Protein AF-0000000084498098 (afdb_homodimer)

Radius of gyration: 24.36 Å; Cα contacts (8 Å, |Δi|>4): 764; chains: 2; bounding box: 50×72×56 Å

InterPro domains:
  IPR002934 Polymerase, nucleotidyl transferase domain [PF01909] (13-66)
  IPR043519 Nucleotidyltransferase superfamily [G3DSA:3.30.460.10] (3-111)
  IPR043519 Nucleotidyltransferase superfamily [SSF81301] (4-109)

Secondary structure (DSSP, 8-state):
--HHHHHHHHHHHHHTTGGGG-TTEEEEEEEHHHHTT---TT--EEEEEEESS---PPPEEEEETTEEEEEEEEEHHHHHHSPPPHHHHHHHHT-EEEEEGGGHHHHHHHHHT---HHHHHHHHHHHHHHHHHTT----SS---TT------TTHHHHTT-HHHHHHHHHHHHHHHHHHHHHHTT-----HHHHHHHHTT-S---TTHHHHHHHHH-BSS-SHHHHHHHHHHHHHHHHHHHHHHHHTT-S-HHHHHHHHHT--HHHH--/--HHHHHHHHHHHHHTTGGGG-TTEEEEEEEHHHHTT---TT--EEEEEEESS---PPPEEEEETTEEEEEEEEEHHHHHHSPPPHHHHHHHHT-EEEEEGGGHHHHHHHHHT---HHHHHHHHHHHHHHHHHTT----SS---GGG-----TTHHHHTT-HHHHHHHHHHHHHHHHHHHHHHTT-----HHHHHHHHTT-S---TTHHHHHHHHH-BSS-SHHHHHHHHHHHHHHHHHHHHHHHHTT-S-HHHHHHHHHT--HHHH--

Foldseek 3Di:
DPPVLVVLVVQVLVVCVVVQPPPQWAFKKWWDQSLQVHDDPPDATEIETEGADDDPDDAAWDAGPNGIYGYDYHHLVVLLPDQDALQRLQRRVSIDTNTHDPCSVVVSNVVRNDQDLLNLQLLLLLLVVLLLVCQQDPPPPCPDPVPNSRDHLCVVVVVVCLVVSLVSLVVNVQSVLCNLQSLLSHRQHDSVCSVVCSVVGPDFDPPRVVLVVLSVDDPDRDPVSSVVNSVSSSNRVNVSVVSCVVVVSHDPVSSVCCVVVPVCVPPPD/DDPVLVVLLVQVLVVCVVVQPPPQWAFKKWWDQSLQVHDDPPDATEIETEGADDDPDDAAWDAGPNGIYGYDYHHLVVLLPDQDALQRLQRRVSIDTNTHDPCSVVVSNVVRNDQDLLNLQLLLLLLVVLLLLCQQQPPPPCPDPVPNSRPHLCVVVVVVCLVVSLVSLVVNVQSVLCNLQSLLSHRQHDSVCSVVCSVVGPDFDPPRVVLVVLSVDDPDRDPVSSVVNSVSSSNRVNVSVVSCVVVVSDDPVSNVCCVVVPVCVPPPD

Nearest PDB structures (foldseek):
  6un8-assembly1_A  TM=6.535E-01  e=7.608E-09  Staphylococcus aureus
  6nmm-assembly1_D  TM=6.375E-01  e=2.280E-08  Geobacillus stearothermophilus
  1kan-assembly1_B  TM=6.412E-01  e=2.667E-08  Staphylococcus aureus
  6p06-assembly1_A  TM=6.312E-01  e=2.531E-08  Bacillus sp. (in: firmicutes)
  1kny-assembly1_B  TM=6.299E-01  e=6.153E-08  Staphylococcus aureus

Structure (mmCIF, N/CA/C/O backbone):
data_AF-0000000084498098-model_v1
#
loop_
_entity.id
_entity.type
_entity.pdbx_description
1 polymer 'Polymerase nucleotidyl transferase domain-containing protein'
#
loop_
_atom_site.group_PDB
_atom_site.id
_atom_site.type_symbol
_atom_site.label_atom_id
_atom_site.label_alt_id
_atom_site.label_comp_id
_atom_site.label_asym_id
_atom_site.label_entity_id
_atom_site.label_seq_id
_atom_site.pdbx_PDB_ins_code
_atom_site.Cartn_x
_atom_site.Cartn_y
_atom_site.Cartn_z
_atom_site.occupancy
_atom_site.B_iso_or_equiv
_atom_site.auth_seq_id
_atom_site.auth_comp_id
_atom_site.auth_asym_id
_atom_site.auth_atom_id
_atom_site.pdbx_PDB_model_num
ATOM 1 N N . MET A 1 1 ? 10.43 -29.938 -15.844 1 54.75 1 MET A N 1
ATOM 2 C CA . MET A 1 1 ? 9.328 -29.5 -14.992 1 54.75 1 MET A CA 1
ATOM 3 C C . MET A 1 1 ? 9.031 -30.531 -13.914 1 54.75 1 MET A C 1
ATOM 5 O O . MET A 1 1 ? 9.008 -31.734 -14.188 1 54.75 1 MET A O 1
ATOM 9 N N . SER A 1 2 ? 8.992 -30 -12.617 1 72.75 2 SER A N 1
ATOM 10 C CA . SER A 1 2 ? 8.828 -30.953 -11.508 1 72.75 2 SER A CA 1
ATOM 11 C C . SER A 1 2 ? 7.574 -31.797 -11.688 1 72.75 2 SER A C 1
ATOM 13 O O . SER A 1 2 ? 6.652 -31.406 -12.406 1 72.75 2 SER A O 1
ATOM 15 N N . GLN A 1 3 ? 7.625 -33.031 -11.375 1 81.94 3 GLN A N 1
ATOM 16 C CA . GLN A 1 3 ? 6.504 -33.969 -11.406 1 81.94 3 GLN A CA 1
ATOM 17 C C . GLN A 1 3 ? 5.246 -33.344 -10.805 1 81.94 3 GLN A C 1
ATOM 19 O O . GLN A 1 3 ? 4.145 -33.531 -11.32 1 81.94 3 GLN A O 1
ATOM 24 N N . LEU A 1 4 ? 5.434 -32.531 -9.883 1 85.06 4 LEU A N 1
ATOM 25 C CA . LEU A 1 4 ? 4.293 -31.922 -9.219 1 85.06 4 LEU A CA 1
ATOM 26 C C . LEU A 1 4 ? 3.662 -30.844 -10.102 1 85.06 4 LEU A C 1
ATOM 28 O O . LEU A 1 4 ? 2.438 -30.719 -10.141 1 85.06 4 LEU A O 1
ATOM 32 N N . ILE A 1 5 ? 4.434 -30.156 -10.812 1 88.06 5 ILE A N 1
ATOM 33 C CA . ILE A 1 5 ? 3.93 -29.125 -11.719 1 88.06 5 ILE A CA 1
ATOM 34 C C . ILE A 1 5 ? 3.07 -29.766 -12.805 1 88.06 5 ILE A C 1
ATOM 36 O O . ILE A 1 5 ? 1.964 -29.297 -13.086 1 88.06 5 ILE A O 1
ATOM 40 N N . ASN A 1 6 ? 3.562 -30.797 -13.297 1 89.56 6 ASN A N 1
ATOM 41 C CA . ASN A 1 6 ? 2.816 -31.516 -14.328 1 89.56 6 ASN A CA 1
ATOM 42 C C . ASN A 1 6 ? 1.484 -32.031 -13.797 1 89.56 6 ASN A C 1
ATOM 44 O O . ASN A 1 6 ? 0.469 -31.984 -14.492 1 89.56 6 ASN A O 1
ATOM 48 N N . LYS A 1 7 ? 1.587 -32.5 -12.617 1 91.06 7 LYS A N 1
ATOM 49 C CA . LYS A 1 7 ? 0.364 -33 -11.992 1 91.06 7 LYS A CA 1
ATOM 50 C C . LYS A 1 7 ? -0.647 -31.875 -11.797 1 91.06 7 LYS A C 1
ATOM 52 O O . LYS A 1 7 ? -1.845 -32.062 -12.016 1 91.06 7 LYS A O 1
ATOM 57 N N . HIS A 1 8 ? -0.219 -30.734 -11.367 1 92.25 8 HIS A N 1
ATOM 58 C CA . HIS A 1 8 ? -1.098 -29.578 -11.195 1 92.25 8 HIS A CA 1
ATOM 59 C C . HIS A 1 8 ? -1.772 -29.203 -12.508 1 92.25 8 HIS A C 1
ATOM 61 O O . HIS A 1 8 ? -2.975 -28.922 -12.539 1 92.25 8 HIS A O 1
ATOM 67 N N . ILE A 1 9 ? -1.012 -29.266 -13.531 1 92.31 9 ILE A N 1
ATOM 68 C CA . ILE A 1 9 ? -1.535 -28.922 -14.852 1 92.31 9 ILE A CA 1
ATOM 69 C C . ILE A 1 9 ? -2.586 -29.938 -15.273 1 92.31 9 ILE A C 1
ATOM 71 O O . ILE A 1 9 ? -3.648 -29.562 -15.789 1 92.31 9 ILE A O 1
ATOM 75 N N . GLU A 1 10 ? -2.26 -31.109 -15.023 1 93.81 10 GLU A N 1
ATOM 76 C CA . GLU A 1 10 ? -3.191 -32.188 -15.359 1 93.81 10 GLU A CA 1
ATOM 77 C C . GLU A 1 10 ? -4.508 -32.031 -14.609 1 93.81 10 GLU A C 1
ATOM 79 O O . GLU A 1 10 ? -5.586 -32.156 -15.195 1 93.81 10 GLU A O 1
ATOM 84 N N . ILE A 1 11 ? -4.402 -31.781 -13.359 1 94.12 11 ILE A N 1
ATOM 85 C CA . ILE A 1 11 ? -5.582 -31.625 -12.508 1 94.12 11 ILE A CA 1
ATOM 86 C C . ILE A 1 11 ? -6.387 -30.406 -12.961 1 94.12 11 ILE A C 1
ATOM 88 O O . ILE A 1 11 ? -7.617 -30.469 -13.031 1 94.12 11 ILE A O 1
ATOM 92 N N . ALA A 1 12 ? -5.711 -29.344 -13.273 1 94.81 12 ALA A N 1
ATOM 93 C CA . ALA A 1 12 ? -6.375 -28.141 -13.773 1 94.81 12 ALA A CA 1
ATOM 94 C C . ALA A 1 12 ? -7.148 -28.438 -15.055 1 94.81 12 ALA A C 1
ATOM 96 O O . ALA A 1 12 ? -8.305 -28.031 -15.203 1 94.81 12 ALA A O 1
ATOM 97 N N . LYS A 1 13 ? -6.555 -29.172 -15.922 1 95.31 13 LYS A N 1
ATOM 98 C CA . LYS A 1 13 ? -7.184 -29.516 -17.188 1 95.31 13 LYS A CA 1
ATOM 99 C C . LYS A 1 13 ? -8.422 -30.375 -16.984 1 95.31 13 LYS A C 1
ATOM 101 O O . LYS A 1 13 ? -9.422 -30.219 -17.672 1 95.31 13 LYS A O 1
ATOM 106 N N . LYS A 1 14 ? -8.305 -31.266 -16.047 1 95.5 14 LYS A N 1
ATOM 107 C CA . LYS A 1 14 ? -9.453 -32.125 -15.719 1 95.5 14 LYS A CA 1
ATOM 108 C C . LYS A 1 14 ? -10.609 -31.266 -15.18 1 95.5 14 LYS A C 1
ATOM 110 O O . LYS A 1 14 ? -11.766 -31.5 -15.523 1 95.5 14 LYS A O 1
ATOM 115 N N . PHE A 1 15 ? -10.266 -30.375 -14.383 1 95 15 PHE A N 1
ATOM 116 C CA . PHE A 1 15 ? -11.297 -29.531 -13.781 1 95 15 PHE A CA 1
ATOM 117 C C . PHE A 1 15 ? -12.039 -28.734 -14.844 1 95 15 PHE A C 1
ATOM 119 O O . PHE A 1 15 ? -13.25 -28.547 -14.758 1 95 15 PHE A O 1
ATOM 126 N N . ILE A 1 16 ? -11.328 -28.266 -15.852 1 95.31 16 ILE A N 1
ATOM 127 C CA . ILE A 1 16 ? -11.961 -27.297 -16.75 1 95.31 16 ILE A CA 1
ATOM 128 C C . ILE A 1 16 ? -12.602 -28.031 -17.922 1 95.31 16 ILE A C 1
ATOM 130 O O . ILE A 1 16 ? -13.102 -27.391 -18.859 1 95.31 16 ILE A O 1
ATOM 134 N N . GLU A 1 17 ? -12.594 -29.312 -17.953 1 94.31 17 GLU A N 1
ATOM 135 C CA . GLU A 1 17 ? -13.164 -30.078 -19.047 1 94.31 17 GLU A CA 1
ATOM 136 C C . GLU A 1 17 ? -14.609 -29.688 -19.297 1 94.31 17 GLU A C 1
ATOM 138 O O . GLU A 1 17 ? -15.008 -29.469 -20.453 1 94.31 17 GLU A O 1
ATOM 143 N N . ASP A 1 18 ? -15.336 -29.516 -18.234 1 89.25 18 ASP A N 1
ATOM 144 C CA . ASP A 1 18 ? -16.75 -29.172 -18.391 1 89.25 18 ASP A CA 1
ATOM 145 C C . ASP A 1 18 ? -16.922 -27.703 -18.766 1 89.25 18 ASP A C 1
ATOM 147 O O . ASP A 1 18 ? -17.938 -27.312 -19.328 1 89.25 18 ASP A O 1
ATOM 151 N N . LEU A 1 19 ? -15.922 -26.953 -18.438 1 93.12 19 LEU A N 1
ATOM 152 C CA . LEU A 1 19 ? -16.016 -25.531 -18.719 1 93.12 19 LEU A CA 1
ATOM 153 C C . LEU A 1 19 ? -15.797 -25.25 -20.203 1 93.12 19 LEU A C 1
ATOM 155 O O . LEU A 1 19 ? -16.203 -24.203 -20.703 1 93.12 19 LEU A O 1
ATOM 159 N N . ARG A 1 20 ? -15.281 -26.172 -20.891 1 92.31 20 ARG A N 1
ATOM 160 C CA . ARG A 1 20 ? -14.961 -26 -22.312 1 92.31 20 ARG A CA 1
ATOM 161 C C . ARG A 1 20 ? -16.219 -25.828 -23.141 1 92.31 20 ARG A C 1
ATOM 163 O O . ARG A 1 20 ? -16.219 -25.125 -24.156 1 92.31 20 ARG A O 1
ATOM 170 N N . LYS A 1 21 ? -17.266 -26.375 -22.656 1 91.5 21 LYS A N 1
ATOM 171 C CA . LYS A 1 21 ? -18.5 -26.328 -23.422 1 91.5 21 LYS A CA 1
ATOM 172 C C . LYS A 1 21 ? -19.406 -25.203 -22.953 1 91.5 21 LYS A C 1
ATOM 174 O O . LYS A 1 21 ? -20.453 -24.953 -23.531 1 91.5 21 LYS A O 1
ATOM 179 N N . ASP A 1 22 ? -19.047 -24.562 -21.938 1 91.44 22 ASP A N 1
ATOM 180 C CA . ASP A 1 22 ? -19.844 -23.484 -21.391 1 91.44 22 ASP A CA 1
ATOM 181 C C . ASP A 1 22 ? -19.609 -22.172 -22.156 1 91.44 22 ASP A C 1
ATOM 183 O O . ASP A 1 22 ? -18.531 -21.594 -22.078 1 91.44 22 ASP A O 1
ATOM 187 N N . LYS A 1 23 ? -20.594 -21.688 -22.734 1 88.88 23 LYS A N 1
ATOM 188 C CA . LYS A 1 23 ? -20.484 -20.516 -23.594 1 88.88 23 LYS A CA 1
ATOM 189 C C . LYS A 1 23 ? -20.297 -19.25 -22.766 1 88.88 23 LYS A C 1
ATOM 191 O O . LYS A 1 23 ? -19.875 -18.203 -23.297 1 88.88 23 LYS A O 1
ATOM 196 N N . ASP A 1 24 ? -20.594 -19.328 -21.578 1 93.88 24 ASP A N 1
ATOM 197 C CA . ASP A 1 24 ? -20.453 -18.141 -20.734 1 93.88 24 ASP A CA 1
ATOM 198 C C . ASP A 1 24 ? -19.016 -18 -20.234 1 93.88 24 ASP A C 1
ATOM 200 O O . ASP A 1 24 ? -18.625 -16.953 -19.703 1 93.88 24 ASP A O 1
ATOM 204 N N . ILE A 1 25 ? -18.281 -19.062 -20.438 1 95.94 25 ILE A N 1
ATOM 205 C CA . ILE A 1 25 ? -16.875 -19.016 -20.078 1 95.94 25 ILE A CA 1
ATOM 206 C C . ILE A 1 25 ? -16.047 -18.5 -21.25 1 95.94 25 ILE A C 1
ATOM 208 O O . ILE A 1 25 ? -16.156 -19.016 -22.359 1 95.94 25 ILE A O 1
ATOM 212 N N . VAL A 1 26 ? -15.297 -17.469 -21 1 96.94 26 VAL A N 1
ATOM 213 C CA . VAL A 1 26 ? -14.469 -16.844 -22.031 1 96.94 26 VAL A CA 1
ATOM 214 C C . VAL A 1 26 ? -13.133 -17.562 -22.125 1 96.94 26 VAL A C 1
ATOM 216 O O . VAL A 1 26 ? -12.617 -17.812 -23.219 1 96.94 26 VAL A O 1
ATOM 219 N N . GLY A 1 27 ? -12.594 -17.859 -20.938 1 97.31 27 GLY A N 1
ATOM 220 C CA . GLY A 1 27 ? -11.328 -18.562 -20.891 1 97.31 27 GLY A CA 1
ATOM 221 C C . GLY A 1 27 ? -10.852 -18.844 -19.469 1 97.31 27 GLY A C 1
ATOM 222 O O . GLY A 1 27 ? -11.477 -18.391 -18.5 1 97.31 27 GLY A O 1
ATOM 223 N N . VAL A 1 28 ? -9.758 -19.688 -19.406 1 97.5 28 VAL A N 1
ATOM 224 C CA . VAL A 1 28 ? -9.18 -20.094 -18.125 1 97.5 28 VAL A CA 1
ATOM 225 C C . VAL A 1 28 ? -7.66 -20 -18.188 1 97.5 28 VAL A C 1
ATOM 227 O O . VAL A 1 28 ? -7.039 -20.453 -19.141 1 97.5 28 VAL A O 1
ATOM 230 N N . VAL A 1 29 ? -7.141 -19.359 -17.172 1 96.75 29 VAL A N 1
ATOM 231 C CA . VAL A 1 29 ? -5.691 -19.219 -17.047 1 96.75 29 VAL A CA 1
ATOM 232 C C . VAL A 1 29 ? -5.219 -19.922 -15.766 1 96.75 29 VAL A C 1
ATOM 234 O O . VAL A 1 29 ? -5.781 -19.703 -14.688 1 96.75 29 VAL A O 1
ATOM 237 N N . LEU A 1 30 ? -4.266 -20.844 -15.93 1 95.81 30 LEU A N 1
ATOM 238 C CA . LEU A 1 30 ? -3.572 -21.375 -14.758 1 95.81 30 LEU A CA 1
ATOM 239 C C . LEU A 1 30 ? -2.596 -20.344 -14.195 1 95.81 30 LEU A C 1
ATOM 241 O O . LEU A 1 30 ? -1.763 -19.812 -14.93 1 95.81 30 LEU A O 1
ATOM 245 N N . LEU A 1 31 ? -2.756 -20.031 -12.93 1 93.12 31 LEU A N 1
ATOM 246 C CA . LEU A 1 31 ? -1.936 -19.031 -12.266 1 93.12 31 LEU A CA 1
ATOM 247 C C . LEU A 1 31 ? -1.12 -19.656 -11.141 1 93.12 31 LEU A C 1
ATOM 249 O O . LEU A 1 31 ? -1.108 -20.891 -10.984 1 93.12 31 LEU A O 1
ATOM 253 N N . GLY A 1 32 ? -0.327 -18.844 -10.477 1 85.25 32 GLY A N 1
ATOM 254 C CA . GLY A 1 32 ? 0.374 -19.297 -9.281 1 85.25 32 GLY A CA 1
ATOM 255 C C . GLY A 1 32 ? 1.699 -19.969 -9.586 1 85.25 32 GLY A C 1
ATOM 256 O O . GLY A 1 32 ? 2.309 -19.703 -10.625 1 85.25 32 GLY A O 1
ATOM 257 N N . GLY A 1 33 ? 2.168 -20.766 -8.609 1 78 33 GLY A N 1
ATOM 258 C CA . GLY A 1 33 ? 3.482 -21.391 -8.664 1 78 33 GLY A CA 1
ATOM 259 C C . GLY A 1 33 ? 3.643 -22.344 -9.828 1 78 33 GLY A C 1
ATOM 260 O O . GLY A 1 33 ? 4.668 -22.328 -10.516 1 78 33 GLY A O 1
ATOM 261 N N . ALA A 1 34 ? 2.656 -23.078 -10.102 1 75.81 34 ALA A N 1
ATOM 262 C CA . ALA A 1 34 ? 2.744 -24.062 -11.188 1 75.81 34 ALA A CA 1
ATOM 263 C C . ALA A 1 34 ? 3.004 -23.375 -12.523 1 75.81 34 ALA A C 1
ATOM 265 O O . ALA A 1 34 ? 3.82 -23.844 -13.32 1 75.81 34 ALA A O 1
ATOM 266 N N . ALA A 1 35 ? 2.34 -22.312 -12.672 1 78.75 35 ALA A N 1
ATOM 267 C CA . ALA A 1 35 ? 2.525 -21.562 -13.914 1 78.75 35 ALA A CA 1
ATOM 268 C C . ALA A 1 35 ? 3.932 -20.984 -13.992 1 78.75 35 ALA A C 1
ATOM 270 O O . ALA A 1 35 ? 4.488 -20.828 -15.086 1 78.75 35 ALA A O 1
ATOM 271 N N . ARG A 1 36 ? 4.473 -20.734 -12.805 1 74.88 36 ARG A N 1
ATOM 272 C CA . ARG A 1 36 ? 5.797 -20.125 -12.727 1 74.88 36 ARG A CA 1
ATOM 273 C C . ARG A 1 36 ? 6.887 -21.188 -12.672 1 74.88 36 ARG A C 1
ATOM 275 O O . ARG A 1 36 ? 8.062 -20.875 -12.477 1 74.88 36 ARG A O 1
ATOM 282 N N . GLY A 1 37 ? 6.43 -22.391 -12.805 1 70.94 37 GLY A N 1
ATOM 283 C CA . GLY A 1 37 ? 7.391 -23.484 -12.781 1 70.94 37 GLY A CA 1
ATOM 284 C C . GLY A 1 37 ? 7.801 -23.891 -11.383 1 70.94 37 GLY A C 1
ATOM 285 O O . GLY A 1 37 ? 8.898 -24.406 -11.172 1 70.94 37 GLY A O 1
ATOM 286 N N . TYR A 1 38 ? 6.973 -23.406 -10.477 1 72.88 38 TYR A N 1
ATOM 287 C CA . TYR A 1 38 ? 7.258 -23.719 -9.086 1 72.88 38 TYR A CA 1
ATOM 288 C C . TYR A 1 38 ? 6.062 -24.406 -8.422 1 72.88 38 TYR A C 1
ATOM 290 O O . TYR A 1 38 ? 4.922 -23.984 -8.602 1 72.88 38 TYR A O 1
ATOM 298 N N . ALA A 1 39 ? 6.348 -25.547 -7.852 1 76.62 39 ALA A N 1
ATOM 299 C CA . ALA A 1 39 ? 5.332 -26.203 -7.035 1 76.62 39 ALA A CA 1
ATOM 300 C C . ALA A 1 39 ? 5.973 -27.031 -5.918 1 76.62 39 ALA A C 1
ATOM 302 O O . ALA A 1 39 ? 7.008 -27.672 -6.121 1 76.62 39 ALA A O 1
ATOM 303 N N . ASP A 1 40 ? 5.445 -26.828 -4.766 1 75.88 40 ASP A N 1
ATOM 304 C CA . ASP A 1 40 ? 5.844 -27.656 -3.631 1 75.88 40 ASP A CA 1
ATOM 305 C C . ASP A 1 40 ? 4.621 -28.219 -2.914 1 75.88 40 ASP A C 1
ATOM 307 O O . ASP A 1 40 ? 3.508 -28.172 -3.439 1 75.88 40 ASP A O 1
ATOM 311 N N . GLU A 1 41 ? 4.797 -28.953 -1.714 1 74.06 41 GLU A N 1
ATOM 312 C CA . GLU A 1 41 ? 3.723 -29.641 -1.013 1 74.06 41 GLU A CA 1
ATOM 313 C C . GLU A 1 41 ? 2.686 -28.656 -0.479 1 74.06 41 GLU A C 1
ATOM 315 O O . GLU A 1 41 ? 1.565 -29.047 -0.142 1 74.06 41 GLU A O 1
ATOM 320 N N . TYR A 1 42 ? 3.002 -27.406 -0.545 1 71.44 42 TYR A N 1
ATOM 321 C CA . TYR A 1 42 ? 2.096 -26.391 -0.008 1 71.44 42 TYR A CA 1
ATOM 322 C C . TYR A 1 42 ? 1.412 -25.625 -1.13 1 71.44 42 TYR A C 1
ATOM 324 O O . TYR A 1 42 ? 0.545 -24.781 -0.875 1 71.44 42 TYR A O 1
ATOM 332 N N . SER A 1 43 ? 1.711 -26.031 -2.318 1 78.44 43 SER A N 1
ATOM 333 C CA . SER A 1 43 ? 1.209 -25.266 -3.457 1 78.44 43 SER A CA 1
ATOM 334 C C . SER A 1 43 ? -0.222 -25.672 -3.801 1 78.44 43 SER A C 1
ATOM 336 O O . SER A 1 43 ? -0.537 -26.859 -3.883 1 78.44 43 SER A O 1
ATOM 338 N N . ASP A 1 44 ? -1.011 -24.656 -3.904 1 84.5 44 ASP A N 1
ATOM 339 C CA . ASP A 1 44 ? -2.346 -24.875 -4.457 1 84.5 44 ASP A CA 1
ATOM 340 C C . ASP A 1 44 ? -2.361 -24.625 -5.961 1 84.5 44 ASP A C 1
ATOM 342 O O . ASP A 1 44 ? -1.335 -24.266 -6.551 1 84.5 44 ASP A O 1
ATOM 346 N N . ILE A 1 45 ? -3.502 -25.141 -6.555 1 90 45 ILE A N 1
ATOM 347 C CA . ILE A 1 45 ? -3.727 -24.875 -7.973 1 90 45 ILE A CA 1
ATOM 348 C C . ILE A 1 45 ? -4.613 -23.641 -8.141 1 90 45 ILE A C 1
ATOM 350 O O . ILE A 1 45 ? -5.785 -23.656 -7.754 1 90 45 ILE A O 1
ATOM 354 N N . ASP A 1 46 ? -4.039 -22.609 -8.727 1 91.31 46 ASP A N 1
ATOM 355 C CA . ASP A 1 46 ? -4.762 -21.344 -8.914 1 91.31 46 ASP A CA 1
ATOM 356 C C . ASP A 1 46 ? -5.34 -21.25 -10.32 1 91.31 46 ASP A C 1
ATOM 358 O O . ASP A 1 46 ? -4.605 -21.344 -11.312 1 91.31 46 ASP A O 1
ATOM 362 N N . LEU A 1 47 ? -6.668 -21.031 -10.367 1 94 47 LEU A N 1
ATOM 363 C CA . LEU A 1 47 ? -7.312 -20.875 -11.672 1 94 47 LEU A CA 1
ATOM 364 C C . LEU A 1 47 ? -7.992 -19.516 -11.773 1 94 47 LEU A C 1
ATOM 366 O O . LEU A 1 47 ? -8.82 -19.172 -10.938 1 94 47 LEU A O 1
ATOM 370 N N . GLY A 1 48 ? -7.559 -18.75 -12.75 1 94.94 48 GLY A N 1
ATOM 371 C CA . GLY A 1 48 ? -8.305 -17.562 -13.133 1 94.94 48 GLY A CA 1
ATOM 372 C C . GLY A 1 48 ? -9.297 -17.812 -14.25 1 94.94 48 GLY A C 1
ATOM 373 O O . GLY A 1 48 ? -8.906 -18.109 -15.383 1 94.94 48 GLY A O 1
ATOM 374 N N . ILE A 1 49 ? -10.578 -17.688 -13.891 1 95.06 49 ILE A N 1
ATOM 375 C CA . ILE A 1 49 ? -11.633 -17.969 -14.852 1 95.06 49 ILE A CA 1
ATOM 376 C C . ILE A 1 49 ? -12.328 -16.672 -15.258 1 95.06 49 ILE A C 1
ATOM 378 O O . ILE A 1 49 ? -12.875 -15.961 -14.398 1 95.06 49 ILE A O 1
ATOM 382 N N . PHE A 1 50 ? -12.273 -16.422 -16.562 1 96.25 50 PHE A N 1
ATOM 383 C CA . PHE A 1 50 ? -12.969 -15.273 -17.125 1 96.25 50 PHE A CA 1
ATOM 384 C C . PHE A 1 50 ? -14.328 -15.68 -17.672 1 96.25 50 PHE A C 1
ATOM 386 O O . PHE A 1 50 ? -14.438 -16.656 -18.422 1 96.25 50 PHE A O 1
ATOM 393 N N . TYR A 1 51 ? -15.32 -14.883 -17.266 1 95.38 51 TYR A N 1
ATOM 394 C CA . TYR A 1 51 ? -16.672 -15.18 -17.703 1 95.38 51 TYR A CA 1
ATOM 395 C C . TYR A 1 51 ? -17.375 -13.93 -18.234 1 95.38 51 TYR A C 1
ATOM 397 O O . TYR A 1 51 ? -16.938 -12.812 -17.953 1 95.38 51 TYR A O 1
ATOM 405 N N . ASN A 1 52 ? -18.312 -14.055 -19 1 91.69 52 ASN A N 1
ATOM 406 C CA . ASN A 1 52 ? -19.047 -12.938 -19.594 1 91.69 52 ASN A CA 1
ATOM 407 C C . ASN A 1 52 ? -20.047 -12.336 -18.609 1 91.69 52 ASN A C 1
ATOM 409 O O . ASN A 1 52 ? -19.734 -11.344 -17.938 1 91.69 52 ASN A O 1
ATOM 413 N N . TYR A 1 53 ? -21.266 -12.789 -18.578 1 84.19 53 TYR A N 1
ATOM 414 C CA . TYR A 1 53 ? -22.312 -12.125 -17.812 1 84.19 53 TYR A CA 1
ATOM 415 C C . TYR A 1 53 ? -22.641 -12.891 -16.547 1 84.19 53 TYR A C 1
ATOM 417 O O . TYR A 1 53 ? -22.688 -12.312 -15.453 1 84.19 53 TYR A O 1
ATOM 425 N N . ASN A 1 54 ? -22.812 -14.102 -16.672 1 84.06 54 ASN A N 1
ATOM 426 C CA . ASN A 1 54 ? -23.188 -14.898 -15.516 1 84.06 54 ASN A CA 1
ATOM 427 C C . ASN A 1 54 ? -22.422 -16.219 -15.477 1 84.06 54 ASN A C 1
ATOM 429 O O . ASN A 1 54 ? -21.922 -16.688 -16.5 1 84.06 54 ASN A O 1
ATOM 433 N N . THR A 1 55 ? -22.094 -16.625 -14.273 1 85.38 55 THR A N 1
ATOM 434 C CA . THR A 1 55 ? -21.531 -17.953 -14.094 1 85.38 55 THR A CA 1
ATOM 435 C C . THR A 1 55 ? -22.094 -18.609 -12.836 1 85.38 55 THR A C 1
ATOM 437 O O . THR A 1 55 ? -22.438 -17.922 -11.875 1 85.38 55 THR A O 1
ATOM 440 N N . ASN A 1 56 ? -22.172 -19.938 -12.844 1 83.75 56 ASN A N 1
ATOM 441 C CA . ASN A 1 56 ? -22.609 -20.703 -11.688 1 83.75 56 ASN A CA 1
ATOM 442 C C . ASN A 1 56 ? -21.422 -21.172 -10.852 1 83.75 56 ASN A C 1
ATOM 444 O O . ASN A 1 56 ? -21.609 -21.844 -9.828 1 83.75 56 ASN A O 1
ATOM 448 N N . LEU A 1 57 ? -20.297 -20.797 -11.32 1 86.31 57 LEU A N 1
ATOM 449 C CA . LEU A 1 57 ? -19.109 -21.188 -10.57 1 86.31 57 LEU A CA 1
ATOM 450 C C . LEU A 1 57 ? -19 -20.406 -9.266 1 86.31 57 LEU A C 1
ATOM 452 O O . LEU A 1 57 ? -19.344 -19.234 -9.211 1 86.31 57 LEU A O 1
ATOM 456 N N . VAL A 1 58 ? -18.531 -21.109 -8.25 1 80.5 58 VAL A N 1
ATOM 457 C CA . VAL A 1 58 ? -18.297 -20.5 -6.953 1 80.5 58 VAL A CA 1
ATOM 458 C C . VAL A 1 58 ? -16.812 -20.234 -6.762 1 80.5 58 VAL A C 1
ATOM 460 O O . VAL A 1 58 ? -15.992 -21.156 -6.918 1 80.5 58 VAL A O 1
ATOM 463 N N . PRO A 1 59 ? -16.453 -19 -6.508 1 83.19 59 PRO A N 1
ATOM 464 C CA . PRO A 1 59 ? -15.039 -18.719 -6.277 1 83.19 59 PRO A CA 1
ATOM 465 C C . PRO A 1 59 ? -14.539 -19.266 -4.945 1 83.19 59 PRO A C 1
ATOM 467 O O . PRO A 1 59 ? -15.336 -19.641 -4.086 1 83.19 59 PRO A O 1
ATOM 470 N N . GLY A 1 60 ? -13.195 -19.312 -4.867 1 79.25 60 GLY A N 1
ATOM 471 C CA . GLY A 1 60 ? -12.586 -19.703 -3.604 1 79.25 60 GLY A CA 1
ATOM 472 C C . GLY A 1 60 ? -11.938 -21.078 -3.656 1 79.25 60 GLY A C 1
ATOM 473 O O . GLY A 1 60 ? -11.812 -21.656 -4.73 1 79.25 60 GLY A O 1
ATOM 474 N N . GLU A 1 61 ? -11.531 -21.484 -2.473 1 79.38 61 GLU A N 1
ATOM 475 C CA . GLU A 1 61 ? -10.766 -22.734 -2.361 1 79.38 61 GLU A CA 1
ATOM 476 C C . GLU A 1 61 ? -11.688 -23.938 -2.295 1 79.38 61 GLU A C 1
ATOM 478 O O . GLU A 1 61 ? -12.773 -23.875 -1.711 1 79.38 61 GLU A O 1
ATOM 483 N N . ARG A 1 62 ? -11.227 -24.969 -2.934 1 82.81 62 ARG A N 1
ATOM 484 C CA . ARG A 1 62 ? -11.922 -26.25 -2.867 1 82.81 62 ARG A CA 1
ATOM 485 C C . ARG A 1 62 ? -10.961 -27.406 -3.129 1 82.81 62 ARG A C 1
ATOM 487 O O . ARG A 1 62 ? -9.891 -27.219 -3.705 1 82.81 62 ARG A O 1
ATOM 494 N N . ILE A 1 63 ? -11.406 -28.562 -2.621 1 88.69 63 ILE A N 1
ATOM 495 C CA . ILE A 1 63 ? -10.633 -29.766 -2.908 1 88.69 63 ILE A CA 1
ATOM 496 C C . ILE A 1 63 ? -11.156 -30.422 -4.176 1 88.69 63 ILE A C 1
ATOM 498 O O . ILE A 1 63 ? -12.367 -30.641 -4.32 1 88.69 63 ILE A O 1
ATOM 502 N N . PHE A 1 64 ? -10.344 -30.656 -5.121 1 91.06 64 PHE A N 1
ATOM 503 C CA . PHE A 1 64 ? -10.648 -31.359 -6.371 1 91.06 64 PHE A CA 1
ATOM 504 C C . PHE A 1 64 ? -9.594 -32.406 -6.676 1 91.06 64 PHE A C 1
ATOM 506 O O . PHE A 1 64 ? -8.414 -32.094 -6.848 1 91.06 64 PHE A O 1
ATOM 513 N N . LYS A 1 65 ? -10 -33.688 -6.648 1 92.25 65 LYS A N 1
ATOM 514 C CA . LYS A 1 65 ? -9.117 -34.812 -6.895 1 92.25 65 LYS A CA 1
ATOM 515 C C . LYS A 1 65 ? -7.91 -34.781 -5.957 1 92.25 65 LYS A C 1
ATOM 517 O O . LYS A 1 65 ? -6.766 -34.906 -6.402 1 92.25 65 LYS A O 1
ATOM 522 N N . ASN A 1 66 ? -8.094 -34.375 -4.75 1 88.12 66 ASN A N 1
ATOM 523 C CA . ASN A 1 66 ? -7.137 -34.406 -3.648 1 88.12 66 ASN A CA 1
ATOM 524 C C . ASN A 1 66 ? -6.145 -33.25 -3.729 1 88.12 66 ASN A C 1
ATOM 526 O O . ASN A 1 66 ? -5.078 -33.312 -3.117 1 88.12 66 ASN A O 1
ATOM 530 N N . PHE A 1 67 ? -6.457 -32.375 -4.598 1 88.56 67 PHE A N 1
ATOM 531 C CA . PHE A 1 67 ? -5.633 -31.156 -4.672 1 88.56 67 PHE A CA 1
ATOM 532 C C . PHE A 1 67 ? -6.426 -29.922 -4.254 1 88.56 67 PHE A C 1
ATOM 534 O O . PHE A 1 67 ? -7.633 -29.859 -4.484 1 88.56 67 PHE A O 1
ATOM 541 N N . ASP A 1 68 ? -5.691 -29.016 -3.631 1 86.25 68 ASP A N 1
ATOM 542 C CA . ASP A 1 68 ? -6.293 -27.734 -3.293 1 86.25 68 ASP A CA 1
ATOM 543 C C . ASP A 1 68 ? -6.383 -26.828 -4.52 1 86.25 68 ASP A C 1
ATOM 545 O O . ASP A 1 68 ? -5.359 -26.484 -5.121 1 86.25 68 ASP A O 1
ATOM 549 N N . LEU A 1 69 ? -7.641 -26.531 -4.867 1 88.5 69 LEU A N 1
ATOM 550 C CA . LEU A 1 69 ? -7.902 -25.656 -6.008 1 88.5 69 LEU A CA 1
ATOM 551 C C . LEU A 1 69 ? -8.453 -24.312 -5.551 1 88.5 69 LEU A C 1
ATOM 553 O O . LEU A 1 69 ? -9.336 -24.266 -4.691 1 88.5 69 LEU A O 1
ATOM 557 N N . ASP A 1 70 ? -7.852 -23.25 -6.004 1 87.38 70 ASP A N 1
ATOM 558 C CA . ASP A 1 70 ? -8.359 -21.906 -5.75 1 87.38 70 ASP A CA 1
ATOM 559 C C . ASP A 1 70 ? -8.875 -21.266 -7.035 1 87.38 70 ASP A C 1
ATOM 561 O O . ASP A 1 70 ? -8.102 -21 -7.953 1 87.38 70 ASP A O 1
ATOM 565 N N . ILE A 1 71 ? -10.219 -20.984 -7.012 1 89.25 71 ILE A N 1
ATOM 566 C CA . ILE A 1 71 ? -10.867 -20.438 -8.203 1 89.25 71 ILE A CA 1
ATOM 567 C C . ILE A 1 71 ? -11.086 -18.938 -8.047 1 89.25 71 ILE A C 1
ATOM 569 O O . ILE A 1 71 ? -11.711 -18.5 -7.086 1 89.25 71 ILE A O 1
ATOM 573 N N . MET A 1 72 ? -10.555 -18.219 -8.992 1 89.06 72 MET A N 1
ATOM 574 C CA . MET A 1 72 ? -10.805 -16.781 -9.086 1 89.06 72 MET A CA 1
ATOM 575 C C . MET A 1 72 ? -11.648 -16.453 -10.305 1 89.06 72 MET A C 1
ATOM 577 O O . MET A 1 72 ? -11.344 -16.906 -11.414 1 89.06 72 MET A O 1
ATOM 581 N N . LEU A 1 73 ? -12.672 -15.648 -10.07 1 90.38 73 LEU A N 1
ATOM 582 C CA . LEU A 1 73 ? -13.602 -15.32 -11.148 1 90.38 73 LEU A CA 1
ATOM 583 C C . LEU A 1 73 ? -13.43 -13.875 -11.586 1 90.38 73 LEU A C 1
ATOM 585 O O . LEU A 1 73 ? -13.398 -12.969 -10.75 1 90.38 73 LEU A O 1
ATOM 589 N N . PHE A 1 74 ? -13.352 -13.742 -12.938 1 92.38 74 PHE A N 1
ATOM 590 C CA . PHE A 1 74 ? -13.188 -12.43 -13.539 1 92.38 74 PHE A CA 1
ATOM 591 C C . PHE A 1 74 ? -14.273 -12.172 -14.578 1 92.38 74 PHE A C 1
ATOM 593 O O . PHE A 1 74 ? -14.367 -12.891 -15.578 1 92.38 74 PHE A O 1
ATOM 600 N N . GLU A 1 75 ? -15.047 -11.18 -14.32 1 92.75 75 GLU A N 1
ATOM 601 C CA . GLU A 1 75 ? -15.977 -10.781 -15.375 1 92.75 75 GLU A CA 1
ATOM 602 C C . GLU A 1 75 ? -15.25 -10.117 -16.531 1 92.75 75 GLU A C 1
ATOM 604 O O . GLU A 1 75 ? -14.633 -9.055 -16.359 1 92.75 75 GLU A O 1
ATOM 609 N N . TYR A 1 76 ? -15.422 -10.617 -17.625 1 94.38 76 TYR A N 1
ATOM 610 C CA . TYR A 1 76 ? -14.547 -10.312 -18.75 1 94.38 76 TYR A CA 1
ATOM 611 C C . TYR A 1 76 ? -14.617 -8.836 -19.109 1 94.38 76 TYR A C 1
ATOM 613 O O . TYR A 1 76 ? -13.594 -8.164 -19.219 1 94.38 76 TYR A O 1
ATOM 621 N N . ASN A 1 77 ? -15.773 -8.281 -19.266 1 93.38 77 ASN A N 1
ATOM 622 C CA . ASN A 1 77 ? -15.922 -6.902 -19.734 1 93.38 77 ASN A CA 1
ATOM 623 C C . ASN A 1 77 ? -15.375 -5.906 -18.703 1 93.38 77 ASN A C 1
ATOM 625 O O . ASN A 1 77 ? -14.758 -4.906 -19.078 1 93.38 77 ASN A O 1
ATOM 629 N N . SER A 1 78 ? -15.586 -6.23 -17.531 1 91.56 78 SER A N 1
ATOM 630 C CA . SER A 1 78 ? -15.062 -5.371 -16.469 1 91.56 78 SER A CA 1
ATOM 631 C C . SER A 1 78 ? -13.539 -5.332 -16.5 1 91.56 78 SER A C 1
ATOM 633 O O . SER A 1 78 ? -12.938 -4.262 -16.391 1 91.56 78 SER A O 1
ATOM 635 N N . TRP A 1 79 ? -12.953 -6.43 -16.719 1 92.69 79 TRP A N 1
ATOM 636 C CA . TRP A 1 79 ? -11.5 -6.504 -16.703 1 92.69 79 TRP A CA 1
ATOM 637 C C . TRP A 1 79 ? -10.914 -5.988 -18.016 1 92.69 79 TRP A C 1
ATOM 639 O O . TRP A 1 79 ? -9.781 -5.504 -18.047 1 92.69 79 TRP A O 1
ATOM 649 N N . LEU A 1 80 ? -11.695 -6.09 -19.016 1 94 80 LEU A N 1
ATOM 650 C CA . LEU A 1 80 ? -11.289 -5.512 -20.281 1 94 80 LEU A CA 1
ATOM 651 C C . LEU A 1 80 ? -11.156 -3.994 -20.172 1 94 80 LEU A C 1
ATOM 653 O O . LEU A 1 80 ? -10.227 -3.408 -20.719 1 94 80 LEU A O 1
ATOM 657 N N . ASN A 1 81 ? -11.953 -3.408 -19.375 1 92.81 81 ASN A N 1
ATOM 658 C CA . ASN A 1 81 ? -12.023 -1.952 -19.344 1 92.81 81 ASN A CA 1
ATOM 659 C C . ASN A 1 81 ? -11.242 -1.385 -18.156 1 92.81 81 ASN A C 1
ATOM 661 O O . ASN A 1 81 ? -10.961 -0.186 -18.109 1 92.81 81 ASN A O 1
ATOM 665 N N . ALA A 1 82 ? -10.82 -2.236 -17.375 1 91.88 82 ALA A N 1
ATOM 666 C CA . ALA A 1 82 ? -10.148 -1.767 -16.172 1 91.88 82 ALA A CA 1
ATOM 667 C C . ALA A 1 82 ? -8.633 -1.697 -16.375 1 91.88 82 ALA A C 1
ATOM 669 O O . ALA A 1 82 ? -8.086 -2.381 -17.25 1 91.88 82 ALA A O 1
ATOM 670 N N . LYS A 1 83 ? -8.078 -0.784 -15.617 1 90.25 83 LYS A N 1
ATOM 671 C CA . LYS A 1 83 ? -6.625 -0.838 -15.484 1 90.25 83 LYS A CA 1
ATOM 672 C C . LYS A 1 83 ? -6.207 -1.916 -14.492 1 90.25 83 LYS A C 1
ATOM 674 O O . LYS A 1 83 ? -6.824 -2.068 -13.438 1 90.25 83 LYS A O 1
ATOM 679 N N . TRP A 1 84 ? -5.191 -2.666 -14.914 1 93.19 84 TRP A N 1
ATOM 680 C CA . TRP A 1 84 ? -4.699 -3.721 -14.039 1 93.19 84 TRP A CA 1
ATOM 681 C C . TRP A 1 84 ? -3.52 -3.232 -13.203 1 93.19 84 TRP A C 1
ATOM 683 O O . TRP A 1 84 ? -2.664 -2.498 -13.703 1 93.19 84 TRP A O 1
ATOM 693 N N . SER A 1 85 ? -3.484 -3.672 -11.977 1 92.12 85 SER A N 1
ATOM 694 C CA . SER A 1 85 ? -2.354 -3.354 -11.117 1 92.12 85 SER A CA 1
ATOM 695 C C . SER A 1 85 ? -1.119 -4.16 -11.5 1 92.12 85 SER A C 1
ATOM 697 O O . SER A 1 85 ? -1.218 -5.137 -12.25 1 92.12 85 SER A O 1
ATOM 699 N N . HIS A 1 86 ? 0.002 -3.801 -10.969 1 94.94 86 HIS A N 1
ATOM 700 C CA . HIS A 1 86 ? 1.237 -4.547 -11.172 1 94.94 86 HIS A CA 1
ATOM 701 C C . HIS A 1 86 ? 1.097 -5.988 -10.688 1 94.94 86 HIS A C 1
ATOM 703 O O . HIS A 1 86 ? 1.546 -6.918 -11.352 1 94.94 86 HIS A O 1
ATOM 709 N N . GLU A 1 87 ? 0.516 -6.145 -9.539 1 91.12 87 GLU A N 1
ATOM 710 C CA . GLU A 1 87 ? 0.354 -7.477 -8.961 1 91.12 87 GLU A CA 1
ATOM 711 C C . GLU A 1 87 ? -0.498 -8.367 -9.859 1 91.12 87 GLU A C 1
ATOM 713 O O . GLU A 1 87 ? -0.186 -9.547 -10.047 1 91.12 87 GLU A O 1
ATOM 718 N N . GLN A 1 88 ? -1.537 -7.773 -10.367 1 91.31 88 GLN A N 1
ATOM 719 C CA . GLN A 1 88 ? -2.404 -8.508 -11.289 1 91.31 88 GLN A CA 1
ATOM 720 C C . GLN A 1 88 ? -1.661 -8.891 -12.562 1 91.31 88 GLN A C 1
ATOM 722 O O . GLN A 1 88 ? -1.718 -10.039 -13 1 91.31 88 GLN A O 1
ATOM 727 N N . ARG A 1 89 ? -1.001 -7.965 -13.078 1 95.06 89 ARG A N 1
ATOM 728 C CA . ARG A 1 89 ? -0.282 -8.188 -14.328 1 95.06 89 ARG A CA 1
ATOM 729 C C . ARG A 1 89 ? 0.84 -9.203 -14.133 1 95.06 89 ARG A C 1
ATOM 731 O O . ARG A 1 89 ? 1.066 -10.055 -15 1 95.06 89 ARG A O 1
ATOM 738 N N . GLN A 1 90 ? 1.497 -9.078 -13.031 1 93.69 90 GLN A N 1
ATOM 739 C CA . GLN A 1 90 ? 2.549 -10.047 -12.742 1 93.69 90 GLN A CA 1
ATOM 740 C C . GLN A 1 90 ? 1.982 -11.461 -12.648 1 93.69 90 GLN A C 1
ATOM 742 O O . GLN A 1 90 ? 2.584 -12.414 -13.148 1 93.69 90 GLN A O 1
ATOM 747 N N . ALA A 1 91 ? 0.883 -11.633 -12 1 90 91 ALA A N 1
ATOM 748 C CA . ALA A 1 91 ? 0.247 -12.938 -11.836 1 90 91 ALA A CA 1
ATOM 749 C C . ALA A 1 91 ? -0.112 -13.547 -13.195 1 90 91 ALA A C 1
ATOM 751 O O . ALA A 1 91 ? 0.079 -14.742 -13.414 1 90 91 ALA A O 1
ATOM 752 N N . PHE A 1 92 ? -0.512 -12.75 -14.086 1 93.88 92 PHE A N 1
ATOM 753 C CA . PHE A 1 92 ? -0.995 -13.258 -15.359 1 93.88 92 PHE A CA 1
ATOM 754 C C . PHE A 1 92 ? 0.15 -13.398 -16.359 1 93.88 92 PHE A C 1
ATOM 756 O O . PHE A 1 92 ? 0.068 -14.195 -17.297 1 93.88 92 PHE A O 1
ATOM 763 N N . LYS A 1 93 ? 1.159 -12.625 -16.188 1 93.06 93 LYS A N 1
ATOM 764 C CA . LYS A 1 93 ? 2.324 -12.727 -17.062 1 93.06 93 LYS A CA 1
ATOM 765 C C . LYS A 1 93 ? 2.916 -14.133 -17.031 1 93.06 93 LYS A C 1
ATOM 767 O O . LYS A 1 93 ? 3.371 -14.648 -18.047 1 93.06 93 LYS A O 1
ATOM 772 N N . GLU A 1 94 ? 2.865 -14.742 -15.969 1 86.06 94 GLU A N 1
ATOM 773 C CA . GLU A 1 94 ? 3.447 -16.062 -15.766 1 86.06 94 GLU A CA 1
ATOM 774 C C . GLU A 1 94 ? 2.396 -17.156 -15.922 1 86.06 94 GLU A C 1
ATOM 776 O O . GLU A 1 94 ? 2.674 -18.344 -15.672 1 86.06 94 GLU A O 1
ATOM 781 N N . GLY A 1 95 ? 1.241 -16.781 -16.281 1 92.88 95 GLY A N 1
ATOM 782 C CA . GLY A 1 95 ? 0.13 -17.719 -16.375 1 92.88 95 GLY A CA 1
ATOM 783 C C . GLY A 1 95 ? 0.176 -18.578 -17.625 1 92.88 95 GLY A C 1
ATOM 784 O O . GLY A 1 95 ? 0.849 -18.25 -18.594 1 92.88 95 GLY A O 1
ATOM 785 N N . ILE A 1 96 ? -0.493 -19.734 -17.469 1 93.69 96 ILE A N 1
ATOM 786 C CA . ILE A 1 96 ? -0.646 -20.641 -18.609 1 93.69 96 ILE A CA 1
ATOM 787 C C . ILE A 1 96 ? -2.096 -20.625 -19.078 1 93.69 96 ILE A C 1
ATOM 789 O O . ILE A 1 96 ? -3.008 -20.953 -18.312 1 93.69 96 ILE A O 1
ATOM 793 N N . LEU A 1 97 ? -2.254 -20.234 -20.328 1 95.88 97 LEU A N 1
ATOM 794 C CA . LEU A 1 97 ? -3.59 -20.203 -20.906 1 95.88 97 LEU A CA 1
ATOM 795 C C . LEU A 1 97 ? -4.094 -21.625 -21.172 1 95.88 97 LEU A C 1
ATOM 797 O O . LEU A 1 97 ? -3.559 -22.328 -22.031 1 95.88 97 LEU A O 1
ATOM 801 N N . LEU A 1 98 ? -5.152 -22.062 -20.438 1 96.38 98 LEU A N 1
ATOM 802 C CA . LEU A 1 98 ? -5.648 -23.422 -20.547 1 96.38 98 LEU A CA 1
ATOM 803 C C . LEU A 1 98 ? -6.848 -23.5 -21.484 1 96.38 98 LEU A C 1
ATOM 805 O O . LEU A 1 98 ? -7.098 -24.547 -22.094 1 96.38 98 LEU A O 1
ATOM 809 N N . LEU A 1 99 ? -7.645 -22.5 -21.484 1 96.69 99 LEU A N 1
ATOM 810 C CA . LEU A 1 99 ? -8.844 -22.375 -22.297 1 96.69 99 LEU A CA 1
ATOM 811 C C . LEU A 1 99 ? -9.016 -20.938 -22.797 1 96.69 99 LEU A C 1
ATOM 813 O O . LEU A 1 99 ? -8.812 -19.984 -22.031 1 96.69 99 LEU A O 1
ATOM 817 N N . ASP A 1 100 ? -9.328 -20.781 -24.047 1 97.38 100 ASP A N 1
ATOM 818 C CA . ASP A 1 100 ? -9.5 -19.469 -24.641 1 97.38 100 ASP A CA 1
ATOM 819 C C . ASP A 1 100 ? -10.492 -19.5 -25.797 1 97.38 100 ASP A C 1
ATOM 821 O O . ASP A 1 100 ? -10.141 -19.938 -26.906 1 97.38 100 ASP A O 1
ATOM 825 N N . HIS A 1 101 ? -11.625 -19 -25.547 1 94.69 101 HIS A N 1
ATOM 826 C CA . HIS A 1 101 ? -12.609 -18.922 -26.625 1 94.69 101 HIS A CA 1
ATOM 827 C C . HIS A 1 101 ? -12.391 -17.688 -27.484 1 94.69 101 HIS A C 1
ATOM 829 O O . HIS A 1 101 ? -12.297 -16.562 -26.969 1 94.69 101 HIS A O 1
ATOM 835 N N . ASP A 1 102 ? -12.18 -17.844 -28.797 1 94.56 102 ASP A N 1
ATOM 836 C CA . ASP A 1 102 ? -12.078 -16.797 -29.812 1 94.56 102 ASP A CA 1
ATOM 837 C C . ASP A 1 102 ? -10.867 -15.906 -29.562 1 94.56 102 ASP A C 1
ATOM 839 O O . ASP A 1 102 ? -10.891 -14.711 -29.859 1 94.56 102 ASP A O 1
ATOM 843 N N . ASN A 1 103 ? -9.891 -16.391 -28.812 1 96.5 103 ASN A N 1
ATOM 844 C CA . ASN A 1 103 ? -8.633 -15.695 -28.531 1 96.5 103 ASN A CA 1
ATOM 845 C C . ASN A 1 103 ? -8.867 -14.43 -27.703 1 96.5 103 ASN A C 1
ATOM 847 O O . ASN A 1 103 ? -8.086 -13.484 -27.797 1 96.5 103 ASN A O 1
ATOM 851 N N . LYS A 1 104 ? -9.898 -14.469 -27 1 97 104 LYS A N 1
ATOM 852 C CA . LYS A 1 104 ? -10.25 -13.273 -26.234 1 97 104 LYS A CA 1
ATOM 853 C C . LYS A 1 104 ? -9.273 -13.055 -25.078 1 97 104 LYS A C 1
ATOM 855 O O . LYS A 1 104 ? -8.844 -11.922 -24.844 1 97 104 LYS A O 1
ATOM 860 N N . ILE A 1 105 ? -8.914 -14.109 -24.422 1 97.56 105 ILE A N 1
ATOM 861 C CA . ILE A 1 105 ? -8.016 -13.969 -23.281 1 97.56 105 ILE A CA 1
ATOM 862 C C . ILE A 1 105 ? -6.609 -13.648 -23.766 1 97.56 105 ILE A C 1
ATOM 864 O O . ILE A 1 105 ? -5.918 -12.805 -23.188 1 97.56 105 ILE A O 1
ATOM 868 N N . TYR A 1 106 ? -6.219 -14.281 -24.781 1 96.75 106 TYR A N 1
ATOM 869 C CA . TYR A 1 106 ? -4.918 -13.992 -25.375 1 96.75 106 TYR A CA 1
ATOM 870 C C . TYR A 1 106 ? -4.789 -12.508 -25.703 1 96.75 106 TYR A C 1
ATOM 872 O O . TYR A 1 106 ? -3.818 -11.867 -25.312 1 96.75 106 TYR A O 1
ATOM 880 N N . ASN A 1 107 ? -5.797 -11.992 -26.375 1 97.19 107 ASN A N 1
ATOM 881 C CA . ASN A 1 107 ? -5.789 -10.586 -26.766 1 97.19 107 ASN A CA 1
ATOM 882 C C . ASN A 1 107 ? -5.816 -9.672 -25.562 1 97.19 107 ASN A C 1
ATOM 884 O O . ASN A 1 107 ? -5.141 -8.641 -25.531 1 97.19 107 ASN A O 1
ATOM 888 N N . LEU A 1 108 ? -6.59 -10.07 -24.641 1 97.06 108 LEU A N 1
ATOM 889 C CA . LEU A 1 108 ? -6.656 -9.305 -23.406 1 97.06 108 LEU A CA 1
ATOM 890 C C . LEU A 1 108 ? -5.285 -9.227 -22.75 1 97.06 108 LEU A C 1
ATOM 892 O O . LEU A 1 108 ? -4.824 -8.141 -22.391 1 97.06 108 LEU A O 1
ATOM 896 N N . LEU A 1 109 ? -4.629 -10.336 -22.594 1 96.44 109 LEU A N 1
ATOM 897 C CA . LEU A 1 109 ? -3.334 -10.406 -21.922 1 96.44 109 LEU A CA 1
ATOM 898 C C . LEU A 1 109 ? -2.273 -9.656 -22.734 1 96.44 109 LEU A C 1
ATOM 900 O O . LEU A 1 109 ? -1.432 -8.961 -22.156 1 96.44 109 LEU A O 1
ATOM 904 N N . GLN A 1 110 ? -2.344 -9.695 -24.016 1 95.69 110 GLN A N 1
ATOM 905 C CA . GLN A 1 110 ? -1.397 -8.977 -24.859 1 95.69 110 GLN A CA 1
ATOM 906 C C . GLN A 1 110 ? -1.492 -7.473 -24.641 1 95.69 110 GLN A C 1
ATOM 908 O O . GLN A 1 110 ? -0.478 -6.77 -24.656 1 95.69 110 GLN A O 1
ATOM 913 N N . SER A 1 111 ? -2.684 -7.098 -24.422 1 95.81 111 SER A N 1
ATOM 914 C CA . SER A 1 111 ? -2.896 -5.668 -24.234 1 95.81 111 SER A CA 1
ATOM 915 C C . SER A 1 111 ? -2.51 -5.238 -22.828 1 95.81 111 SER A C 1
ATOM 917 O O . SER A 1 111 ? -1.877 -4.195 -22.641 1 95.81 111 SER A O 1
ATOM 919 N N . LYS A 1 112 ? -2.852 -6.035 -21.875 1 96.25 112 LYS A N 1
ATOM 920 C CA . LYS A 1 112 ? -2.693 -5.645 -20.469 1 96.25 112 LYS A CA 1
ATOM 921 C C . LYS A 1 112 ? -1.255 -5.848 -20 1 96.25 112 LYS A C 1
ATOM 923 O O . LYS A 1 112 ? -0.815 -5.211 -19.047 1 96.25 112 LYS A O 1
ATOM 928 N N . LEU A 1 113 ? -0.502 -6.668 -20.672 1 96.31 113 LEU A N 1
ATOM 929 C CA . LEU A 1 113 ? 0.803 -7.059 -20.141 1 96.31 113 LEU A CA 1
ATOM 930 C C . LEU A 1 113 ? 1.917 -6.266 -20.812 1 96.31 113 LEU A C 1
ATOM 932 O O . LEU A 1 113 ? 3.09 -6.633 -20.719 1 96.31 113 LEU A O 1
ATOM 936 N N . ILE A 1 114 ? 1.555 -5.176 -21.422 1 95.94 114 ILE A N 1
ATOM 937 C CA . ILE A 1 114 ? 2.553 -4.246 -21.953 1 95.94 114 ILE A CA 1
ATOM 938 C C . ILE A 1 114 ? 2.984 -3.285 -20.844 1 95.94 114 ILE A C 1
ATOM 940 O O . ILE A 1 114 ? 2.15 -2.6 -20.25 1 95.94 114 ILE A O 1
ATOM 944 N N . TYR A 1 115 ? 4.254 -3.34 -20.609 1 95.94 115 TYR A N 1
ATOM 945 C CA . TYR A 1 115 ? 4.836 -2.375 -19.688 1 95.94 115 TYR A CA 1
ATOM 946 C C . TYR A 1 115 ? 5.715 -1.372 -20.422 1 95.94 115 TYR A C 1
ATOM 948 O O . TYR A 1 115 ? 6.934 -1.553 -20.516 1 95.94 115 TYR A O 1
ATOM 956 N N . GLY A 1 116 ? 5.074 -0.311 -20.828 1 94.69 116 GLY A N 1
ATOM 957 C CA . GLY A 1 116 ? 5.754 0.649 -21.672 1 94.69 116 GLY A CA 1
ATOM 958 C C . GLY A 1 116 ? 6.73 1.533 -20.922 1 94.69 116 GLY A C 1
ATOM 959 O O . GLY A 1 116 ? 6.652 1.649 -19.703 1 94.69 116 GLY A O 1
ATOM 960 N N . ASP A 1 117 ? 7.559 2.219 -21.625 1 92.69 117 ASP A N 1
ATOM 961 C CA . ASP A 1 117 ? 8.617 3.051 -21.062 1 92.69 117 ASP A CA 1
ATOM 962 C C . ASP A 1 117 ? 8.031 4.227 -20.281 1 92.69 117 ASP A C 1
ATOM 964 O O . ASP A 1 117 ? 8.547 4.602 -19.234 1 92.69 117 ASP A O 1
ATOM 968 N N . GLU A 1 118 ? 7.008 4.75 -20.812 1 89.12 118 GLU A N 1
ATOM 969 C CA . GLU A 1 118 ? 6.402 5.895 -20.141 1 89.12 118 GLU A CA 1
ATOM 970 C C . GLU A 1 118 ? 5.812 5.496 -18.781 1 89.12 118 GLU A C 1
ATOM 972 O O . GLU A 1 118 ? 6.008 6.191 -17.781 1 89.12 118 GLU A O 1
ATOM 977 N N . GLU A 1 119 ? 5.102 4.402 -18.797 1 91.38 119 GLU A N 1
ATOM 978 C CA . GLU A 1 119 ? 4.547 3.895 -17.547 1 91.38 119 GLU A CA 1
ATOM 979 C C . GLU A 1 119 ? 5.652 3.547 -16.547 1 91.38 119 GLU A C 1
ATOM 981 O O . GLU A 1 119 ? 5.547 3.859 -15.367 1 91.38 119 GLU A O 1
ATOM 986 N N . ARG A 1 120 ? 6.633 2.941 -17.062 1 93.44 120 ARG A N 1
ATOM 987 C CA . ARG A 1 120 ? 7.785 2.566 -16.25 1 93.44 120 ARG A CA 1
ATOM 988 C C . ARG A 1 120 ? 8.422 3.793 -15.602 1 93.44 120 ARG A C 1
ATOM 990 O O . ARG A 1 120 ? 8.688 3.805 -14.398 1 93.44 120 ARG A O 1
ATOM 997 N N . ALA A 1 121 ? 8.633 4.793 -16.375 1 90.12 121 ALA A N 1
ATOM 998 C CA . ALA A 1 121 ? 9.219 6.035 -15.875 1 90.12 121 ALA A CA 1
ATOM 999 C C . ALA A 1 121 ? 8.328 6.664 -14.805 1 90.12 121 ALA A C 1
ATOM 1001 O O . ALA A 1 121 ? 8.82 7.117 -13.766 1 90.12 121 ALA A O 1
ATOM 1002 N N . GLN A 1 122 ? 7.086 6.617 -15.078 1 88.06 122 GLN A N 1
ATOM 1003 C CA . GLN A 1 122 ? 6.145 7.191 -14.125 1 88.06 122 GLN A CA 1
ATOM 1004 C C . GLN A 1 122 ? 6.148 6.41 -12.812 1 88.06 122 GLN A C 1
ATOM 1006 O O . GLN A 1 122 ? 6.105 7 -11.734 1 88.06 122 GLN A O 1
ATOM 1011 N N . ASP A 1 123 ? 6.156 5.109 -12.922 1 92.25 123 ASP A N 1
ATOM 1012 C CA . ASP A 1 123 ? 6.203 4.273 -11.727 1 92.25 123 ASP A CA 1
ATOM 1013 C C . ASP A 1 123 ? 7.457 4.57 -10.898 1 92.25 123 ASP A C 1
ATOM 1015 O O . ASP A 1 123 ? 7.379 4.707 -9.68 1 92.25 123 ASP A O 1
ATOM 1019 N N . ILE A 1 124 ? 8.539 4.707 -11.57 1 91.69 124 ILE A N 1
ATOM 1020 C CA . ILE A 1 124 ? 9.812 4.957 -10.906 1 91.69 124 ILE A CA 1
ATOM 1021 C C . ILE A 1 124 ? 9.781 6.32 -10.219 1 91.69 124 ILE A C 1
ATOM 1023 O O . ILE A 1 124 ? 10.18 6.445 -9.055 1 91.69 124 ILE A O 1
ATOM 1027 N N . ILE A 1 125 ? 9.266 7.277 -10.859 1 85.38 125 ILE A N 1
ATOM 1028 C CA . ILE A 1 125 ? 9.156 8.617 -10.281 1 85.38 125 ILE A CA 1
ATOM 1029 C C . ILE A 1 125 ? 8.266 8.57 -9.039 1 85.38 125 ILE A C 1
ATOM 1031 O O . ILE A 1 125 ? 8.617 9.141 -8 1 85.38 125 ILE A O 1
ATOM 1035 N N . ASN A 1 126 ? 7.191 7.906 -9.172 1 86.62 126 ASN A N 1
ATOM 1036 C CA . ASN A 1 126 ? 6.262 7.805 -8.047 1 86.62 126 ASN A CA 1
ATOM 1037 C C . ASN A 1 126 ? 6.914 7.145 -6.836 1 86.62 126 ASN A C 1
ATOM 1039 O O . ASN A 1 126 ? 6.742 7.605 -5.707 1 86.62 126 ASN A O 1
ATOM 1043 N N . ILE A 1 127 ? 7.641 6.105 -7.066 1 90.19 127 ILE A N 1
ATOM 1044 C CA . ILE A 1 127 ? 8.297 5.379 -5.984 1 90.19 127 ILE A CA 1
ATOM 1045 C C . ILE A 1 127 ? 9.383 6.25 -5.359 1 90.19 127 ILE A C 1
ATOM 1047 O O . ILE A 1 127 ? 9.5 6.328 -4.133 1 90.19 127 ILE A O 1
ATOM 1051 N N . LEU A 1 128 ? 10.133 6.902 -6.184 1 85.12 128 LEU A N 1
ATOM 1052 C CA . LEU A 1 128 ? 11.195 7.766 -5.688 1 85.12 128 LEU A CA 1
ATOM 1053 C C . LEU A 1 128 ? 10.625 8.914 -4.863 1 85.12 128 LEU A C 1
ATOM 1055 O O . LEU A 1 128 ? 11.203 9.305 -3.844 1 85.12 128 LEU A O 1
ATOM 1059 N N . MET A 1 129 ? 9.516 9.383 -5.246 1 79.62 129 MET A N 1
ATOM 1060 C CA . MET A 1 129 ? 8.867 10.453 -4.488 1 79.62 129 MET A CA 1
ATOM 1061 C C . MET A 1 129 ? 8.398 9.945 -3.133 1 79.62 129 MET A C 1
ATOM 1063 O O . MET A 1 129 ? 8.547 10.633 -2.121 1 79.62 129 MET A O 1
ATOM 1067 N N . LYS A 1 130 ? 7.84 8.828 -3.137 1 83.88 130 LYS A N 1
ATOM 1068 C CA . LYS A 1 130 ? 7.418 8.234 -1.874 1 83.88 130 LYS A CA 1
ATOM 1069 C C . LYS A 1 130 ? 8.609 8.008 -0.948 1 83.88 130 LYS A C 1
ATOM 1071 O O . LYS A 1 130 ? 8.516 8.219 0.262 1 83.88 130 LYS A O 1
ATOM 1076 N N . LEU A 1 131 ? 9.719 7.582 -1.524 1 84.94 131 LEU A N 1
ATOM 1077 C CA . LEU A 1 131 ? 10.938 7.383 -0.749 1 84.94 131 LEU A CA 1
ATOM 1078 C C . LEU A 1 131 ? 11.453 8.711 -0.198 1 84.94 131 LEU A C 1
ATOM 1080 O O . LEU A 1 131 ? 11.859 8.789 0.963 1 84.94 131 LEU A O 1
ATOM 1084 N N . LYS A 1 132 ? 11.328 9.656 -0.965 1 77.5 132 LYS A N 1
ATOM 1085 C CA . LYS A 1 132 ? 11.758 10.984 -0.539 1 77.5 132 LYS A CA 1
ATOM 1086 C C . LYS A 1 132 ? 10.906 11.484 0.625 1 77.5 132 LYS A C 1
ATOM 1088 O O . LYS A 1 132 ? 11.438 12.023 1.599 1 77.5 132 LYS A O 1
ATOM 1093 N N . TRP A 1 133 ? 9.695 11.25 0.498 1 73.75 133 TRP A N 1
ATOM 1094 C CA . TRP A 1 133 ? 8.758 11.688 1.529 1 73.75 133 TRP A CA 1
ATOM 1095 C C . TRP A 1 133 ? 9.008 10.945 2.838 1 73.75 133 TRP A C 1
ATOM 1097 O O . TRP A 1 133 ? 8.641 11.43 3.912 1 73.75 133 TRP A O 1
ATOM 1107 N N . LYS A 1 134 ? 9.648 9.859 2.746 1 74.94 134 LYS A N 1
ATOM 1108 C CA . LYS A 1 134 ? 9.938 9.07 3.938 1 74.94 134 LYS A CA 1
ATOM 1109 C C . LYS A 1 134 ? 11.352 9.328 4.441 1 74.94 134 LYS A C 1
ATOM 1111 O O . LYS A 1 134 ? 11.828 8.648 5.352 1 74.94 134 LYS A O 1
ATOM 1116 N N . GLY A 1 135 ? 12.062 10.352 3.822 1 64.44 135 GLY A N 1
ATOM 1117 C CA . GLY A 1 135 ? 13.336 10.82 4.348 1 64.44 135 GLY A CA 1
ATOM 1118 C C . GLY A 1 135 ? 14.531 10.289 3.586 1 64.44 135 GLY A C 1
ATOM 1119 O O . GLY A 1 135 ? 15.672 10.445 4.023 1 64.44 135 GLY A O 1
ATOM 1120 N N . PHE A 1 136 ? 14.328 9.57 2.674 1 62.31 136 PHE A N 1
ATOM 1121 C CA . PHE A 1 136 ? 15.477 9.047 1.939 1 62.31 136 PHE A CA 1
ATOM 1122 C C . PHE A 1 136 ? 15.875 9.992 0.813 1 62.31 136 PHE A C 1
ATOM 1124 O O . PHE A 1 136 ? 15.016 10.492 0.085 1 62.31 136 PHE A O 1
ATOM 1131 N N . SER A 1 137 ? 17.125 10.75 1.16 1 53.53 137 SER A N 1
ATOM 1132 C CA . SER A 1 137 ? 17.656 11.805 0.306 1 53.53 137 SER A CA 1
ATOM 1133 C C . SER A 1 137 ? 18.094 11.25 -1.049 1 53.53 137 SER A C 1
ATOM 1135 O O . SER A 1 137 ? 18.703 10.18 -1.125 1 53.53 137 SER A O 1
ATOM 1137 N N . ILE A 1 138 ? 17.422 11.602 -2.088 1 49.81 138 ILE A N 1
ATOM 1138 C CA . ILE A 1 138 ? 17.891 11.336 -3.441 1 49.81 138 ILE A CA 1
ATOM 1139 C C . ILE A 1 138 ? 18.75 12.492 -3.924 1 49.81 138 ILE A C 1
ATOM 1141 O O . ILE A 1 138 ? 18.234 13.523 -4.363 1 49.81 138 ILE A O 1
ATOM 1145 N N . GLU A 1 139 ? 19.844 12.914 -3.193 1 45.19 139 GLU A N 1
ATOM 1146 C CA . GLU A 1 139 ? 20.688 14.086 -3.438 1 45.19 139 GLU A CA 1
ATOM 1147 C C . GLU A 1 139 ? 20.984 14.25 -4.926 1 45.19 139 GLU A C 1
ATOM 1149 O O . GLU A 1 139 ? 21.062 15.367 -5.43 1 45.19 139 GLU A O 1
ATOM 1154 N N . LYS A 1 140 ? 21.578 13.148 -5.457 1 41.75 140 LYS A N 1
ATOM 1155 C CA . LYS A 1 140 ? 22.219 13.383 -6.75 1 41.75 140 LYS A CA 1
ATOM 1156 C C . LYS A 1 140 ? 21.188 13.797 -7.801 1 41.75 140 LYS A C 1
ATOM 1158 O O . LYS A 1 140 ? 21.547 14.195 -8.914 1 41.75 140 LYS A O 1
ATOM 1163 N N . TYR A 1 141 ? 20.078 13.266 -7.789 1 35.53 141 TYR A N 1
ATOM 1164 C CA . TYR A 1 141 ? 19.234 13.734 -8.883 1 35.53 141 TYR A CA 1
ATOM 1165 C C . TYR A 1 141 ? 18.766 15.164 -8.633 1 35.53 141 TYR A C 1
ATOM 1167 O O . TYR A 1 141 ? 18.25 15.477 -7.555 1 35.53 141 TYR A O 1
ATOM 1175 N N . GLU A 1 142 ? 19.5 16.047 -9.094 1 35.12 142 GLU A N 1
ATOM 1176 C CA . GLU A 1 142 ? 19.016 17.422 -9.289 1 35.12 142 GLU A CA 1
ATOM 1177 C C . GLU A 1 142 ? 17.516 17.422 -9.562 1 35.12 142 GLU A C 1
ATOM 1179 O O . GLU A 1 142 ? 17.094 17.203 -10.703 1 35.12 142 GLU A O 1
ATOM 1184 N N . ILE A 1 143 ? 16.828 16.672 -8.773 1 38.22 143 ILE A N 1
ATOM 1185 C CA . ILE A 1 143 ? 15.469 17.141 -8.969 1 38.22 143 ILE A CA 1
ATOM 1186 C C . ILE A 1 143 ? 15.445 18.672 -9.031 1 38.22 143 ILE A C 1
ATOM 1188 O O . ILE A 1 143 ? 16.219 19.328 -8.336 1 38.22 143 ILE A O 1
ATOM 1192 N N . PRO A 1 144 ? 14.891 19.172 -9.938 1 37.31 144 PRO A N 1
ATOM 1193 C 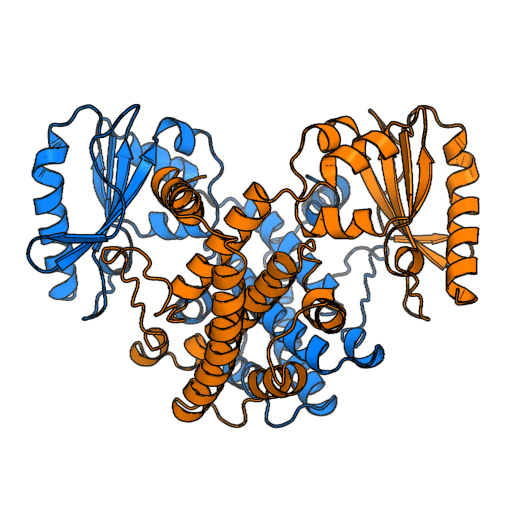CA . PRO A 1 144 ? 14.992 20.641 -10.031 1 37.31 144 PRO A CA 1
ATOM 1194 C C . PRO A 1 144 ? 14.922 21.328 -8.672 1 37.31 144 PRO A C 1
ATOM 1196 O O . PRO A 1 144 ? 14.281 20.812 -7.75 1 37.31 144 PRO A O 1
ATOM 1199 N N . LYS A 1 145 ? 15.93 22.234 -8.414 1 38.28 145 LYS A N 1
ATOM 1200 C CA . LYS A 1 145 ? 16.234 23.062 -7.254 1 38.28 145 LYS A CA 1
ATOM 1201 C C . LYS A 1 145 ? 14.984 23.328 -6.426 1 38.28 145 LYS A C 1
ATOM 1203 O O . LYS A 1 145 ? 15.047 23.422 -5.199 1 38.28 145 LYS A O 1
ATOM 1208 N N . ASN A 1 146 ? 13.984 23.5 -7.078 1 36 146 ASN A N 1
ATOM 1209 C CA . ASN A 1 146 ? 12.797 23.953 -6.359 1 36 146 ASN A CA 1
ATOM 1210 C C . ASN A 1 146 ? 12.18 22.844 -5.531 1 36 146 ASN A C 1
ATOM 1212 O O . ASN A 1 146 ? 11.219 23.062 -4.789 1 36 146 ASN A O 1
ATOM 1216 N N . TYR A 1 147 ? 12.453 21.688 -5.957 1 35.34 147 TYR A N 1
ATOM 1217 C CA . TYR A 1 147 ? 11.781 20.688 -5.129 1 35.34 147 TYR A CA 1
ATOM 1218 C C . TYR A 1 147 ? 12.758 20.047 -4.148 1 35.34 147 TYR A C 1
ATOM 1220 O O . TYR A 1 147 ? 13.328 19 -4.426 1 35.34 147 TYR A O 1
ATOM 1228 N N . GLU A 1 148 ? 13.68 20.812 -3.617 1 38.53 148 GLU A N 1
ATOM 1229 C CA . GLU A 1 148 ? 14.531 20.188 -2.611 1 38.53 148 GLU A CA 1
ATOM 1230 C C . GLU A 1 148 ? 13.711 19.594 -1.471 1 38.53 148 GLU A C 1
ATOM 1232 O O . GLU A 1 148 ? 13.219 20.328 -0.612 1 38.53 148 GLU A O 1
ATOM 1237 N N . PHE A 1 149 ? 12.977 18.609 -1.741 1 38.16 149 PHE A N 1
ATOM 1238 C CA . PHE A 1 149 ? 12.25 18.031 -0.621 1 38.16 149 PHE A CA 1
ATOM 1239 C C . PHE A 1 149 ? 13.211 17.391 0.378 1 38.16 149 PHE A C 1
ATOM 1241 O O . PHE A 1 149 ? 14.008 16.531 0.016 1 38.16 149 PHE A O 1
ATOM 1248 N N . LYS A 1 150 ? 13.93 18.156 1.156 1 42.5 150 LYS A N 1
ATOM 1249 C CA . LYS A 1 150 ? 14.797 17.562 2.166 1 42.5 150 LYS A CA 1
ATOM 1250 C C . LYS A 1 150 ? 13.984 17.094 3.375 1 42.5 150 LYS A C 1
ATOM 1252 O O . LYS A 1 150 ? 13.344 17.906 4.047 1 42.5 150 LYS A O 1
ATOM 1257 N N . LEU A 1 151 ? 13.141 16.047 3.234 1 47.69 151 LEU A N 1
ATOM 1258 C CA . LEU A 1 151 ? 12.633 15.641 4.543 1 47.69 151 LEU A CA 1
ATOM 1259 C C . LEU A 1 151 ? 13.719 14.961 5.363 1 47.69 151 LEU A C 1
ATOM 1261 O O . LEU A 1 151 ? 14.461 14.117 4.848 1 47.69 151 LEU A O 1
ATOM 1265 N N . PRO A 1 152 ? 14.125 15.445 6.438 1 47.25 152 PRO A N 1
ATOM 1266 C CA . PRO A 1 152 ? 15.133 14.75 7.25 1 47.25 152 PRO A CA 1
ATOM 1267 C C . PRO A 1 152 ? 14.695 13.344 7.652 1 47.25 152 PRO A C 1
ATOM 1269 O O . PRO A 1 152 ? 13.539 13.141 8.039 1 47.25 152 PRO A O 1
ATOM 1272 N N . PRO A 1 153 ? 15.312 12.234 7.207 1 46.56 153 PRO A N 1
ATOM 1273 C CA . PRO A 1 153 ? 15.125 10.891 7.762 1 46.56 153 PRO A CA 1
ATOM 1274 C C . PRO A 1 153 ? 14.805 10.914 9.258 1 46.56 153 PRO A C 1
ATOM 1276 O O . PRO A 1 153 ? 14.164 9.984 9.766 1 46.56 153 PRO A O 1
ATOM 1279 N N . ASP A 1 154 ? 15.234 12.078 9.906 1 53.84 154 ASP A N 1
ATOM 1280 C CA . ASP A 1 154 ? 15.297 12.117 11.367 1 53.84 154 ASP A CA 1
ATOM 1281 C C . ASP A 1 154 ? 14.031 12.742 11.953 1 53.84 154 ASP A C 1
ATOM 1283 O O . ASP A 1 154 ? 13.977 13.039 13.148 1 53.84 154 ASP A O 1
ATOM 1287 N N . LEU A 1 155 ? 12.945 12.773 11.078 1 61.34 155 LEU A N 1
ATOM 1288 C CA . LEU A 1 155 ? 11.859 13.594 11.602 1 61.34 155 LEU A CA 1
ATOM 1289 C C . LEU A 1 155 ? 11.156 12.891 12.766 1 61.34 155 LEU A C 1
ATOM 1291 O O . LEU A 1 155 ? 10.953 13.492 13.82 1 61.34 155 LEU A O 1
ATOM 1295 N N . MET A 1 156 ? 11.055 11.586 12.602 1 72.25 156 MET A N 1
ATOM 1296 C CA . MET A 1 156 ? 10.18 11 13.617 1 72.25 156 MET A CA 1
ATOM 1297 C C . MET A 1 156 ? 10.914 10.828 14.938 1 72.25 156 MET A C 1
ATOM 1299 O O . MET A 1 156 ? 10.344 11.062 16 1 72.25 156 MET A O 1
ATOM 1303 N N . TYR A 1 157 ? 12.242 10.523 14.773 1 72.44 157 TYR A N 1
ATOM 1304 C CA . TYR A 1 157 ? 12.977 10.391 16.031 1 72.44 157 TYR A CA 1
ATOM 1305 C C . TYR A 1 157 ? 13.188 11.742 16.688 1 72.44 157 TYR A C 1
ATOM 1307 O O . TYR A 1 157 ? 13.195 11.852 17.922 1 72.44 157 TYR A O 1
ATOM 1315 N N . LYS A 1 158 ? 13.266 12.695 15.891 1 73.12 158 LYS A N 1
ATOM 1316 C CA . LYS A 1 158 ? 13.383 14.039 16.453 1 73.12 158 LYS A CA 1
ATOM 1317 C C . LYS A 1 158 ? 12.078 14.477 17.109 1 73.12 158 LYS A C 1
ATOM 1319 O O . LYS A 1 158 ? 12.086 15.312 18.016 1 73.12 158 LYS A O 1
ATOM 1324 N N . ARG A 1 159 ? 11.062 13.82 16.688 1 74.94 159 ARG A N 1
ATOM 1325 C CA . ARG A 1 159 ? 9.758 14.102 17.266 1 74.94 159 ARG A CA 1
ATOM 1326 C C . ARG A 1 159 ? 9.469 13.172 18.453 1 74.94 159 ARG A C 1
ATOM 1328 O O . ARG A 1 159 ? 8.336 13.125 18.938 1 74.94 159 ARG A O 1
ATOM 1335 N N . GLY A 1 160 ? 10.453 12.406 18.75 1 78.12 160 GLY A N 1
ATOM 1336 C CA . GLY A 1 160 ? 10.375 11.625 19.969 1 78.12 160 GLY A CA 1
ATOM 1337 C C . GLY A 1 160 ? 9.883 10.211 19.75 1 78.12 160 GLY A C 1
ATOM 1338 O O . GLY A 1 160 ? 9.516 9.516 20.688 1 78.12 160 GLY A O 1
ATOM 1339 N N . CYS A 1 161 ? 9.852 9.828 18.547 1 87.25 161 CYS A N 1
ATOM 1340 C CA . CYS A 1 161 ? 9.391 8.469 18.266 1 87.25 161 CYS A CA 1
ATOM 1341 C C . CYS A 1 161 ? 10.398 7.715 17.406 1 87.25 161 CYS A C 1
ATOM 1343 O O . CYS A 1 161 ? 10.234 7.629 16.188 1 87.25 161 CYS A O 1
ATOM 1345 N N . LEU A 1 162 ? 11.352 7.176 18.078 1 88.81 162 LEU A N 1
ATOM 1346 C CA . LEU A 1 162 ? 12.398 6.445 17.391 1 88.81 162 LEU A CA 1
ATOM 1347 C C . LEU A 1 162 ? 11.836 5.203 16.703 1 88.81 162 LEU A C 1
ATOM 1349 O O . LEU A 1 162 ? 12.242 4.867 15.586 1 88.81 162 LEU A O 1
ATOM 1353 N N . GLU A 1 163 ? 10.914 4.543 17.328 1 92.19 163 GLU A N 1
ATOM 1354 C CA . GLU A 1 163 ? 10.273 3.359 16.766 1 92.19 163 GLU A CA 1
ATOM 1355 C C . GLU A 1 163 ? 9.602 3.684 15.43 1 92.19 163 GLU A C 1
ATOM 1357 O O . GLU A 1 163 ? 9.602 2.861 14.516 1 92.19 163 GLU A O 1
ATOM 1362 N N . CYS A 1 164 ? 9.062 4.875 15.289 1 90.56 164 CYS A N 1
ATOM 1363 C CA . CYS A 1 164 ? 8.422 5.305 14.055 1 90.56 164 CYS A CA 1
ATOM 1364 C C . CYS A 1 164 ? 9.422 5.332 12.898 1 90.56 164 CYS A C 1
ATOM 1366 O O . CYS A 1 164 ? 9.078 4.988 11.773 1 90.56 164 CYS A O 1
ATOM 1368 N N . SER A 1 165 ? 10.609 5.719 13.242 1 88.12 165 SER A N 1
ATOM 1369 C CA . SER A 1 165 ? 11.641 5.77 12.211 1 88.12 165 SER A CA 1
ATOM 1370 C C . SER A 1 165 ? 11.977 4.375 11.695 1 88.12 165 SER A C 1
ATOM 1372 O O . SER A 1 165 ? 12.211 4.188 10.5 1 88.12 165 SER A O 1
ATOM 1374 N N . TYR A 1 166 ? 11.977 3.418 12.594 1 90.94 166 TYR A N 1
ATOM 1375 C CA . TYR A 1 166 ? 12.242 2.043 12.188 1 90.94 166 TYR A CA 1
ATOM 1376 C C . TYR A 1 166 ? 11.109 1.497 11.336 1 90.94 166 TYR A C 1
ATOM 1378 O O . TYR A 1 166 ? 11.344 0.778 10.359 1 90.94 166 TYR A O 1
ATOM 1386 N N . ILE A 1 167 ? 9.891 1.865 11.68 1 91.25 167 ILE A N 1
ATOM 1387 C CA . ILE A 1 167 ? 8.734 1.433 10.898 1 91.25 167 ILE A CA 1
ATOM 1388 C C . ILE A 1 167 ? 8.789 2.066 9.508 1 91.25 167 ILE A C 1
ATOM 1390 O O . ILE A 1 167 ? 8.508 1.404 8.508 1 91.25 167 ILE A O 1
ATOM 1394 N N . LEU A 1 168 ? 9.148 3.307 9.453 1 88.69 168 LEU A N 1
ATOM 1395 C CA . LEU A 1 168 ? 9.273 3.996 8.172 1 88.69 168 LEU A CA 1
ATOM 1396 C C . LEU A 1 168 ? 10.367 3.361 7.32 1 88.69 168 LEU A C 1
ATOM 1398 O O . LEU A 1 168 ? 10.227 3.27 6.098 1 88.69 168 LEU A O 1
ATOM 1402 N N . LEU A 1 169 ? 11.43 2.998 7.996 1 89.88 169 LEU A N 1
ATOM 1403 C CA . LEU A 1 169 ? 12.5 2.307 7.285 1 89.88 169 LEU A CA 1
ATOM 1404 C C . LEU A 1 169 ? 11.992 1.009 6.668 1 89.88 169 LEU A C 1
ATOM 1406 O O . LEU A 1 169 ? 12.297 0.703 5.512 1 89.88 169 LEU A O 1
ATOM 1410 N N . ASN A 1 170 ? 11.219 0.261 7.402 1 91.75 170 ASN A N 1
ATOM 1411 C CA . ASN A 1 170 ? 10.648 -0.974 6.883 1 91.75 170 ASN A CA 1
ATOM 1412 C C . ASN A 1 170 ? 9.789 -0.715 5.645 1 91.75 170 ASN A C 1
ATOM 1414 O O . ASN A 1 170 ? 9.867 -1.459 4.664 1 91.75 170 ASN A O 1
ATOM 1418 N N . GLU A 1 171 ? 9.008 0.3 5.684 1 91.06 171 GLU A N 1
ATOM 1419 C CA . GLU A 1 171 ? 8.188 0.67 4.531 1 91.06 171 GLU A CA 1
ATOM 1420 C C . GLU A 1 171 ? 9.055 1.056 3.338 1 91.06 171 GLU A C 1
ATOM 1422 O O . GLU A 1 171 ? 8.719 0.755 2.193 1 91.06 171 GLU A O 1
ATOM 1427 N N . SER A 1 172 ? 10.078 1.718 3.648 1 90.88 172 SER A N 1
ATOM 1428 C CA . SER A 1 172 ? 10.984 2.158 2.592 1 90.88 172 SER A CA 1
ATOM 1429 C C . SER A 1 172 ? 11.68 0.973 1.932 1 90.88 172 SER A C 1
ATOM 1431 O O . SER A 1 172 ? 11.977 1.007 0.735 1 90.88 172 SER A O 1
ATOM 1433 N N . ILE A 1 173 ? 11.945 -0.056 2.703 1 94.38 173 ILE A N 1
ATOM 1434 C CA . ILE A 1 173 ? 12.508 -1.274 2.135 1 94.38 173 ILE A CA 1
ATOM 1435 C C . ILE A 1 173 ? 11.562 -1.842 1.082 1 94.38 173 ILE A C 1
ATOM 1437 O O . ILE A 1 173 ? 11.992 -2.223 -0.009 1 94.38 173 ILE A O 1
ATOM 1441 N N . ASP A 1 174 ? 10.328 -1.818 1.368 1 94.75 174 ASP A N 1
ATOM 1442 C CA . ASP A 1 174 ? 9.344 -2.311 0.406 1 94.75 174 ASP A CA 1
ATOM 1443 C C . ASP A 1 174 ? 9.32 -1.441 -0.85 1 94.75 174 ASP A C 1
ATOM 1445 O O . ASP A 1 174 ? 9.219 -1.955 -1.966 1 94.75 174 ASP A O 1
ATOM 1449 N N . LEU A 1 175 ? 9.336 -0.171 -0.67 1 93.81 175 LEU A N 1
ATOM 1450 C CA . LEU A 1 175 ? 9.383 0.735 -1.812 1 93.81 175 LEU A CA 1
ATOM 1451 C C . LEU A 1 175 ? 10.617 0.469 -2.666 1 93.81 175 LEU A C 1
ATOM 1453 O O . LEU A 1 175 ? 10.539 0.492 -3.896 1 93.81 175 LEU A O 1
ATOM 1457 N N . PHE A 1 176 ? 11.695 0.232 -1.965 1 95.06 176 PHE A N 1
ATOM 1458 C CA . PHE A 1 176 ? 12.922 -0.066 -2.697 1 95.06 176 PHE A CA 1
ATOM 1459 C C . PHE A 1 176 ? 12.781 -1.361 -3.486 1 95.06 176 PHE A C 1
ATOM 1461 O O . PHE A 1 176 ? 13.234 -1.452 -4.629 1 95.06 176 PHE A O 1
ATOM 1468 N N . LEU A 1 177 ? 12.164 -2.348 -2.895 1 98 177 LEU A N 1
ATOM 1469 C CA . LEU A 1 177 ? 11.914 -3.59 -3.615 1 98 177 LEU A CA 1
ATOM 1470 C C . LEU A 1 177 ? 11.078 -3.334 -4.863 1 98 177 LEU A C 1
ATOM 1472 O O . LEU A 1 177 ? 11.359 -3.887 -5.93 1 98 177 LEU A O 1
ATOM 1476 N N . GLN A 1 178 ? 10.078 -2.512 -4.73 1 97.94 178 GLN A N 1
ATOM 1477 C CA . GLN A 1 178 ? 9.25 -2.164 -5.883 1 97.94 178 GLN A CA 1
ATOM 1478 C C . GLN A 1 178 ? 10.086 -1.475 -6.961 1 97.94 178 GLN A C 1
ATOM 1480 O O . GLN A 1 178 ? 9.922 -1.755 -8.148 1 97.94 178 GLN A O 1
ATOM 1485 N N . LEU A 1 179 ? 10.953 -0.626 -6.531 1 96.44 179 LEU A N 1
ATOM 1486 C CA . LEU A 1 179 ? 11.828 0.088 -7.449 1 96.44 179 LEU A CA 1
ATOM 1487 C C . LEU A 1 179 ? 12.672 -0.888 -8.258 1 96.44 179 LEU A C 1
ATOM 1489 O O . LEU A 1 179 ? 12.867 -0.697 -9.461 1 96.44 179 LEU A O 1
ATOM 1493 N N . LEU A 1 180 ? 13.164 -1.92 -7.625 1 98.31 180 LEU A N 1
ATOM 1494 C CA . LEU A 1 180 ? 13.992 -2.916 -8.297 1 98.31 180 LEU A CA 1
ATOM 1495 C C . LEU A 1 180 ? 13.242 -3.549 -9.461 1 98.31 180 LEU A C 1
ATOM 1497 O O . LEU A 1 180 ? 13.828 -3.771 -10.531 1 98.31 180 LEU A O 1
ATOM 1501 N N . TYR A 1 181 ? 11.977 -3.795 -9.281 1 98.31 181 TYR A N 1
ATOM 1502 C CA . TYR A 1 181 ? 11.195 -4.402 -10.359 1 98.31 181 TYR A CA 1
ATOM 1503 C C . TYR A 1 181 ? 11.039 -3.438 -11.523 1 98.31 181 TYR A C 1
ATOM 1505 O O . TYR A 1 181 ? 11.234 -3.816 -12.688 1 98.31 181 TYR A O 1
ATOM 1513 N N . CYS A 1 182 ? 10.719 -2.244 -11.188 1 97.5 182 CYS A N 1
ATOM 1514 C CA . CYS A 1 182 ? 10.57 -1.252 -12.25 1 97.5 182 CYS A CA 1
ATOM 1515 C C . CYS A 1 182 ? 11.883 -1.065 -13.008 1 97.5 182 CYS A C 1
ATOM 1517 O O . CYS A 1 182 ? 11.883 -0.991 -14.242 1 97.5 182 CYS A O 1
ATOM 1519 N N . LEU A 1 183 ? 12.938 -1.056 -12.289 1 96.81 183 LEU A N 1
ATOM 1520 C CA . LEU A 1 183 ? 14.25 -0.876 -12.906 1 96.81 183 LEU A CA 1
ATOM 1521 C C . LEU A 1 183 ? 14.562 -2.027 -13.859 1 96.81 183 LEU A C 1
ATOM 1523 O O . LEU A 1 183 ? 15.203 -1.827 -14.891 1 96.81 183 LEU A O 1
ATOM 1527 N N . ASN A 1 184 ? 14.148 -3.172 -13.547 1 97.5 184 ASN A N 1
ATOM 1528 C CA . ASN A 1 184 ? 14.406 -4.363 -14.352 1 97.5 184 ASN A CA 1
ATOM 1529 C C . ASN A 1 184 ? 13.305 -4.586 -15.383 1 97.5 184 ASN A C 1
ATOM 1531 O O . ASN A 1 184 ? 13.234 -5.648 -16 1 97.5 184 ASN A O 1
ATOM 1535 N N . HIS A 1 185 ? 12.328 -3.629 -15.477 1 96.69 185 HIS A N 1
ATOM 1536 C CA . HIS A 1 185 ? 11.227 -3.67 -16.438 1 96.69 185 HIS A CA 1
ATOM 1537 C C . HIS A 1 185 ? 10.328 -4.871 -16.188 1 96.69 185 HIS A C 1
ATOM 1539 O O . HIS A 1 185 ? 9.953 -5.578 -17.125 1 96.69 185 HIS A O 1
ATOM 1545 N N . GLU A 1 186 ? 10.125 -5.141 -14.938 1 97 186 GLU A N 1
ATOM 1546 C CA . GLU A 1 186 ? 9.242 -6.207 -14.477 1 97 186 GLU A CA 1
ATOM 1547 C C . GLU A 1 186 ? 8.062 -5.648 -13.688 1 97 186 GLU A C 1
ATOM 1549 O O . GLU A 1 186 ? 8.18 -4.602 -13.047 1 97 186 GLU A O 1
ATOM 1554 N N . PHE A 1 187 ? 6.961 -6.32 -13.781 1 96.88 187 PHE A N 1
ATOM 1555 C CA . PHE A 1 187 ? 5.828 -5.965 -12.93 1 96.88 187 PHE A CA 1
ATOM 1556 C C . PHE A 1 187 ? 6.133 -6.262 -11.469 1 96.88 187 PHE A C 1
ATOM 1558 O O . PHE A 1 187 ? 6.82 -7.234 -11.156 1 96.88 187 PHE A O 1
ATOM 1565 N N . ILE A 1 188 ? 5.617 -5.477 -10.602 1 96.75 188 ILE A N 1
ATOM 1566 C CA . ILE A 1 188 ? 5.773 -5.648 -9.164 1 96.75 188 ILE A CA 1
ATOM 1567 C C . ILE A 1 188 ? 4.848 -6.762 -8.68 1 96.75 188 ILE A C 1
ATOM 1569 O O . ILE A 1 188 ? 3.629 -6.676 -8.828 1 96.75 188 ILE A O 1
ATOM 1573 N N . PRO A 1 189 ? 5.402 -7.824 -8.094 1 92.88 189 PRO A N 1
ATOM 1574 C CA . PRO A 1 189 ? 4.539 -8.898 -7.594 1 92.88 189 PRO A CA 1
ATOM 1575 C C . PRO A 1 189 ? 3.893 -8.555 -6.254 1 92.88 189 PRO A C 1
ATOM 1577 O O . PRO A 1 189 ? 4.16 -7.488 -5.691 1 92.88 189 PRO A O 1
ATOM 1580 N N . ASP A 1 190 ? 3.043 -9.445 -5.832 1 86.94 190 ASP A N 1
ATOM 1581 C CA . ASP A 1 190 ? 2.5 -9.328 -4.484 1 86.94 190 ASP A CA 1
ATOM 1582 C C . ASP A 1 190 ? 3.619 -9.25 -3.445 1 86.94 190 ASP A C 1
ATOM 1584 O O . ASP A 1 190 ? 4.672 -9.875 -3.615 1 86.94 190 ASP A O 1
ATOM 1588 N N . THR A 1 191 ? 3.324 -8.633 -2.404 1 87.25 191 THR A N 1
ATOM 1589 C CA . THR A 1 191 ? 4.324 -8.344 -1.383 1 87.25 191 THR A CA 1
ATOM 1590 C C . THR A 1 191 ? 4.98 -9.633 -0.89 1 87.25 191 THR A C 1
ATOM 1592 O O . THR A 1 191 ? 6.18 -9.656 -0.597 1 87.25 191 THR A O 1
ATOM 1595 N N . LYS A 1 192 ? 4.242 -10.648 -0.875 1 83.19 192 LYS A N 1
ATOM 1596 C CA . LYS A 1 192 ? 4.742 -11.922 -0.371 1 83.19 192 LYS A CA 1
ATOM 1597 C C . LYS A 1 192 ? 5.914 -12.422 -1.208 1 83.19 192 LYS A C 1
ATOM 1599 O O . LYS A 1 192 ? 6.816 -13.078 -0.69 1 83.19 192 LYS A O 1
ATOM 1604 N N . TRP A 1 193 ? 5.965 -12.031 -2.412 1 86.62 193 TRP A N 1
ATOM 1605 C CA . TRP A 1 193 ? 6.941 -12.594 -3.34 1 86.62 193 TRP A CA 1
ATOM 1606 C C . TRP A 1 193 ? 8.008 -11.555 -3.693 1 86.62 193 TRP A C 1
ATOM 1608 O O . TRP A 1 193 ? 8.977 -11.867 -4.387 1 86.62 193 TRP A O 1
ATOM 1618 N N . ARG A 1 194 ? 7.867 -10.375 -3.248 1 92.56 194 ARG A N 1
ATOM 1619 C CA . ARG A 1 194 ? 8.695 -9.281 -3.736 1 92.56 194 ARG A CA 1
ATOM 1620 C C . ARG A 1 194 ? 10.172 -9.523 -3.434 1 92.56 194 ARG A C 1
ATOM 1622 O O . ARG A 1 194 ? 11.008 -9.469 -4.332 1 92.56 194 ARG A O 1
ATOM 1629 N N . LEU A 1 195 ? 10.469 -9.875 -2.184 1 94.62 195 LEU A N 1
ATOM 1630 C CA . LEU A 1 195 ? 11.875 -10.109 -1.875 1 94.62 195 LEU A CA 1
ATOM 1631 C C . LEU A 1 195 ? 12.359 -11.406 -2.516 1 94.62 195 LEU A C 1
ATOM 1633 O O . LEU A 1 195 ? 13.422 -11.438 -3.143 1 94.62 195 LEU A O 1
ATOM 1637 N N . TYR A 1 196 ? 11.594 -12.398 -2.441 1 90.62 196 TYR A N 1
ATOM 1638 C CA . TYR A 1 196 ? 11.969 -13.711 -2.959 1 90.62 196 TYR A CA 1
ATOM 1639 C C . TYR A 1 196 ? 12.297 -13.641 -4.445 1 90.62 196 TYR A C 1
ATOM 1641 O O . TYR A 1 196 ? 13.375 -14.07 -4.867 1 90.62 196 TYR A O 1
ATOM 1649 N N . ASN A 1 197 ? 11.398 -13.062 -5.18 1 91.69 197 ASN A N 1
ATOM 1650 C CA . ASN A 1 197 ? 11.586 -12.992 -6.625 1 91.69 197 ASN A CA 1
ATOM 1651 C C . ASN A 1 197 ? 12.648 -11.961 -7.004 1 91.69 197 ASN A C 1
ATOM 1653 O O . ASN A 1 197 ? 13.242 -12.047 -8.086 1 91.69 197 ASN A O 1
ATOM 1657 N N . SER A 1 198 ? 12.883 -11.031 -6.152 1 96.75 198 SER A N 1
ATOM 1658 C CA . SER A 1 198 ? 13.844 -9.977 -6.473 1 96.75 198 SER A CA 1
ATOM 1659 C C . SER A 1 198 ? 15.242 -10.547 -6.656 1 96.75 198 SER A C 1
ATOM 1661 O O . SER A 1 198 ? 16.047 -10.008 -7.418 1 96.75 198 SER A O 1
ATOM 1663 N N . TYR A 1 199 ? 15.531 -11.625 -6.008 1 95.31 199 TYR A N 1
ATOM 1664 C CA . TYR A 1 199 ? 16.859 -12.219 -6.086 1 95.31 199 TYR A CA 1
ATOM 1665 C C . TYR A 1 199 ? 17.156 -12.727 -7.492 1 95.31 199 TYR A C 1
ATOM 1667 O O . TYR A 1 199 ? 18.297 -13 -7.84 1 95.31 199 TYR A O 1
ATOM 1675 N N . LYS A 1 200 ? 16.109 -12.805 -8.352 1 93.31 200 LYS A N 1
ATOM 1676 C CA . LYS A 1 200 ? 16.281 -13.336 -9.703 1 93.31 200 LYS A CA 1
ATOM 1677 C C . LYS A 1 200 ? 16.312 -12.211 -10.734 1 93.31 200 LYS A C 1
ATOM 1679 O O . LYS A 1 200 ? 16.438 -12.461 -11.938 1 93.31 200 LYS A O 1
ATOM 1684 N N . LEU A 1 201 ? 16.203 -11.008 -10.312 1 97.06 201 LEU A N 1
ATOM 1685 C CA . LEU A 1 201 ? 16.219 -9.883 -11.242 1 97.06 201 LEU A CA 1
ATOM 1686 C C . LEU A 1 201 ? 17.609 -9.727 -11.867 1 97.06 201 LEU A C 1
ATOM 1688 O O . LEU A 1 201 ? 18.609 -10.117 -11.266 1 97.06 201 LEU A O 1
ATOM 1692 N N . ILE A 1 202 ? 17.609 -9.172 -13.008 1 97 202 ILE A N 1
ATOM 1693 C CA . ILE A 1 202 ? 18.828 -9.062 -13.789 1 97 202 ILE A CA 1
ATOM 1694 C C . ILE A 1 202 ? 19.766 -8.047 -13.141 1 97 202 ILE A C 1
ATOM 1696 O O . ILE A 1 202 ? 20.953 -8.336 -12.914 1 97 202 ILE A O 1
ATOM 1700 N N . TRP A 1 203 ? 19.312 -6.926 -12.859 1 97.62 203 TRP A N 1
ATOM 1701 C CA . TRP A 1 203 ? 20.141 -5.934 -12.18 1 97.62 203 TRP A CA 1
ATOM 1702 C C . TRP A 1 203 ? 19.797 -5.855 -10.695 1 97.62 203 TRP A C 1
ATOM 1704 O O . TRP A 1 203 ? 18.609 -5.75 -10.336 1 97.62 203 TRP A O 1
ATOM 1714 N N . LEU A 1 204 ? 20.781 -5.887 -9.898 1 98.38 204 LEU A N 1
ATOM 1715 C CA . LEU A 1 204 ? 20.688 -5.711 -8.453 1 98.38 204 LEU A CA 1
ATOM 1716 C C . LEU A 1 204 ? 21.828 -4.844 -7.93 1 98.38 204 LEU A C 1
ATOM 1718 O O . LEU A 1 204 ? 22.922 -4.84 -8.5 1 98.38 204 LEU A O 1
ATOM 1722 N N . PRO A 1 205 ? 21.578 -4.109 -6.84 1 97.69 205 PRO A N 1
ATOM 1723 C CA . PRO A 1 205 ? 22.703 -3.375 -6.246 1 97.69 205 PRO A CA 1
ATOM 1724 C C . PRO A 1 205 ? 23.781 -4.297 -5.684 1 97.69 205 PRO A C 1
ATOM 1726 O O . PRO A 1 205 ? 23.516 -5.48 -5.441 1 97.69 205 PRO A O 1
ATOM 1729 N N . GLU A 1 206 ? 24.938 -3.734 -5.508 1 97.31 206 GLU A N 1
ATOM 1730 C CA . GLU A 1 206 ? 26.047 -4.488 -4.949 1 97.31 206 GLU A CA 1
ATOM 1731 C C . GLU A 1 206 ? 25.719 -5.012 -3.553 1 97.31 206 GLU A C 1
ATOM 1733 O O . GLU A 1 206 ? 25.109 -4.305 -2.748 1 97.31 206 GLU A O 1
ATOM 1738 N N . ASN A 1 207 ? 26.141 -6.273 -3.273 1 97.5 207 ASN A N 1
ATOM 1739 C CA . ASN A 1 207 ? 25.984 -6.906 -1.971 1 97.5 207 ASN A CA 1
ATOM 1740 C C . ASN A 1 207 ? 24.516 -6.918 -1.537 1 97.5 207 ASN A C 1
ATOM 1742 O O . ASN A 1 207 ? 24.203 -6.723 -0.359 1 97.5 207 ASN A O 1
ATOM 1746 N N . TYR A 1 208 ? 23.656 -7.113 -2.521 1 98.06 208 TYR A N 1
ATOM 1747 C CA . TYR A 1 208 ? 22.219 -6.988 -2.32 1 98.06 208 TYR A CA 1
ATOM 1748 C C . TYR A 1 208 ? 21.734 -7.922 -1.214 1 98.06 208 TYR A C 1
ATOM 1750 O O . TYR A 1 208 ? 21.094 -7.484 -0.253 1 98.06 208 TYR A O 1
ATOM 1758 N N . LYS A 1 209 ? 22.062 -9.18 -1.253 1 96.44 209 LYS A N 1
ATOM 1759 C CA . LYS A 1 209 ? 21.594 -10.164 -0.273 1 96.44 209 LYS A CA 1
ATOM 1760 C C . LYS A 1 209 ? 22.094 -9.812 1.127 1 96.44 209 LYS A C 1
ATOM 1762 O O . LYS A 1 209 ? 21.328 -9.852 2.092 1 96.44 209 LYS A O 1
ATOM 1767 N N . GLU A 1 210 ? 23.328 -9.453 1.24 1 97.12 210 GLU A N 1
ATOM 1768 C CA . GLU A 1 210 ? 23.922 -9.078 2.521 1 97.12 210 GLU A CA 1
ATOM 1769 C C . GLU A 1 210 ? 23.266 -7.812 3.078 1 97.12 210 GLU A C 1
ATOM 1771 O O . GLU A 1 210 ? 23.016 -7.715 4.281 1 97.12 210 GLU A O 1
ATOM 1776 N N . ASN A 1 211 ? 23.031 -6.887 2.234 1 97.75 211 ASN A N 1
ATOM 1777 C CA . ASN A 1 211 ? 22.438 -5.629 2.658 1 97.75 211 ASN A CA 1
ATOM 1778 C C . ASN A 1 211 ? 21 -5.824 3.131 1 97.75 211 ASN A C 1
ATOM 1780 O O . ASN A 1 211 ? 20.547 -5.18 4.082 1 97.75 211 ASN A O 1
ATOM 1784 N N . ILE A 1 212 ? 20.25 -6.746 2.449 1 97.5 212 ILE A N 1
ATOM 1785 C CA . ILE A 1 212 ? 18.906 -7.07 2.902 1 97.5 212 ILE A CA 1
ATOM 1786 C C . ILE A 1 212 ? 18.953 -7.621 4.324 1 97.5 212 ILE A C 1
ATOM 1788 O O . ILE A 1 212 ? 18.156 -7.227 5.18 1 97.5 212 ILE A O 1
ATOM 1792 N N . THR A 1 213 ? 19.906 -8.445 4.574 1 96.19 213 THR A N 1
ATOM 1793 C CA . THR A 1 213 ? 20.062 -9.023 5.902 1 96.19 213 THR A CA 1
ATOM 1794 C C . THR A 1 213 ? 20.359 -7.938 6.934 1 96.19 213 THR A C 1
ATOM 1796 O O . THR A 1 213 ? 19.781 -7.934 8.023 1 96.19 213 THR A O 1
ATOM 1799 N N . LYS A 1 214 ? 21.203 -7.016 6.613 1 96.38 214 LYS A N 1
ATOM 1800 C CA . LYS A 1 214 ? 21.531 -5.902 7.496 1 96.38 214 LYS A CA 1
ATOM 1801 C C . LYS A 1 214 ? 20.312 -5.043 7.789 1 96.38 214 LYS A C 1
ATOM 1803 O O . LYS A 1 214 ? 20.141 -4.547 8.906 1 96.38 214 LYS A O 1
ATOM 1808 N N . LEU A 1 215 ? 19.438 -4.906 6.82 1 96.06 215 LEU A N 1
ATOM 1809 C CA . LEU A 1 215 ? 18.25 -4.062 6.969 1 96.06 215 LEU A CA 1
ATOM 1810 C C . LEU A 1 215 ? 17.219 -4.719 7.883 1 96.06 215 LEU A C 1
ATOM 1812 O O . LEU A 1 215 ? 16.453 -4.027 8.555 1 96.06 215 LEU A O 1
ATOM 1816 N N . ILE A 1 216 ? 17.281 -6.031 7.914 1 95.25 216 ILE A N 1
ATOM 1817 C CA . ILE A 1 216 ? 16.312 -6.766 8.719 1 95.25 216 ILE A CA 1
ATOM 1818 C C . ILE A 1 216 ? 16.781 -6.824 10.172 1 95.25 216 ILE A C 1
ATOM 1820 O O . ILE A 1 216 ? 15.969 -6.742 11.094 1 95.25 216 ILE A O 1
ATOM 1824 N N . LYS A 1 217 ? 18.062 -6.863 10.359 1 94.69 217 LYS A N 1
ATOM 1825 C CA . LYS A 1 217 ? 18.641 -7 11.695 1 94.69 217 LYS A CA 1
ATOM 1826 C C . LYS A 1 217 ? 18.562 -5.688 12.461 1 94.69 217 LYS A C 1
ATOM 1828 O O . LYS A 1 217 ? 18.906 -4.629 11.922 1 94.69 217 LYS A O 1
ATOM 1833 N N . THR A 1 218 ? 18.047 -5.738 13.633 1 94.06 218 THR A N 1
ATOM 1834 C CA . THR A 1 218 ? 18.031 -4.625 14.578 1 94.06 218 THR A CA 1
ATOM 1835 C C . THR A 1 218 ? 18.375 -5.105 15.984 1 94.06 218 THR A C 1
ATOM 1837 O O . THR A 1 218 ? 17.5 -5.414 16.781 1 94.06 218 THR A O 1
ATOM 1840 N N . THR A 1 219 ? 19.578 -5.02 16.328 1 91.5 219 THR A N 1
ATOM 1841 C CA . THR A 1 219 ? 20.047 -5.559 17.594 1 91.5 219 THR A CA 1
ATOM 1842 C C . THR A 1 219 ? 19.578 -4.688 18.75 1 91.5 219 THR A C 1
ATOM 1844 O O . THR A 1 219 ? 19.234 -5.199 19.828 1 91.5 219 THR A O 1
ATOM 1847 N N . GLU A 1 220 ? 19.578 -3.434 18.516 1 92.38 220 GLU A N 1
ATOM 1848 C CA . GLU A 1 220 ? 19.109 -2.443 19.484 1 92.38 220 GLU A CA 1
ATOM 1849 C C . GLU A 1 220 ? 18.406 -1.281 18.797 1 92.38 220 GLU A C 1
ATOM 1851 O O . GLU A 1 220 ? 18.797 -0.885 17.688 1 92.38 220 GLU A O 1
ATOM 1856 N N . ILE A 1 221 ? 17.438 -0.857 19.5 1 92.81 221 ILE A N 1
ATOM 1857 C CA . ILE A 1 221 ? 16.75 0.323 18.984 1 92.81 221 ILE A CA 1
ATOM 1858 C C . ILE A 1 221 ? 17.484 1.584 19.438 1 92.81 221 ILE A C 1
ATOM 1860 O O . ILE A 1 221 ? 17.391 1.974 20.609 1 92.81 221 ILE A O 1
ATOM 1864 N N . SER A 1 222 ? 18.203 2.094 18.562 1 90.88 222 SER A N 1
ATOM 1865 C CA . SER A 1 222 ? 18.984 3.301 18.812 1 90.88 222 SER A CA 1
ATOM 1866 C C . SER A 1 222 ? 19.141 4.129 17.547 1 90.88 222 SER A C 1
ATOM 1868 O O . SER A 1 222 ? 18.938 3.623 16.438 1 90.88 222 SER A O 1
ATOM 1870 N N . ILE A 1 223 ? 19.453 5.32 17.734 1 87.62 223 ILE A N 1
ATOM 1871 C CA . ILE A 1 223 ? 19.672 6.215 16.594 1 87.62 223 ILE A CA 1
ATOM 1872 C C . ILE A 1 223 ? 20.859 5.707 15.766 1 87.62 223 ILE A C 1
ATOM 1874 O O . ILE A 1 223 ? 20.812 5.742 14.531 1 87.62 223 ILE A O 1
ATOM 1878 N N . ASP A 1 224 ? 21.859 5.227 16.406 1 87.94 224 ASP A N 1
ATOM 1879 C CA . ASP A 1 224 ? 23.047 4.727 15.719 1 87.94 224 ASP A CA 1
ATOM 1880 C C . ASP A 1 224 ? 22.688 3.559 14.797 1 87.94 224 ASP A C 1
ATOM 1882 O O . ASP A 1 224 ? 23.078 3.547 13.625 1 87.94 224 ASP A O 1
ATOM 1886 N N . ASN A 1 225 ? 21.984 2.637 15.336 1 90.5 225 ASN A N 1
ATOM 1887 C CA . ASN A 1 225 ? 21.594 1.487 14.531 1 90.5 225 ASN A CA 1
ATOM 1888 C C . ASN A 1 225 ? 20.672 1.897 13.383 1 90.5 225 ASN A C 1
ATOM 1890 O O . ASN A 1 225 ? 20.75 1.349 12.289 1 90.5 225 ASN A O 1
ATOM 1894 N N . LEU A 1 226 ? 19.797 2.83 13.648 1 89.81 226 LEU A N 1
ATOM 1895 C CA . LEU A 1 226 ? 18.922 3.348 12.602 1 89.81 226 LEU A CA 1
ATOM 1896 C C . LEU A 1 226 ? 19.734 3.934 11.453 1 89.81 226 LEU A C 1
ATOM 1898 O O . LEU A 1 226 ? 19.484 3.623 10.289 1 89.81 226 LEU A O 1
ATOM 1902 N N . MET A 1 227 ? 20.688 4.734 11.828 1 85.88 227 MET A N 1
ATOM 1903 C CA . MET A 1 227 ? 21.469 5.422 10.812 1 85.88 227 MET A CA 1
ATOM 1904 C C . MET A 1 227 ? 22.297 4.43 9.992 1 85.88 227 MET A C 1
ATOM 1906 O O . MET A 1 227 ? 22.5 4.625 8.789 1 85.88 227 MET A O 1
ATOM 1910 N N . ILE A 1 228 ? 22.781 3.428 10.625 1 89.19 228 ILE A N 1
ATOM 1911 C CA . ILE A 1 228 ? 23.5 2.379 9.906 1 89.19 228 ILE A CA 1
ATOM 1912 C C . ILE A 1 228 ? 22.578 1.763 8.852 1 89.19 228 ILE A C 1
ATOM 1914 O O . ILE A 1 228 ? 22.969 1.621 7.691 1 89.19 228 ILE A O 1
ATOM 1918 N N . LYS A 1 229 ? 21.391 1.443 9.211 1 91 229 LYS A N 1
ATOM 1919 C CA . LYS A 1 229 ? 20.438 0.824 8.297 1 91 229 LYS A CA 1
ATOM 1920 C C . LYS A 1 229 ? 20.016 1.795 7.195 1 91 229 LYS A C 1
ATOM 1922 O O . LYS A 1 229 ? 19.891 1.407 6.031 1 91 229 LYS A O 1
ATOM 1927 N N . VAL A 1 230 ? 19.797 3.029 7.578 1 88.06 230 VAL A N 1
ATOM 1928 C CA . VAL A 1 230 ? 19.438 4.062 6.609 1 88.06 230 VAL A CA 1
ATOM 1929 C C . VAL A 1 230 ? 20.547 4.199 5.57 1 88.06 230 VAL A C 1
ATOM 1931 O O . VAL A 1 230 ? 20.281 4.305 4.371 1 88.06 230 VAL A O 1
ATOM 1934 N N . ASN A 1 231 ? 21.734 4.156 6.062 1 88 231 ASN A N 1
ATOM 1935 C CA . ASN A 1 231 ? 22.875 4.273 5.152 1 88 231 ASN A CA 1
ATOM 1936 C C . ASN A 1 231 ? 22.953 3.082 4.203 1 88 231 ASN A C 1
ATOM 1938 O O . ASN A 1 231 ? 23.312 3.238 3.033 1 88 231 ASN A O 1
ATOM 1942 N N . VAL A 1 232 ? 22.688 1.914 4.691 1 92.5 232 VAL A N 1
ATOM 1943 C CA . VAL A 1 232 ? 22.688 0.718 3.855 1 92.5 232 VAL A CA 1
ATOM 1944 C C . VAL A 1 232 ? 21.641 0.87 2.748 1 92.5 232 VAL A C 1
ATOM 1946 O O . VAL A 1 232 ? 21.953 0.668 1.57 1 92.5 232 VAL A O 1
ATOM 1949 N N . LEU A 1 233 ? 20.438 1.282 3.09 1 92.81 233 LEU A N 1
ATOM 1950 C CA . LEU A 1 233 ? 19.375 1.44 2.1 1 92.81 233 LEU A CA 1
ATOM 1951 C C . LEU A 1 233 ? 19.703 2.557 1.116 1 92.81 233 LEU A C 1
ATOM 1953 O O . LEU A 1 233 ? 19.531 2.402 -0.092 1 92.81 233 LEU A O 1
ATOM 1957 N N . ASN A 1 234 ? 20.25 3.613 1.653 1 88.06 234 ASN A N 1
ATOM 1958 C CA . ASN A 1 234 ? 20.609 4.742 0.807 1 88.06 234 ASN A CA 1
ATOM 1959 C C . ASN A 1 234 ? 21.672 4.355 -0.217 1 88.06 234 ASN A C 1
ATOM 1961 O O . ASN A 1 234 ? 21.656 4.848 -1.348 1 88.06 234 ASN A O 1
ATOM 1965 N N . SER A 1 235 ? 22.578 3.574 0.225 1 90.62 235 SER A N 1
ATOM 1966 C CA . SER A 1 235 ? 23.594 3.137 -0.711 1 90.62 235 SER A CA 1
ATOM 1967 C C . SER A 1 235 ? 23 2.361 -1.877 1 90.62 235 SER A C 1
ATOM 1969 O O . SER A 1 235 ? 23.391 2.553 -3.029 1 90.62 235 SER A O 1
ATOM 1971 N N . MET A 1 236 ? 22.078 1.511 -1.648 1 94.31 236 MET A N 1
ATOM 1972 C CA . MET A 1 236 ? 21.438 0.743 -2.707 1 94.31 236 MET A CA 1
ATOM 1973 C C . MET A 1 236 ? 20.562 1.646 -3.58 1 94.31 236 MET A C 1
ATOM 1975 O O . MET A 1 236 ? 20.547 1.494 -4.805 1 94.31 236 MET A O 1
ATOM 1979 N N . ILE A 1 237 ? 19.891 2.631 -2.961 1 90.62 237 ILE A N 1
ATOM 1980 C CA . ILE A 1 237 ? 19.078 3.584 -3.705 1 90.62 237 ILE A CA 1
ATOM 1981 C C . ILE A 1 237 ? 19.969 4.418 -4.625 1 90.62 237 ILE A C 1
ATOM 1983 O O . ILE A 1 237 ? 19.609 4.688 -5.77 1 90.62 237 ILE A O 1
ATOM 1987 N N . SER A 1 238 ? 21.094 4.766 -4.07 1 87.56 238 SER A N 1
ATOM 1988 C CA . SER A 1 238 ? 22.031 5.547 -4.875 1 87.56 238 SER A CA 1
ATOM 1989 C C . SER A 1 238 ? 22.469 4.777 -6.113 1 87.56 238 SER A C 1
ATOM 1991 O O . SER A 1 238 ? 22.562 5.348 -7.203 1 87.56 238 SER A O 1
ATOM 1993 N N . GLU A 1 239 ? 22.766 3.531 -6 1 92.5 239 GLU A N 1
ATOM 1994 C CA . GLU A 1 239 ? 23.109 2.699 -7.148 1 92.5 239 GLU A CA 1
ATOM 1995 C C . GLU A 1 239 ? 21.953 2.631 -8.148 1 92.5 239 GLU A C 1
ATOM 1997 O O . GLU A 1 239 ? 22.172 2.666 -9.359 1 92.5 239 GLU A O 1
ATOM 2002 N N . ALA A 1 240 ? 20.75 2.518 -7.641 1 92 240 ALA A N 1
ATOM 2003 C CA . ALA A 1 240 ? 19.562 2.502 -8.5 1 92 240 ALA A CA 1
ATOM 2004 C C . ALA A 1 240 ? 19.453 3.797 -9.305 1 92 240 ALA A C 1
ATOM 2006 O O . ALA A 1 240 ? 19.172 3.77 -10.5 1 92 240 ALA A O 1
ATOM 2007 N N . ILE A 1 241 ? 19.703 4.859 -8.617 1 87.38 241 ILE A N 1
ATOM 2008 C CA . ILE A 1 241 ? 19.609 6.168 -9.25 1 87.38 241 ILE A CA 1
ATOM 2009 C C . ILE A 1 241 ? 20.672 6.277 -10.352 1 87.38 241 ILE A C 1
ATOM 2011 O O . ILE A 1 241 ? 20.406 6.863 -11.406 1 87.38 241 ILE A O 1
ATOM 2015 N N . GLU A 1 242 ? 21.781 5.746 -10.102 1 87.5 242 GLU A N 1
ATOM 2016 C CA . GLU A 1 242 ? 22.828 5.734 -11.125 1 87.5 242 GLU A CA 1
ATOM 2017 C C . GLU A 1 242 ? 22.375 4.984 -12.367 1 87.5 242 GLU A C 1
ATOM 2019 O O . GLU A 1 242 ? 22.609 5.43 -13.492 1 87.5 242 GLU A O 1
ATOM 2024 N N . VAL A 1 243 ? 21.719 3.879 -12.172 1 91.12 243 VAL A N 1
ATOM 2025 C CA . VAL A 1 243 ? 21.203 3.102 -13.289 1 91.12 243 VAL A CA 1
ATOM 2026 C C . VAL A 1 243 ? 20.141 3.912 -14.039 1 91.12 243 VAL A C 1
ATOM 2028 O O . VAL A 1 243 ? 20.141 3.953 -15.266 1 91.12 243 VAL A O 1
ATOM 2031 N N . ILE A 1 244 ? 19.281 4.551 -13.32 1 89.12 244 ILE A N 1
ATOM 2032 C CA . ILE A 1 244 ? 18.203 5.355 -13.898 1 89.12 244 ILE A CA 1
ATOM 2033 C C . ILE A 1 244 ? 18.812 6.457 -14.773 1 89.12 244 ILE A C 1
ATOM 2035 O O . ILE A 1 244 ? 18.328 6.699 -15.883 1 89.12 244 ILE A O 1
ATOM 2039 N N . SER A 1 245 ? 19.812 7.039 -14.25 1 84.75 245 SER A N 1
ATOM 2040 C CA . SER A 1 245 ? 20.469 8.117 -14.969 1 84.75 245 SER A CA 1
ATOM 2041 C C . SER A 1 245 ? 21.203 7.602 -16.203 1 84.75 245 SER A C 1
ATOM 2043 O O . SER A 1 245 ? 21.078 8.164 -17.281 1 84.75 245 SER A O 1
ATOM 2045 N N . HIS A 1 246 ? 21.922 6.566 -16.047 1 88.38 246 HIS A N 1
ATOM 2046 C CA . HIS A 1 246 ? 22.734 6 -17.125 1 88.38 246 HIS A CA 1
ATOM 2047 C C . HIS A 1 246 ? 21.859 5.523 -18.281 1 88.38 246 HIS A C 1
ATOM 2049 O O . HIS A 1 246 ? 22.219 5.691 -19.453 1 88.38 246 HIS A O 1
ATOM 2055 N N . GLU A 1 247 ? 20.672 5.023 -17.922 1 89.56 247 GLU A N 1
ATOM 2056 C CA . GLU A 1 247 ? 19.781 4.484 -18.953 1 89.56 247 GLU A CA 1
ATOM 2057 C C . GLU A 1 247 ? 18.797 5.543 -19.453 1 89.56 247 GLU A C 1
ATOM 2059 O O . GLU A 1 247 ? 17.969 5.27 -20.312 1 89.56 247 GLU A O 1
ATOM 2064 N N . ASN A 1 248 ? 18.828 6.715 -18.875 1 86 248 ASN A N 1
ATOM 2065 C CA . ASN A 1 248 ? 17.953 7.82 -19.25 1 86 248 ASN A CA 1
ATOM 2066 C C . ASN A 1 248 ? 16.484 7.414 -19.188 1 86 248 ASN A C 1
ATOM 2068 O O . ASN A 1 248 ? 15.727 7.645 -20.125 1 86 248 ASN A O 1
ATOM 2072 N N . ILE A 1 249 ? 16.188 6.785 -18.125 1 86 249 ILE A N 1
ATOM 2073 C CA . ILE A 1 249 ? 14.828 6.285 -17.969 1 86 249 ILE A CA 1
ATOM 2074 C C . ILE A 1 249 ? 13.875 7.453 -17.734 1 86 249 ILE A C 1
ATOM 2076 O O . ILE A 1 249 ? 12.758 7.473 -18.25 1 86 249 ILE A O 1
ATOM 2080 N N . ILE A 1 250 ? 14.352 8.367 -16.844 1 80.19 250 ILE A N 1
ATOM 2081 C CA . ILE A 1 250 ? 13.555 9.547 -16.531 1 80.19 250 ILE A CA 1
ATOM 2082 C C . ILE A 1 250 ? 14.094 10.75 -17.312 1 80.19 250 ILE A C 1
ATOM 2084 O O . ILE A 1 250 ? 15.25 11.141 -17.125 1 80.19 250 ILE A O 1
ATOM 2088 N N . THR A 1 251 ? 13.281 11.211 -18.109 1 73.12 251 THR A N 1
ATOM 2089 C CA . THR A 1 251 ? 13.648 12.414 -18.844 1 73.12 251 THR A CA 1
ATOM 2090 C C . THR A 1 251 ? 13.055 13.656 -18.188 1 73.12 251 THR A C 1
ATOM 2092 O O . THR A 1 251 ? 12.172 13.547 -17.328 1 73.12 251 THR A O 1
ATOM 2095 N N . SER A 1 252 ? 13.719 14.852 -18.469 1 61.75 252 SER A N 1
ATOM 2096 C CA . SER A 1 252 ? 13.172 16.109 -17.969 1 61.75 252 SER A CA 1
ATOM 2097 C C . SER A 1 252 ? 11.68 16.234 -18.266 1 61.75 252 SER A C 1
ATOM 2099 O O . SER A 1 252 ? 10.906 16.688 -17.422 1 61.75 252 SER A O 1
ATOM 2101 N N . LYS A 1 253 ? 11.383 15.852 -19.344 1 61.22 253 LYS A N 1
ATOM 2102 C CA . LYS A 1 253 ? 9.984 15.914 -19.75 1 61.22 253 LYS A CA 1
ATOM 2103 C C . LYS A 1 253 ? 9.117 15.016 -18.875 1 61.22 253 LYS A C 1
ATOM 2105 O O . LYS A 1 253 ? 8.047 15.43 -18.406 1 61.22 253 LYS A O 1
ATOM 2110 N N . THR A 1 254 ? 9.609 13.945 -18.578 1 63.78 254 THR A N 1
ATOM 2111 C CA . THR A 1 254 ? 8.844 12.984 -17.797 1 63.78 254 THR A CA 1
ATOM 2112 C C . THR A 1 254 ? 8.648 13.469 -16.359 1 63.78 254 THR A C 1
ATOM 2114 O O . THR A 1 254 ? 7.574 13.305 -15.781 1 63.78 254 THR A O 1
ATOM 2117 N N . TYR A 1 255 ? 9.656 14.023 -15.93 1 64.56 255 TYR A N 1
ATOM 2118 C CA . TYR A 1 255 ? 9.602 14.547 -14.57 1 64.56 255 TYR A CA 1
ATOM 2119 C C . TYR A 1 255 ? 8.633 15.719 -14.484 1 64.56 255 TYR A C 1
ATOM 2121 O O . TYR A 1 255 ? 7.828 15.805 -13.555 1 64.56 255 TYR A O 1
ATOM 2129 N N . LEU A 1 256 ? 8.773 16.594 -15.438 1 55.66 256 LEU A N 1
ATOM 2130 C CA . LEU A 1 256 ? 7.887 17.75 -15.477 1 55.66 256 LEU A CA 1
ATOM 2131 C C . LEU A 1 256 ? 6.43 17.312 -15.633 1 55.66 256 LEU A C 1
ATOM 2133 O O . LEU A 1 256 ? 5.539 17.875 -14.984 1 55.66 256 LEU A O 1
ATOM 2137 N N . ASP A 1 257 ? 6.254 16.438 -16.391 1 59.25 257 ASP A N 1
ATOM 2138 C CA . ASP A 1 257 ? 4.91 15.906 -16.578 1 59.25 257 ASP A CA 1
ATOM 2139 C C . ASP A 1 257 ? 4.348 15.336 -15.281 1 59.25 257 ASP A C 1
ATOM 2141 O O . ASP A 1 257 ? 3.164 15.508 -14.992 1 59.25 257 ASP A O 1
ATOM 2145 N N . PHE A 1 258 ? 5.227 14.844 -14.602 1 59.25 258 PHE A N 1
ATOM 2146 C CA . PHE A 1 258 ? 4.824 14.258 -13.328 1 59.25 258 PHE A CA 1
ATOM 2147 C C . PHE A 1 258 ? 4.43 15.344 -12.336 1 59.25 258 PHE A C 1
ATOM 2149 O O . PHE A 1 258 ? 3.4 15.234 -11.664 1 59.25 258 PHE A O 1
ATOM 2156 N N . ILE A 1 259 ? 5.242 16.359 -12.273 1 56.84 259 ILE A N 1
ATOM 2157 C CA . ILE A 1 259 ? 5 17.438 -11.328 1 56.84 259 ILE A CA 1
ATOM 2158 C C . ILE A 1 259 ? 3.709 18.156 -11.695 1 56.84 259 ILE A C 1
ATOM 2160 O O . ILE A 1 259 ? 2.904 18.5 -10.82 1 56.84 259 ILE A O 1
ATOM 2164 N N . TYR A 1 260 ? 3.662 18.469 -13.031 1 50.75 260 TYR A N 1
ATOM 2165 C CA . TYR A 1 260 ? 2.523 19.25 -13.5 1 50.75 260 TYR A CA 1
ATOM 2166 C C . TYR A 1 260 ? 1.243 18.422 -13.461 1 50.75 260 TYR A C 1
ATOM 2168 O O . TYR A 1 260 ? 0.161 18.953 -13.203 1 50.75 260 TYR A O 1
ATOM 2176 N N . GLU A 1 261 ? 1.352 17.297 -14.047 1 51.16 261 GLU A N 1
ATOM 2177 C CA . GLU A 1 261 ? 0.14 16.484 -14.07 1 51.16 261 GLU A CA 1
ATOM 217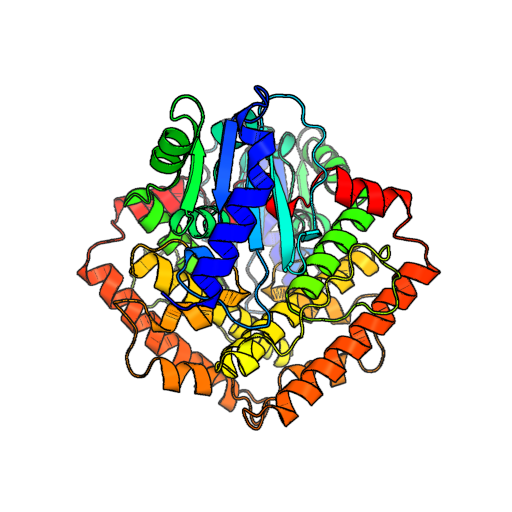8 C C . GLU A 1 261 ? -0.334 16.172 -12.656 1 51.16 261 GLU A C 1
ATOM 2180 O O . GLU A 1 261 ? -1.465 15.711 -12.461 1 51.16 261 GLU A O 1
ATOM 2185 N N . GLY A 1 262 ? 0.301 16.938 -11.586 1 46.28 262 GLY A N 1
ATOM 2186 C CA . GLY A 1 262 ? -0.129 16.844 -10.203 1 46.28 262 GLY A CA 1
ATOM 2187 C C . GLY A 1 262 ? 0.531 15.711 -9.438 1 46.28 262 GLY A C 1
ATOM 2188 O O . GLY A 1 262 ? 0.895 14.695 -10.031 1 46.28 262 GLY A O 1
ATOM 2189 N N . ASP A 1 263 ? 1.317 15.984 -8.547 1 48.81 263 ASP A N 1
ATOM 2190 C CA . ASP A 1 263 ? 1.721 14.969 -7.586 1 48.81 263 ASP A CA 1
ATOM 2191 C C . ASP A 1 263 ? 0.606 13.945 -7.367 1 48.81 263 ASP A C 1
ATOM 2193 O O . ASP A 1 263 ? -0.331 14.195 -6.605 1 48.81 263 ASP A O 1
ATOM 2197 N N . GLU A 1 264 ? 0.322 13.227 -8.32 1 46.34 264 GLU A N 1
ATOM 2198 C CA . GLU A 1 264 ? -0.709 12.195 -8.352 1 46.34 264 GLU A CA 1
ATOM 2199 C C . GLU A 1 264 ? -1.016 11.68 -6.949 1 46.34 264 GLU A C 1
ATOM 2201 O O . GLU A 1 264 ? -2.172 11.398 -6.625 1 46.34 264 GLU A O 1
ATOM 2206 N N . TYR A 1 265 ? -0.12 11.555 -6.195 1 45.12 265 TYR A N 1
ATOM 2207 C CA . TYR A 1 265 ? -0.321 10.852 -4.934 1 45.12 265 TYR A CA 1
ATOM 2208 C C . TYR A 1 265 ? -1.117 11.711 -3.955 1 45.12 265 TYR A C 1
ATOM 2210 O O . TYR A 1 265 ? -1.819 11.18 -3.088 1 45.12 265 TYR A O 1
ATOM 2218 N N . ARG A 1 266 ? -0.932 13.117 -4.273 1 51.78 266 ARG A N 1
ATOM 2219 C CA . ARG A 1 266 ? -1.561 13.953 -3.256 1 51.78 266 ARG A CA 1
ATOM 2220 C C . ARG A 1 266 ? -2.768 14.695 -3.824 1 51.78 266 ARG A C 1
ATOM 2222 O O . ARG A 1 266 ? -3.635 15.148 -3.076 1 51.78 266 ARG A O 1
ATOM 2229 N N . THR A 1 267 ? -2.768 14.812 -5.168 1 47.66 267 THR A N 1
ATOM 2230 C CA . THR A 1 267 ? -3.771 15.758 -5.633 1 47.66 267 THR A CA 1
ATOM 2231 C C . THR A 1 267 ? -4.707 15.102 -6.645 1 47.66 267 THR A C 1
ATOM 2233 O O . THR A 1 267 ? -5.465 15.789 -7.336 1 47.66 267 THR A O 1
ATOM 2236 N N . LYS A 1 268 ? -4.453 13.844 -6.895 1 55.25 268 LYS A N 1
ATOM 2237 C CA . LYS A 1 268 ? -5.441 13.141 -7.715 1 55.25 268 LYS A CA 1
ATOM 2238 C C . LYS A 1 268 ? -6.262 12.172 -6.875 1 55.25 268 LYS A C 1
ATOM 2240 O O . LYS A 1 268 ? -5.711 11.438 -6.047 1 55.25 268 LYS A O 1
ATOM 2245 N N . PRO A 1 269 ? -7.621 12.281 -6.969 1 48.41 269 PRO A N 1
ATOM 2246 C CA . PRO A 1 269 ? -8.445 11.344 -6.199 1 48.41 269 PRO A CA 1
ATOM 2247 C C . PRO A 1 269 ? -8.234 9.898 -6.625 1 48.41 269 PRO A C 1
ATOM 2249 O O . PRO A 1 269 ? -7.816 9.633 -7.754 1 48.41 269 PRO A O 1
ATOM 2252 N N . MET B 1 1 ? -2.594 26.859 22.344 1 54.94 1 MET B N 1
ATOM 2253 C CA . MET B 1 1 ? -1.982 26.609 21.031 1 54.94 1 MET B CA 1
ATOM 2254 C C . MET B 1 1 ? -0.588 27.219 20.969 1 54.94 1 MET B C 1
ATOM 2256 O O . MET B 1 1 ? -0.375 28.344 21.422 1 54.94 1 MET B O 1
ATOM 2260 N N . SER B 1 2 ? 0.404 26.328 20.531 1 73 2 SER B N 1
ATOM 2261 C CA . SER B 1 2 ? 1.786 26.797 20.531 1 73 2 SER B CA 1
ATOM 2262 C C . SER B 1 2 ? 1.945 28.047 19.703 1 73 2 SER B C 1
ATOM 2264 O O . SER B 1 2 ? 1.12 28.328 18.828 1 73 2 SER B O 1
ATOM 2266 N N . GLN B 1 3 ? 2.729 28.984 20.125 1 82.31 3 GLN B N 1
ATOM 2267 C CA . GLN B 1 3 ? 3.057 30.219 19.406 1 82.31 3 GLN B CA 1
ATOM 2268 C C . GLN B 1 3 ? 3.348 29.953 17.938 1 82.31 3 GLN B C 1
ATOM 2270 O O . GLN B 1 3 ? 2.941 30.719 17.062 1 82.31 3 GLN B O 1
ATOM 2275 N N . LEU B 1 4 ? 3.887 28.859 17.688 1 85.25 4 LEU B N 1
ATOM 2276 C CA . LEU B 1 4 ? 4.242 28.531 16.312 1 85.25 4 LEU B CA 1
ATOM 2277 C C . LEU B 1 4 ? 3 28.188 15.492 1 85.25 4 LEU B C 1
ATOM 2279 O O . LEU B 1 4 ? 2.898 28.562 14.32 1 85.25 4 LEU B O 1
ATOM 2283 N N . ILE B 1 5 ? 2.084 27.547 16.078 1 88.19 5 ILE B N 1
ATOM 2284 C CA . ILE B 1 5 ? 0.842 27.188 15.398 1 88.19 5 ILE B CA 1
ATOM 2285 C C . ILE B 1 5 ? 0.085 28.453 15.008 1 88.19 5 ILE B C 1
ATOM 2287 O O . ILE B 1 5 ? -0.371 28.578 13.867 1 88.19 5 ILE B O 1
ATOM 2291 N N . ASN B 1 6 ? 0.033 29.328 15.898 1 89.69 6 ASN B N 1
ATOM 2292 C CA . ASN B 1 6 ? -0.646 30.594 15.625 1 89.69 6 ASN B CA 1
ATOM 2293 C C . ASN B 1 6 ? 0.029 31.359 14.492 1 89.69 6 ASN B C 1
ATOM 2295 O O . ASN B 1 6 ? -0.646 31.953 13.656 1 89.69 6 ASN B O 1
ATOM 2299 N N . LYS B 1 7 ? 1.309 31.312 14.555 1 91.19 7 LYS B N 1
ATOM 2300 C CA . LYS B 1 7 ? 2.061 31.969 13.5 1 91.19 7 LYS B CA 1
ATOM 2301 C C . LYS B 1 7 ? 1.786 31.344 12.141 1 91.19 7 LYS B C 1
ATOM 2303 O O . LYS B 1 7 ? 1.637 32.031 11.141 1 91.19 7 LYS B O 1
ATOM 2308 N N . HIS B 1 8 ? 1.729 30.031 12.07 1 92.56 8 HIS B N 1
ATOM 2309 C CA . HIS B 1 8 ? 1.427 29.328 10.828 1 92.56 8 HIS B CA 1
ATOM 2310 C C . HIS B 1 8 ? 0.06 29.734 10.281 1 92.56 8 HIS B C 1
ATOM 2312 O O . HIS B 1 8 ? -0.09 29.969 9.086 1 92.56 8 HIS B O 1
ATOM 2318 N N . ILE B 1 9 ? -0.855 29.875 11.172 1 92.5 9 ILE B N 1
ATOM 2319 C CA . ILE B 1 9 ? -2.211 30.234 10.781 1 92.5 9 ILE B CA 1
ATOM 2320 C C . ILE B 1 9 ? -2.219 31.672 10.234 1 92.5 9 ILE B C 1
ATOM 2322 O O . ILE B 1 9 ? -2.844 31.938 9.211 1 92.5 9 ILE B O 1
ATOM 2326 N N . GLU B 1 10 ? -1.528 32.469 10.906 1 93.94 10 GLU B N 1
ATOM 2327 C CA . GLU B 1 10 ? -1.437 33.844 10.477 1 93.94 10 GLU B CA 1
ATOM 2328 C C . GLU B 1 10 ? -0.82 33.969 9.086 1 93.94 10 GLU B C 1
ATOM 2330 O O . GLU B 1 10 ? -1.321 34.688 8.234 1 93.94 10 GLU B O 1
ATOM 2335 N N . ILE B 1 11 ? 0.247 33.25 8.891 1 94.31 11 ILE B N 1
ATOM 2336 C CA . ILE B 1 11 ? 0.951 33.281 7.613 1 94.31 11 ILE B CA 1
ATOM 2337 C C . ILE B 1 11 ? 0.052 32.719 6.516 1 94.31 11 ILE B C 1
ATOM 2339 O O . ILE B 1 11 ? -0.007 33.25 5.41 1 94.31 11 ILE B O 1
ATOM 2343 N N . ALA B 1 12 ? -0.649 31.656 6.824 1 94.94 12 ALA B N 1
ATOM 2344 C CA . ALA B 1 12 ? -1.587 31.062 5.871 1 94.94 12 ALA B CA 1
ATOM 2345 C C . ALA B 1 12 ? -2.664 32.062 5.469 1 94.94 12 ALA B C 1
ATOM 2347 O O . ALA B 1 12 ? -2.971 32.219 4.281 1 94.94 12 ALA B O 1
ATOM 2348 N N . LYS B 1 13 ? -3.166 32.781 6.406 1 95.38 13 LYS B N 1
ATOM 2349 C CA . LYS B 1 13 ? -4.215 33.75 6.145 1 95.38 13 LYS B CA 1
ATOM 2350 C C . LYS B 1 13 ? -3.691 34.906 5.277 1 95.38 13 LYS B C 1
ATOM 2352 O O . LYS B 1 13 ? -4.406 35.406 4.406 1 95.38 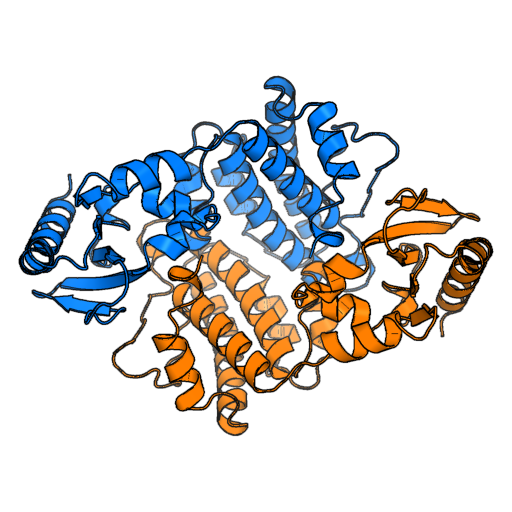13 LYS B O 1
ATOM 2357 N N . LYS B 1 14 ? -2.479 35.281 5.551 1 95.56 14 LYS B N 1
ATOM 2358 C CA . LYS B 1 14 ? -1.863 36.344 4.73 1 95.56 14 LYS B CA 1
ATOM 2359 C C . LYS B 1 14 ? -1.709 35.875 3.283 1 95.56 14 LYS B C 1
ATOM 2361 O O . LYS B 1 14 ? -1.948 36.625 2.35 1 95.56 14 LYS B O 1
ATOM 2366 N N . PHE B 1 15 ? -1.325 34.688 3.154 1 95.12 15 PHE B N 1
ATOM 2367 C CA . PHE B 1 15 ? -1.109 34.156 1.815 1 95.12 15 PHE B CA 1
ATOM 2368 C C . PHE B 1 15 ? -2.41 34.125 1.022 1 95.12 15 PHE B C 1
ATOM 2370 O O . PHE B 1 15 ? -2.414 34.406 -0.181 1 95.12 15 PHE B O 1
ATOM 2377 N N . ILE B 1 16 ? -3.512 33.812 1.672 1 95.38 16 ILE B N 1
ATOM 2378 C CA . ILE B 1 16 ? -4.719 33.562 0.895 1 95.38 16 ILE B CA 1
ATOM 2379 C C . ILE B 1 16 ? -5.523 34.844 0.744 1 95.38 16 ILE B C 1
ATOM 2381 O O . ILE B 1 16 ? -6.633 34.844 0.205 1 95.38 16 ILE B O 1
ATOM 2385 N N . GLU B 1 17 ? -5.047 35.938 1.2 1 94.44 17 GLU B N 1
ATOM 2386 C CA . GLU B 1 17 ? -5.762 37.188 1.123 1 94.44 17 GLU B CA 1
ATOM 2387 C C . GLU B 1 17 ? -6.176 37.5 -0.312 1 94.44 17 GLU B C 1
ATOM 2389 O O . GLU B 1 17 ? -7.324 37.875 -0.568 1 94.44 17 GLU B O 1
ATOM 2394 N N . ASP B 1 18 ? -5.273 37.281 -1.223 1 89.44 18 ASP B N 1
ATOM 2395 C CA . ASP B 1 18 ? -5.562 37.562 -2.621 1 89.44 18 ASP B CA 1
ATOM 2396 C C . ASP B 1 18 ? -6.492 36.531 -3.229 1 89.44 18 ASP B C 1
ATOM 2398 O O . ASP B 1 18 ? -7.18 36.781 -4.215 1 89.44 18 ASP B O 1
ATOM 2402 N N . LEU B 1 19 ? -6.469 35.375 -2.615 1 93.25 19 LEU B N 1
ATOM 2403 C CA . LEU B 1 19 ? -7.285 34.312 -3.154 1 93.25 19 LEU B CA 1
ATOM 2404 C C . LEU B 1 19 ? -8.758 34.531 -2.812 1 93.25 19 LEU B C 1
ATOM 2406 O O . LEU B 1 19 ? -9.641 33.969 -3.465 1 93.25 19 LEU B O 1
ATOM 2410 N N . ARG B 1 20 ? -9.023 35.344 -1.908 1 92.44 20 ARG B N 1
ATOM 2411 C CA . ARG B 1 20 ? -10.383 35.594 -1.438 1 92.44 20 ARG B CA 1
ATOM 2412 C C . ARG B 1 20 ? -11.234 36.219 -2.533 1 92.44 20 ARG B C 1
ATOM 2414 O O . ARG B 1 20 ? -12.438 36 -2.602 1 92.44 20 ARG B O 1
ATOM 2421 N N . LYS B 1 21 ? -10.586 36.906 -3.377 1 91.62 21 LYS B N 1
ATOM 2422 C CA . LYS B 1 21 ? -11.32 37.625 -4.418 1 91.62 21 LYS B CA 1
ATOM 2423 C C . LYS B 1 21 ? -11.336 36.844 -5.723 1 91.62 21 LYS B C 1
ATOM 2425 O O . LYS B 1 21 ? -11.984 37.25 -6.691 1 91.62 21 LYS B O 1
ATOM 2430 N N . ASP B 1 22 ? -10.656 35.812 -5.758 1 91.62 22 ASP B N 1
ATOM 2431 C CA . ASP B 1 22 ? -10.578 35 -6.965 1 91.62 22 ASP B CA 1
ATOM 2432 C C . ASP B 1 22 ? -11.789 34.062 -7.074 1 91.62 22 ASP B C 1
ATOM 2434 O O . ASP B 1 22 ? -11.93 33.125 -6.297 1 91.62 22 ASP B O 1
ATOM 2438 N N . LYS B 1 23 ? -12.531 34.25 -8.07 1 89 23 LYS B N 1
ATOM 2439 C CA . LYS B 1 23 ? -13.781 33.5 -8.234 1 89 23 LYS B CA 1
ATOM 2440 C C . LYS B 1 23 ? -13.508 32.062 -8.633 1 89 23 LYS B C 1
ATOM 2442 O O . LYS B 1 23 ? -14.398 31.203 -8.531 1 89 23 LYS B O 1
ATOM 2447 N N . ASP B 1 24 ? -12.391 31.812 -9.078 1 94 24 ASP B N 1
ATOM 2448 C CA . ASP B 1 24 ? -12.07 30.453 -9.492 1 94 24 ASP B CA 1
ATOM 2449 C C . ASP B 1 24 ? -11.641 29.609 -8.297 1 94 24 ASP B C 1
ATOM 2451 O O . ASP B 1 24 ? -11.562 28.375 -8.398 1 94 24 ASP B O 1
ATOM 2455 N N . ILE B 1 25 ? -11.422 30.297 -7.219 1 96.06 25 ILE B N 1
ATOM 2456 C CA . ILE B 1 25 ? -11.086 29.578 -5.996 1 96.06 25 ILE B CA 1
ATOM 2457 C C . ILE B 1 25 ? -12.359 29.234 -5.227 1 96.06 25 ILE B C 1
ATOM 2459 O O . ILE B 1 25 ? -13.188 30.109 -4.965 1 96.06 25 ILE B O 1
ATOM 2463 N N . VAL B 1 26 ? -12.516 27.984 -4.934 1 96.94 26 VAL B N 1
ATOM 2464 C CA . VAL B 1 26 ? -13.695 27.516 -4.227 1 96.94 26 VAL B CA 1
ATOM 2465 C C . VAL B 1 26 ? -13.484 27.641 -2.721 1 96.94 26 VAL B C 1
ATOM 2467 O O . VAL B 1 26 ? -14.398 28.031 -1.99 1 96.94 26 VAL B O 1
ATOM 2470 N N . GLY B 1 27 ? -12.273 27.25 -2.318 1 97.31 27 GLY B N 1
ATOM 2471 C CA . GLY B 1 27 ? -11.938 27.359 -0.908 1 97.31 27 GLY B CA 1
ATOM 2472 C C . GLY B 1 27 ? -10.523 26.906 -0.602 1 97.31 27 GLY B C 1
ATOM 2473 O O . GLY B 1 27 ? -9.812 26.422 -1.487 1 97.31 27 GLY B O 1
ATOM 2474 N N . VAL B 1 28 ? -10.109 27.188 0.704 1 97.56 28 VAL B N 1
ATOM 2475 C CA . VAL B 1 28 ? -8.766 26.859 1.168 1 97.56 28 VAL B CA 1
ATOM 2476 C C . VAL B 1 28 ? -8.844 26.203 2.547 1 97.56 28 VAL B C 1
ATOM 2478 O O . VAL B 1 28 ? -9.547 26.703 3.434 1 97.56 28 VAL B O 1
ATOM 2481 N N . VAL B 1 29 ? -8.141 25.109 2.641 1 96.81 29 VAL B N 1
ATOM 2482 C CA . VAL B 1 29 ? -8.062 24.391 3.912 1 96.81 29 VAL B CA 1
ATOM 2483 C C . VAL B 1 29 ? -6.613 24.344 4.387 1 96.81 29 VAL B C 1
ATOM 2485 O O . VAL B 1 29 ? -5.715 23.984 3.617 1 96.81 29 VAL B O 1
ATOM 2488 N N . LEU B 1 30 ? -6.398 24.828 5.617 1 95.81 30 LEU B N 1
ATOM 2489 C CA . LEU B 1 30 ? -5.109 24.594 6.258 1 95.81 30 LEU B CA 1
ATOM 2490 C C . LEU B 1 30 ? -4.98 23.156 6.715 1 95.81 30 LEU B C 1
ATOM 2492 O O . LEU B 1 30 ? -5.855 22.625 7.414 1 95.81 30 LEU B O 1
ATOM 2496 N N . LEU B 1 31 ? -3.938 22.484 6.242 1 93.06 31 LEU B N 1
ATOM 2497 C CA . LEU B 1 31 ? -3.705 21.078 6.547 1 93.06 31 LEU B CA 1
ATOM 2498 C C . LEU B 1 31 ? -2.412 20.906 7.34 1 93.06 31 LEU B C 1
ATOM 2500 O O . LEU B 1 31 ? -1.793 21.875 7.754 1 93.06 31 LEU B O 1
ATOM 2504 N N . GLY B 1 32 ? -2.123 19.656 7.676 1 85.31 32 GLY B N 1
ATOM 2505 C CA . GLY B 1 32 ? -0.84 19.359 8.289 1 85.31 32 GLY B CA 1
ATOM 2506 C C . GLY B 1 32 ? -0.843 19.516 9.797 1 85.31 32 GLY B C 1
ATOM 2507 O O . GLY B 1 32 ? -1.896 19.438 10.43 1 85.31 32 GLY B O 1
ATOM 2508 N N . GLY B 1 33 ? 0.382 19.672 10.359 1 78.19 33 GLY B N 1
ATOM 2509 C CA . GLY B 1 33 ? 0.588 19.703 11.797 1 78.19 33 GLY B CA 1
ATOM 2510 C C . GLY B 1 33 ? -0.112 20.875 12.469 1 78.19 33 GLY B C 1
ATOM 2511 O O . GLY B 1 33 ? -0.74 20.703 13.516 1 78.19 33 GLY B O 1
ATOM 2512 N N . ALA B 1 34 ? -0.081 21.984 11.859 1 75.94 34 ALA B N 1
ATOM 2513 C CA . ALA B 1 34 ? -0.697 23.172 12.461 1 75.94 34 ALA B CA 1
ATOM 2514 C C . ALA B 1 34 ? -2.193 22.953 12.672 1 75.94 34 ALA B C 1
ATOM 2516 O O . ALA B 1 34 ? -2.734 23.328 13.719 1 75.94 34 ALA B O 1
ATOM 2517 N N . ALA B 1 35 ? -2.746 22.375 11.711 1 79.12 35 ALA B N 1
ATOM 2518 C CA . ALA B 1 35 ? -4.176 22.109 11.812 1 79.12 35 ALA B CA 1
ATOM 2519 C C . ALA B 1 35 ? -4.465 21.094 12.914 1 79.12 35 ALA B C 1
ATOM 2521 O O . ALA B 1 35 ? -5.523 21.141 13.555 1 79.12 35 ALA B O 1
ATOM 2522 N N . ARG B 1 36 ? -3.457 20.25 13.148 1 75.5 36 ARG B N 1
ATOM 2523 C CA . ARG B 1 36 ? -3.609 19.203 14.148 1 75.5 36 ARG B CA 1
ATOM 2524 C C . ARG B 1 36 ? -3.125 19.672 15.516 1 75.5 36 ARG B C 1
ATOM 2526 O O . ARG B 1 36 ? -3.047 18.875 16.453 1 75.5 36 ARG B O 1
ATOM 2533 N N . GLY B 1 37 ? -2.787 20.906 15.523 1 71.75 37 GLY B N 1
ATOM 2534 C CA . GLY B 1 37 ? -2.33 21.469 16.797 1 71.75 37 GLY B CA 1
ATOM 2535 C C . GLY B 1 37 ? -0.875 21.156 17.094 1 71.75 37 GLY B C 1
ATOM 2536 O O . GLY B 1 37 ? -0.47 21.094 18.25 1 71.75 37 GLY B O 1
ATOM 2537 N N . TYR B 1 38 ? -0.236 20.75 16.016 1 73.81 38 TYR B N 1
ATOM 2538 C CA . TYR B 1 38 ? 1.176 20.422 16.172 1 73.81 38 TYR B CA 1
ATOM 2539 C C . TYR B 1 38 ? 2.033 21.219 15.195 1 73.81 38 TYR B C 1
ATOM 2541 O O . TYR B 1 38 ? 1.681 21.359 14.023 1 73.81 38 TYR B O 1
ATOM 2549 N N . ALA B 1 39 ? 3.021 21.875 15.75 1 77.06 39 ALA B N 1
ATOM 2550 C CA . ALA B 1 39 ? 4.02 22.531 14.906 1 77.06 39 ALA B CA 1
ATOM 2551 C C . ALA B 1 39 ? 5.379 22.578 15.602 1 77.06 39 ALA B C 1
ATOM 2553 O O . ALA B 1 39 ? 5.457 22.812 16.812 1 77.06 39 ALA B O 1
ATOM 2554 N N . ASP B 1 40 ? 6.344 22.188 14.867 1 76.06 40 ASP B N 1
ATOM 2555 C CA . ASP B 1 40 ? 7.719 22.328 15.336 1 76.06 40 ASP B CA 1
ATOM 2556 C C . ASP B 1 40 ? 8.586 23.031 14.297 1 76.06 40 ASP B C 1
ATOM 2558 O O . ASP B 1 40 ? 8.07 23.594 13.328 1 76.06 40 ASP B O 1
ATOM 2562 N N . GLU B 1 41 ? 9.969 23.141 14.508 1 74.25 41 GLU B N 1
ATOM 2563 C CA . GLU B 1 41 ? 10.875 23.891 13.648 1 74.25 41 GLU B CA 1
ATOM 2564 C C . GLU B 1 41 ? 10.969 23.266 12.258 1 74.25 41 GLU B C 1
ATOM 2566 O O . GLU B 1 41 ? 11.422 23.906 11.312 1 74.25 41 GLU B O 1
ATOM 2571 N N . TYR B 1 42 ? 10.422 22.078 12.141 1 71.81 42 TYR B N 1
ATOM 2572 C CA . TYR B 1 42 ? 10.508 21.375 10.867 1 71.81 42 TYR B CA 1
ATOM 2573 C C . TYR B 1 42 ? 9.164 21.391 10.148 1 71.81 42 TYR B C 1
ATOM 2575 O O . TYR B 1 42 ? 9.055 20.906 9.016 1 71.81 42 TYR B O 1
ATOM 2583 N N . SER B 1 43 ? 8.234 22.062 10.75 1 79 43 SER B N 1
ATOM 2584 C CA . SER B 1 43 ? 6.883 22.016 10.203 1 79 43 SER B CA 1
ATOM 2585 C C . SER B 1 43 ? 6.707 23.031 9.086 1 79 43 SER B C 1
ATOM 2587 O O . SER B 1 43 ? 7.098 24.203 9.219 1 79 43 SER B O 1
ATOM 2589 N N . ASP B 1 44 ? 6.211 22.516 8.008 1 84.69 44 ASP B N 1
ATOM 2590 C CA . ASP B 1 44 ? 5.766 23.422 6.941 1 84.69 44 ASP B CA 1
ATOM 2591 C C . ASP B 1 44 ? 4.281 23.734 7.082 1 84.69 44 ASP B C 1
ATOM 2593 O O . ASP B 1 44 ? 3.617 23.266 8 1 84.69 44 ASP B O 1
ATOM 2597 N N . ILE B 1 45 ? 3.926 24.812 6.312 1 90.19 45 ILE B N 1
ATOM 2598 C CA . ILE B 1 45 ? 2.516 25.188 6.246 1 90.19 45 ILE B CA 1
ATOM 2599 C C . ILE B 1 45 ? 1.868 24.547 5.027 1 90.19 45 ILE B C 1
ATOM 2601 O O . ILE B 1 45 ? 2.213 24.859 3.887 1 90.19 45 ILE B O 1
ATOM 2605 N N . ASP B 1 46 ? 0.924 23.656 5.285 1 91.5 46 ASP B N 1
ATOM 2606 C CA . ASP B 1 46 ? 0.251 22.922 4.207 1 91.5 46 ASP B CA 1
ATOM 2607 C C . ASP B 1 46 ? -1.091 23.578 3.869 1 91.5 46 ASP B C 1
ATOM 2609 O O . ASP B 1 46 ? -1.957 23.703 4.734 1 91.5 46 ASP B O 1
ATOM 2613 N N . LEU B 1 47 ? -1.234 23.922 2.57 1 94.06 47 LEU B N 1
ATOM 2614 C CA . LEU B 1 47 ? -2.502 24.5 2.129 1 94.06 47 LEU B CA 1
ATOM 2615 C C . LEU B 1 47 ? -3.139 23.641 1.043 1 94.06 47 LEU B C 1
ATOM 2617 O O . LEU B 1 47 ? -2.514 23.359 0.016 1 94.06 47 LEU B O 1
ATOM 2621 N N . GLY B 1 48 ? -4.332 23.172 1.343 1 94.94 48 GLY B N 1
ATOM 2622 C CA . GLY B 1 48 ? -5.16 22.578 0.302 1 94.94 48 GLY B CA 1
ATOM 2623 C C . GLY B 1 48 ? -6.102 23.578 -0.347 1 94.94 48 GLY B C 1
ATOM 2624 O O . GLY B 1 48 ? -7.027 24.062 0.296 1 94.94 48 GLY B O 1
ATOM 2625 N N . ILE B 1 49 ? -5.832 23.828 -1.642 1 95.12 49 ILE B N 1
ATOM 2626 C CA . ILE B 1 49 ? -6.617 24.828 -2.365 1 95.12 49 ILE B CA 1
ATOM 2627 C C . ILE B 1 49 ? -7.5 24.125 -3.398 1 95.12 49 ILE B C 1
ATOM 2629 O O . ILE B 1 49 ? -7 23.438 -4.285 1 95.12 49 ILE B O 1
ATOM 2633 N N . PHE B 1 50 ? -8.805 24.359 -3.213 1 96.31 50 PHE B N 1
ATOM 2634 C CA . PHE B 1 50 ? -9.773 23.844 -4.172 1 96.31 50 PHE B CA 1
ATOM 2635 C C . PHE B 1 50 ? -10.133 24.906 -5.199 1 96.31 50 PHE B C 1
ATOM 2637 O O . PHE B 1 50 ? -10.453 26.047 -4.84 1 96.31 50 PHE B O 1
ATOM 2644 N N . TYR B 1 51 ? -10.086 24.469 -6.453 1 95.38 51 TYR B N 1
ATOM 2645 C CA . TYR B 1 51 ? -10.398 25.406 -7.535 1 95.38 51 TYR B CA 1
ATOM 2646 C C . TYR B 1 51 ? -11.383 24.781 -8.523 1 95.38 51 TYR B C 1
ATOM 2648 O O . TYR B 1 51 ? -11.547 23.562 -8.562 1 95.38 51 TYR B O 1
ATOM 2656 N N . ASN B 1 52 ? -12.039 25.562 -9.227 1 91.69 52 ASN B N 1
ATOM 2657 C CA . ASN B 1 52 ? -13.031 25.094 -10.195 1 91.69 52 ASN B CA 1
ATOM 2658 C C . ASN B 1 52 ? -12.375 24.609 -11.484 1 91.69 52 ASN B C 1
ATOM 2660 O O . ASN B 1 52 ? -12.148 23.406 -11.656 1 91.69 52 ASN B O 1
ATOM 2664 N N . TYR B 1 53 ? -12.188 25.438 -12.445 1 84.19 53 TYR B N 1
ATOM 2665 C CA . TYR B 1 53 ? -11.766 25 -13.766 1 84.19 53 TYR B CA 1
ATOM 2666 C C . TYR B 1 53 ? -10.297 25.328 -14.008 1 84.19 53 TYR B C 1
ATOM 2668 O O . TYR B 1 53 ? -9.523 24.469 -14.43 1 84.19 53 TYR B O 1
ATOM 2676 N N . ASN B 1 54 ? -9.945 26.469 -13.727 1 84.19 54 ASN B N 1
ATOM 2677 C CA . ASN B 1 54 ? -8.57 26.891 -13.984 1 84.19 54 ASN B CA 1
ATOM 2678 C C . ASN B 1 54 ? -8.008 27.703 -12.82 1 84.19 54 ASN B C 1
ATOM 2680 O O . ASN B 1 54 ? -8.758 28.281 -12.039 1 84.19 54 ASN B O 1
ATOM 2684 N N . THR B 1 55 ? -6.73 27.5 -12.562 1 85.25 55 THR B N 1
ATOM 2685 C CA . THR B 1 55 ? -6.043 28.359 -11.609 1 85.25 55 THR B CA 1
ATOM 2686 C C . THR B 1 55 ? -4.633 28.688 -12.094 1 85.25 55 THR B C 1
ATOM 2688 O O . THR B 1 55 ? -4.02 27.891 -12.812 1 85.25 55 THR B O 1
ATOM 2691 N N . ASN B 1 56 ? -4.137 29.844 -11.719 1 83.69 56 ASN B N 1
ATOM 2692 C CA . ASN B 1 56 ? -2.771 30.25 -12.047 1 83.69 56 ASN B CA 1
ATOM 2693 C C . ASN B 1 56 ? -1.802 29.891 -10.922 1 83.69 56 ASN B C 1
ATOM 2695 O O . ASN B 1 56 ? -0.604 30.172 -11.016 1 83.69 56 ASN B O 1
ATOM 2699 N N . LEU B 1 57 ? -2.373 29.281 -9.938 1 86.19 57 LEU B N 1
ATOM 2700 C CA . LEU B 1 57 ? -1.518 28.906 -8.82 1 86.19 57 LEU B CA 1
ATOM 2701 C C . LEU B 1 57 ? -0.619 27.734 -9.203 1 86.19 57 LEU B C 1
ATOM 2703 O O . LEU B 1 57 ? -1.039 26.828 -9.945 1 86.19 57 LEU B O 1
ATOM 2707 N N . VAL B 1 58 ? 0.592 27.797 -8.703 1 80.38 58 VAL B N 1
ATOM 2708 C CA . VAL B 1 58 ? 1.546 26.703 -8.906 1 80.38 58 VAL B CA 1
ATOM 2709 C C . VAL B 1 58 ? 1.635 25.844 -7.652 1 80.38 58 VAL B C 1
ATOM 2711 O O . VAL B 1 58 ? 1.854 26.375 -6.551 1 80.38 58 VAL B O 1
ATOM 2714 N N . PRO B 1 59 ? 1.396 24.547 -7.797 1 83.06 59 PRO B N 1
ATOM 2715 C CA . PRO B 1 59 ? 1.511 23.688 -6.621 1 83.06 59 PRO B CA 1
ATOM 2716 C C . PRO B 1 59 ? 2.959 23.484 -6.18 1 83.06 59 PRO B C 1
ATOM 2718 O O . PRO B 1 59 ? 3.887 23.797 -6.926 1 83.06 59 PRO B O 1
ATOM 2721 N N . GLY B 1 60 ? 3.07 22.969 -4.934 1 78.94 60 GLY B N 1
ATOM 2722 C CA . GLY B 1 60 ? 4.391 22.625 -4.438 1 78.94 60 GLY B CA 1
ATOM 2723 C C . GLY B 1 60 ? 4.887 23.562 -3.35 1 78.94 60 GLY B C 1
ATOM 2724 O O . GLY B 1 60 ? 4.133 24.391 -2.852 1 78.94 60 GLY B O 1
ATOM 2725 N N . GLU B 1 61 ? 6.141 23.328 -3.023 1 79.25 61 GLU B N 1
ATOM 2726 C CA . GLU B 1 61 ? 6.742 24.062 -1.905 1 79.25 61 GLU B CA 1
ATOM 2727 C C . GLU B 1 61 ? 7.27 25.422 -2.346 1 79.25 61 GLU B C 1
ATOM 2729 O O . GLU B 1 61 ? 7.766 25.562 -3.465 1 79.25 61 GLU B O 1
ATOM 2734 N N . ARG B 1 62 ? 7.09 26.344 -1.463 1 82.75 62 ARG B N 1
ATOM 2735 C CA . ARG B 1 62 ? 7.645 27.688 -1.669 1 82.75 62 ARG B CA 1
ATOM 2736 C C . ARG B 1 62 ? 7.867 28.391 -0.338 1 82.75 62 ARG B C 1
ATOM 2738 O O . ARG B 1 62 ? 7.27 28.031 0.676 1 82.75 62 ARG B O 1
ATOM 2745 N N . ILE B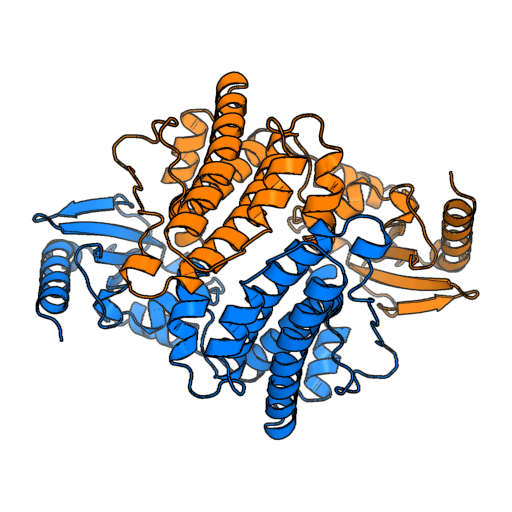 1 63 ? 8.781 29.375 -0.423 1 88.56 63 ILE B N 1
ATOM 2746 C CA . ILE B 1 63 ? 9 30.203 0.759 1 88.56 63 ILE B CA 1
ATOM 2747 C C . ILE B 1 63 ? 8.086 31.422 0.707 1 88.56 63 ILE B C 1
ATOM 2749 O O . ILE B 1 63 ? 8.016 32.125 -0.313 1 88.56 63 ILE B O 1
ATOM 2753 N N . PHE B 1 64 ? 7.312 31.656 1.694 1 91.12 64 PHE B N 1
ATOM 2754 C CA . PHE B 1 64 ? 6.434 32.812 1.852 1 91.12 64 PHE B CA 1
ATOM 2755 C C . PHE B 1 64 ? 6.574 33.406 3.244 1 91.12 64 PHE B C 1
ATOM 2757 O O . PHE B 1 64 ? 6.305 32.75 4.246 1 91.12 64 PHE B O 1
ATOM 2764 N N . LYS B 1 65 ? 7.098 34.625 3.311 1 92.38 65 LYS B N 1
ATOM 2765 C CA . LYS B 1 65 ? 7.324 35.344 4.566 1 92.38 65 LYS B CA 1
ATOM 2766 C C . LYS B 1 65 ? 8.188 34.531 5.516 1 92.38 65 LYS B C 1
ATOM 2768 O O . LYS B 1 65 ? 7.836 34.344 6.684 1 92.38 65 LYS B O 1
ATOM 2773 N N . ASN B 1 66 ? 9.141 33.812 5.004 1 88.12 66 ASN B N 1
ATOM 2774 C CA . ASN B 1 66 ? 10.172 33.062 5.727 1 88.12 66 ASN B CA 1
ATOM 2775 C C . ASN B 1 66 ? 9.664 31.734 6.25 1 88.12 66 ASN B C 1
ATOM 2777 O O . ASN B 1 66 ? 10.258 31.141 7.148 1 88.12 66 ASN B O 1
ATOM 2781 N N . PHE B 1 67 ? 8.516 31.406 5.785 1 88.75 67 PHE B N 1
ATOM 2782 C CA . PHE B 1 67 ? 7.984 30.094 6.141 1 88.75 67 PHE B CA 1
ATOM 2783 C C . PHE B 1 67 ? 7.879 29.203 4.91 1 88.75 67 PHE B C 1
ATOM 2785 O O . PHE B 1 67 ? 7.621 29.688 3.805 1 88.75 67 PHE B O 1
ATOM 2792 N N . ASP B 1 68 ? 8.094 27.922 5.168 1 86.5 68 ASP B N 1
ATOM 2793 C CA . ASP B 1 68 ? 7.895 26.938 4.105 1 86.5 68 ASP B CA 1
ATOM 2794 C C . ASP B 1 68 ? 6.41 26.641 3.906 1 86.5 68 ASP B C 1
ATOM 2796 O O . ASP B 1 68 ? 5.738 26.156 4.824 1 86.5 68 ASP B O 1
ATOM 2800 N N . LEU B 1 69 ? 5.953 26.984 2.703 1 88.56 69 LEU B N 1
ATOM 2801 C CA . LEU B 1 69 ? 4.559 26.766 2.34 1 88.56 69 LEU B CA 1
ATOM 2802 C C . LEU B 1 69 ? 4.445 25.656 1.29 1 88.56 69 LEU B C 1
ATOM 2804 O O . LEU B 1 69 ? 5.207 25.641 0.319 1 88.56 69 LEU B O 1
ATOM 2808 N N . ASP B 1 70 ? 3.623 24.688 1.555 1 87.38 70 ASP B N 1
ATOM 2809 C CA . ASP B 1 70 ? 3.328 23.656 0.575 1 87.38 70 ASP B CA 1
ATOM 2810 C C . ASP B 1 70 ? 1.886 23.75 0.081 1 87.38 70 ASP B C 1
ATOM 2812 O O . ASP B 1 70 ? 0.945 23.547 0.851 1 87.38 70 ASP B O 1
ATOM 2816 N N . ILE B 1 71 ? 1.781 24.016 -1.263 1 89.25 71 ILE B N 1
ATOM 2817 C CA . ILE B 1 71 ? 0.467 24.234 -1.855 1 89.25 71 ILE B CA 1
ATOM 2818 C C . ILE B 1 71 ? 0.022 22.984 -2.605 1 89.25 71 ILE B C 1
ATOM 2820 O O . ILE B 1 71 ? 0.727 22.5 -3.496 1 89.25 71 ILE B O 1
ATOM 2824 N N . MET B 1 72 ? -1.125 22.516 -2.209 1 89.06 72 MET B N 1
ATOM 2825 C CA . MET B 1 72 ? -1.774 21.422 -2.926 1 89.06 72 MET B CA 1
ATOM 2826 C C . MET B 1 72 ? -3.039 21.906 -3.627 1 89.06 72 MET B C 1
ATOM 2828 O O . MET B 1 72 ? -3.887 22.547 -3.01 1 89.06 72 MET B O 1
ATOM 2832 N N . LEU B 1 73 ? -3.143 21.547 -4.902 1 90.31 73 LEU B N 1
ATOM 2833 C CA . LEU B 1 73 ? -4.273 22 -5.699 1 90.31 73 LEU B CA 1
ATOM 2834 C C . LEU B 1 73 ? -5.246 20.859 -5.98 1 90.31 73 LEU B C 1
ATOM 2836 O O . LEU B 1 73 ? -4.832 19.781 -6.398 1 90.31 73 LEU B O 1
ATOM 2840 N N . PHE B 1 74 ? -6.531 21.188 -5.719 1 92.31 74 PHE B N 1
ATOM 2841 C CA . PHE B 1 74 ? -7.602 20.219 -5.934 1 92.31 74 PHE B CA 1
ATOM 2842 C C . PHE B 1 74 ? -8.672 20.797 -6.859 1 92.31 74 PHE B C 1
ATOM 2844 O O . PHE B 1 74 ? -9.305 21.797 -6.539 1 92.31 74 PHE B O 1
ATOM 2851 N N . GLU B 1 75 ? -8.836 20.156 -7.961 1 92.69 75 GLU B N 1
ATOM 2852 C CA . GLU B 1 75 ? -9.969 20.562 -8.789 1 92.69 75 GLU B CA 1
ATOM 2853 C C . GLU B 1 75 ? -11.289 20.125 -8.164 1 92.69 75 GLU B C 1
ATOM 2855 O O . GLU B 1 75 ? -11.539 18.922 -7.992 1 92.69 75 GLU B O 1
ATOM 2860 N N . TYR B 1 76 ? -12.094 21.016 -7.977 1 94.44 76 TYR B N 1
ATOM 2861 C CA . TYR B 1 76 ? -13.234 20.828 -7.09 1 94.44 76 TYR B CA 1
ATOM 2862 C C . TYR B 1 76 ? -14.148 19.719 -7.617 1 94.44 76 TYR B C 1
ATOM 2864 O O . TYR B 1 76 ? -14.492 18.797 -6.887 1 94.44 76 TYR B O 1
ATOM 2872 N N . ASN B 1 77 ? -14.523 19.75 -8.844 1 93.38 77 ASN B N 1
ATOM 2873 C CA . ASN B 1 77 ? -15.484 18.797 -9.391 1 93.38 77 ASN B CA 1
ATOM 2874 C C . ASN B 1 77 ? -14.93 17.375 -9.398 1 93.38 77 ASN B C 1
ATOM 2876 O O . ASN B 1 77 ? -15.656 16.422 -9.117 1 93.38 77 ASN B O 1
ATOM 2880 N N . SER B 1 78 ? -13.719 17.312 -9.672 1 91.62 78 SER B N 1
ATOM 2881 C CA . SER B 1 78 ? -13.086 16 -9.656 1 91.62 78 SER B CA 1
ATOM 2882 C C . SER B 1 78 ? -13.109 15.391 -8.258 1 91.62 78 SER B C 1
ATOM 2884 O O . SER B 1 78 ? -13.422 14.211 -8.094 1 91.62 78 SER B O 1
ATOM 2886 N N . TRP B 1 79 ? -12.867 16.172 -7.297 1 92.81 79 TRP B N 1
ATOM 2887 C CA . TRP B 1 79 ? -12.805 15.656 -5.93 1 92.81 79 TRP B CA 1
ATOM 2888 C C . TRP B 1 79 ? -14.203 15.469 -5.359 1 92.81 79 TRP B C 1
ATOM 2890 O O . TRP B 1 79 ? -14.414 14.633 -4.473 1 92.81 79 TRP B O 1
ATOM 2900 N N . LEU B 1 80 ? -15.094 16.219 -5.891 1 94 80 LEU B N 1
ATOM 2901 C CA . LEU B 1 80 ? -16.484 16.016 -5.512 1 94 80 LEU B CA 1
ATOM 2902 C C . LEU B 1 80 ? -16.984 14.641 -5.938 1 94 80 LEU B C 1
ATOM 2904 O O . LEU B 1 80 ? -17.719 13.977 -5.191 1 94 80 LEU B O 1
ATOM 2908 N N . ASN B 1 81 ? -16.484 14.172 -7.004 1 92.81 81 ASN B N 1
ATOM 2909 C CA . ASN B 1 81 ? -17.031 12.945 -7.582 1 92.81 81 ASN B CA 1
ATOM 2910 C C . ASN B 1 81 ? -16.156 11.734 -7.25 1 92.81 81 ASN B C 1
ATOM 2912 O O . ASN B 1 81 ? -16.578 10.594 -7.422 1 92.81 81 ASN B O 1
ATOM 2916 N N . ALA B 1 82 ? -15.102 12.016 -6.695 1 91.88 82 ALA B N 1
ATOM 2917 C CA . ALA B 1 82 ? -14.164 10.922 -6.43 1 91.88 82 ALA B CA 1
ATOM 2918 C C . ALA B 1 82 ? -14.367 10.359 -5.027 1 91.88 82 ALA B C 1
ATOM 2920 O O . ALA B 1 82 ? -14.891 11.039 -4.145 1 91.88 82 ALA B O 1
ATOM 2921 N N . LYS B 1 83 ? -14.008 9.094 -4.945 1 90.38 83 LYS B N 1
ATOM 2922 C CA . LYS B 1 83 ? -13.844 8.531 -3.605 1 90.38 83 LYS B CA 1
ATOM 2923 C C . LYS B 1 83 ? -12.508 8.938 -3.002 1 90.38 83 LYS B C 1
ATOM 2925 O O . LYS B 1 83 ? -11.484 8.93 -3.689 1 90.38 83 LYS B O 1
ATOM 2930 N N . TRP B 1 84 ? -12.578 9.336 -1.737 1 93.12 84 TRP B N 1
ATOM 2931 C CA . TRP B 1 84 ? -11.352 9.734 -1.055 1 93.12 84 TRP B CA 1
ATOM 2932 C C . TRP B 1 84 ? -10.766 8.57 -0.267 1 93.12 84 TRP B C 1
ATOM 2934 O O . TRP B 1 84 ? -11.5 7.797 0.35 1 93.12 84 TRP B O 1
ATOM 2944 N N . SER B 1 85 ? -9.469 8.484 -0.28 1 92.19 85 SER B N 1
ATOM 2945 C CA . SER B 1 85 ? -8.789 7.469 0.516 1 92.19 85 SER B CA 1
ATOM 2946 C C . SER B 1 85 ? -8.812 7.816 2 1 92.19 85 SER B C 1
ATOM 2948 O O . SER B 1 85 ? -9.125 8.953 2.369 1 92.19 85 SER B O 1
ATOM 2950 N N . HIS B 1 86 ? -8.445 6.895 2.811 1 94.88 86 HIS B N 1
ATOM 2951 C CA . HIS B 1 86 ? -8.328 7.129 4.246 1 94.88 86 HIS B CA 1
ATOM 2952 C C . HIS B 1 86 ? -7.32 8.234 4.547 1 94.88 86 HIS B C 1
ATOM 2954 O O . HIS B 1 86 ? -7.57 9.094 5.395 1 94.88 86 HIS B O 1
ATOM 2960 N N . GLU B 1 87 ? -6.203 8.172 3.871 1 91.06 87 GLU B N 1
ATOM 2961 C CA . GLU B 1 87 ? -5.152 9.164 4.098 1 91.06 87 GLU B CA 1
ATOM 2962 C C . GLU B 1 87 ? -5.637 10.57 3.766 1 91.06 87 GLU B C 1
ATOM 2964 O O . GLU B 1 87 ? -5.348 11.523 4.496 1 91.06 87 GLU B O 1
ATOM 2969 N N . GLN B 1 88 ? -6.348 10.656 2.688 1 91.19 88 GLN B N 1
ATOM 2970 C CA . GLN B 1 88 ? -6.91 11.938 2.285 1 91.19 88 GLN B CA 1
ATOM 2971 C C . GLN B 1 88 ? -7.934 12.43 3.305 1 91.19 88 GLN B C 1
ATOM 2973 O O . GLN B 1 88 ? -7.891 13.594 3.721 1 91.19 88 GLN B O 1
ATOM 2978 N N . ARG B 1 89 ? -8.758 11.578 3.674 1 95.06 89 ARG B N 1
ATOM 2979 C CA . ARG B 1 89 ? -9.812 11.945 4.613 1 95.06 89 ARG B CA 1
ATOM 2980 C C . ARG B 1 89 ? -9.234 12.305 5.977 1 95.06 89 ARG B C 1
ATOM 2982 O O . ARG B 1 89 ? -9.695 13.25 6.621 1 95.06 89 ARG B O 1
ATOM 2989 N N . GLN B 1 90 ? -8.266 11.555 6.359 1 93.62 90 GLN B N 1
ATOM 2990 C CA . GLN B 1 90 ? -7.605 11.867 7.625 1 93.62 90 GLN B CA 1
ATOM 2991 C C . GLN B 1 90 ? -6.977 13.258 7.586 1 93.62 90 GLN B C 1
ATOM 2993 O O . GLN B 1 90 ? -7.066 14.008 8.555 1 93.62 90 GLN B O 1
ATOM 2998 N N . ALA B 1 91 ? -6.332 13.586 6.527 1 89.88 91 ALA B N 1
ATOM 2999 C CA . ALA B 1 91 ? -5.68 14.883 6.371 1 89.88 91 ALA B CA 1
ATOM 3000 C C . ALA B 1 91 ? -6.691 16.016 6.473 1 89.88 91 ALA B C 1
ATOM 3002 O O . ALA B 1 91 ? -6.422 17.047 7.102 1 89.88 91 ALA B O 1
ATOM 3003 N N . PHE B 1 92 ? -7.828 15.82 5.965 1 93.81 92 PHE B N 1
ATOM 3004 C CA . PHE B 1 92 ? -8.805 16.906 5.902 1 93.81 92 PHE B CA 1
ATOM 3005 C C . PHE B 1 92 ? -9.664 16.938 7.164 1 93.81 92 PHE B C 1
ATOM 3007 O O . PHE B 1 92 ? -10.227 17.969 7.516 1 93.81 92 PHE B O 1
ATOM 3014 N N . LYS B 1 93 ? -9.789 15.828 7.797 1 93 93 LYS B N 1
ATOM 3015 C CA . LYS B 1 93 ? -10.539 15.781 9.047 1 93 93 LYS B CA 1
ATOM 3016 C C . LYS B 1 93 ? -9.953 16.75 10.078 1 93 93 LYS B C 1
ATOM 3018 O O . LYS B 1 93 ? -10.688 17.375 10.844 1 93 93 LYS B O 1
ATOM 3023 N N . GLU B 1 94 ? -8.75 16.891 10.07 1 85.81 94 GLU B N 1
ATOM 3024 C CA . GLU B 1 94 ? -8.039 17.734 11.039 1 85.81 94 GLU B CA 1
ATOM 3025 C C . GLU B 1 94 ? -7.766 19.125 10.477 1 85.81 94 GLU B C 1
ATOM 3027 O O . GLU B 1 94 ? -7.078 19.922 11.102 1 85.81 94 GLU B O 1
ATOM 3032 N N . GLY B 1 95 ? -8.258 19.375 9.336 1 92.81 95 GLY B N 1
ATOM 3033 C CA . GLY B 1 95 ? -7.984 20.625 8.648 1 92.81 95 GLY B CA 1
ATOM 3034 C C . GLY B 1 95 ? -8.789 21.797 9.195 1 92.81 95 GLY B C 1
ATOM 3035 O O . GLY B 1 95 ? -9.812 21.594 9.859 1 92.81 95 GLY B O 1
ATOM 3036 N N . ILE B 1 96 ? -8.219 22.969 8.961 1 93.75 96 ILE B N 1
ATOM 3037 C CA . ILE B 1 96 ? -8.906 24.203 9.32 1 93.75 96 ILE B CA 1
ATOM 3038 C C . ILE B 1 96 ? -9.359 24.938 8.055 1 93.75 96 ILE B C 1
ATOM 3040 O O . ILE B 1 96 ? -8.547 25.281 7.203 1 93.75 96 ILE B O 1
ATOM 3044 N N . LEU B 1 97 ? -10.664 25.094 7.965 1 95.88 97 LEU B N 1
ATOM 3045 C CA . LEU B 1 97 ? -11.227 25.797 6.812 1 95.88 97 LEU B CA 1
ATOM 3046 C C . LEU B 1 97 ? -10.93 27.297 6.887 1 95.88 97 LEU B C 1
ATOM 3048 O O . LEU B 1 97 ? -11.438 27.984 7.762 1 95.88 97 LEU B O 1
ATOM 3052 N N . LEU B 1 98 ? -10.094 27.812 5.938 1 96.44 98 LEU B N 1
ATOM 3053 C CA . LEU B 1 98 ? -9.656 29.203 5.973 1 96.44 98 LEU B CA 1
ATOM 3054 C C . LEU B 1 98 ? -10.508 30.062 5.039 1 96.44 98 LEU B C 1
ATOM 3056 O O . LEU B 1 98 ? -10.664 31.266 5.27 1 96.44 98 LEU B O 1
ATOM 3060 N N . LEU B 1 99 ? -10.906 29.5 3.955 1 96.75 99 LEU B N 1
ATOM 3061 C CA . LEU B 1 99 ? -11.719 30.141 2.932 1 96.75 99 LEU B CA 1
ATOM 3062 C C . LEU B 1 99 ? -12.734 29.172 2.348 1 96.75 99 LEU B C 1
ATOM 3064 O O . LEU B 1 99 ? -12.406 28.016 2.086 1 96.75 99 LEU B O 1
ATOM 3068 N N . ASP B 1 100 ? -13.953 29.609 2.215 1 97.38 100 ASP B N 1
ATOM 3069 C CA . ASP B 1 100 ? -15.016 28.766 1.684 1 97.38 100 ASP B CA 1
ATOM 3070 C C . ASP B 1 100 ? -16.078 29.594 0.972 1 97.38 100 ASP B C 1
ATOM 3072 O O . ASP B 1 100 ? -16.906 30.234 1.62 1 97.38 100 ASP B O 1
ATOM 3076 N N . HIS B 1 101 ? -16.062 29.516 -0.301 1 94.69 101 HIS B N 1
ATOM 3077 C CA . HIS B 1 101 ? -17.078 30.219 -1.065 1 94.69 101 HIS B CA 1
ATOM 3078 C C . HIS B 1 101 ? -18.359 29.375 -1.157 1 94.69 101 HIS B C 1
ATOM 3080 O O . HIS B 1 101 ? -18.312 28.219 -1.544 1 94.69 101 HIS B O 1
ATOM 3086 N N . ASP B 1 102 ? -19.5 29.891 -0.688 1 94.5 102 ASP B N 1
ATOM 3087 C CA . ASP B 1 102 ? -20.844 29.328 -0.803 1 94.5 102 ASP B CA 1
ATOM 3088 C C . ASP B 1 102 ? -20.953 28.016 -0.031 1 94.5 102 ASP B C 1
ATOM 3090 O O . ASP B 1 102 ? -21.688 27.109 -0.43 1 94.5 102 ASP B O 1
ATOM 3094 N N . ASN B 1 103 ? -20.062 27.781 0.919 1 96.5 103 ASN B N 1
ATOM 3095 C CA . ASN B 1 103 ? -20.047 26.609 1.792 1 96.5 103 ASN B CA 1
ATOM 3096 C C . ASN B 1 103 ? -19.797 25.328 1.006 1 96.5 103 ASN B C 1
ATOM 3098 O O . ASN B 1 103 ? -20.234 24.25 1.411 1 96.5 103 ASN B O 1
ATOM 3102 N N . LYS B 1 104 ? -19.141 25.516 -0.045 1 97 104 LYS B N 1
ATOM 3103 C CA . LYS B 1 104 ? -18.906 24.359 -0.91 1 97 104 LYS B CA 1
ATOM 3104 C C . LYS B 1 104 ? -17.922 23.375 -0.268 1 97 104 LYS B C 1
ATOM 3106 O O . LYS B 1 104 ? -18.141 22.172 -0.301 1 97 104 LYS B O 1
ATOM 3111 N N . ILE B 1 105 ? -16.891 23.906 0.329 1 97.5 105 ILE B N 1
ATOM 3112 C CA . ILE B 1 105 ? -15.891 23.031 0.929 1 97.5 105 ILE B CA 1
ATOM 3113 C C . ILE B 1 105 ? -16.453 22.391 2.197 1 97.5 105 ILE B C 1
ATOM 3115 O O . ILE B 1 105 ? -16.25 21.203 2.447 1 97.5 105 ILE B O 1
ATOM 3119 N N . TYR B 1 106 ? -17.141 23.156 2.936 1 96.75 106 TYR B N 1
ATOM 3120 C CA . TYR B 1 106 ? -17.781 22.625 4.129 1 96.75 106 TYR B CA 1
ATOM 3121 C C . TYR B 1 106 ? -18.672 21.422 3.783 1 96.75 106 TYR B C 1
ATOM 3123 O O . TYR B 1 106 ? -18.547 20.359 4.391 1 96.75 106 TYR B O 1
ATOM 3131 N N . ASN B 1 107 ? -19.5 21.609 2.783 1 97.19 107 ASN B N 1
ATOM 3132 C CA . ASN B 1 107 ? -20.406 20.562 2.361 1 97.19 107 ASN B CA 1
ATOM 3133 C C . ASN B 1 107 ? -19.641 19.344 1.825 1 97.19 107 ASN B C 1
ATOM 3135 O O . ASN B 1 107 ? -20.031 18.203 2.086 1 97.19 107 ASN B O 1
ATOM 3139 N N . LEU B 1 108 ? -18.672 19.656 1.11 1 97.06 108 LEU B N 1
ATOM 3140 C CA . LEU B 1 108 ? -17.828 18.594 0.586 1 97.06 108 LEU B CA 1
ATOM 3141 C C . LEU B 1 108 ? -17.234 17.766 1.72 1 97.06 108 LEU B C 1
ATOM 3143 O O . LEU B 1 108 ? -17.312 16.531 1.711 1 97.06 108 LEU B O 1
ATOM 3147 N N . LEU B 1 109 ? -16.656 18.406 2.693 1 96.38 109 LEU B N 1
ATOM 3148 C CA . LEU B 1 109 ? -16 17.719 3.807 1 96.38 109 LEU B CA 1
ATOM 3149 C C . LEU B 1 109 ? -17.016 16.953 4.648 1 96.38 109 LEU B C 1
ATOM 3151 O O . LEU B 1 109 ? -16.75 15.836 5.094 1 96.38 109 LEU B O 1
ATOM 3155 N N . GLN B 1 110 ? -18.172 17.484 4.785 1 95.56 110 GLN B N 1
ATOM 3156 C CA . GLN B 1 110 ? -19.219 16.812 5.547 1 95.56 110 GLN B CA 1
ATOM 3157 C C . GLN B 1 110 ? -19.609 15.484 4.898 1 95.56 110 GLN B C 1
ATOM 3159 O O . GLN B 1 110 ? -19.906 14.508 5.594 1 95.56 110 GLN B O 1
ATOM 3164 N N . SER B 1 111 ? -19.594 15.547 3.643 1 95.81 111 SER B N 1
ATOM 3165 C CA . SER B 1 111 ? -19.969 14.344 2.918 1 95.81 111 SER B CA 1
ATOM 3166 C C . SER B 1 111 ? -18.844 13.328 2.896 1 95.81 111 SER B C 1
ATOM 3168 O O . SER B 1 111 ? -19.062 12.125 3.074 1 95.81 111 SER B O 1
ATOM 3170 N N . LYS B 1 112 ? -17.656 13.781 2.707 1 96.25 112 LYS B N 1
ATOM 3171 C CA . LYS B 1 112 ? -16.516 12.891 2.49 1 96.25 112 LYS B CA 1
ATOM 3172 C C . LYS B 1 112 ? -15.992 12.344 3.812 1 96.25 112 LYS B C 1
ATOM 3174 O O . LYS B 1 112 ? -15.352 11.289 3.842 1 96.25 112 LYS B O 1
ATOM 3179 N N . LEU B 1 113 ? -16.25 13 4.906 1 96.25 113 LEU B N 1
ATOM 3180 C CA . LEU B 1 113 ? -15.602 12.648 6.164 1 96.25 113 LEU B CA 1
ATOM 3181 C C . LEU B 1 113 ? -16.516 11.781 7.023 1 96.25 113 LEU B C 1
ATOM 3183 O O . LEU B 1 113 ? -16.281 11.625 8.227 1 96.25 113 LEU B O 1
ATOM 3187 N N . ILE B 1 114 ? -17.5 11.188 6.406 1 95.81 114 ILE B N 1
ATOM 3188 C CA . ILE B 1 114 ? -18.328 10.203 7.086 1 95.81 114 ILE B CA 1
ATOM 3189 C C . ILE B 1 114 ? -17.688 8.82 6.969 1 95.81 114 ILE B C 1
ATOM 3191 O O . ILE B 1 114 ? -17.422 8.344 5.859 1 95.81 114 ILE B O 1
ATOM 3195 N N . TYR B 1 115 ? -17.422 8.305 8.125 1 95.94 115 TYR B N 1
ATOM 3196 C CA . TYR B 1 115 ? -16.953 6.93 8.172 1 95.94 115 TYR B CA 1
ATOM 3197 C C . TYR B 1 115 ? -18 6.004 8.758 1 95.94 115 TYR B C 1
ATOM 3199 O O . TYR B 1 115 ? -18 5.719 9.953 1 95.94 115 TYR B O 1
ATOM 3207 N N . GLY B 1 116 ? -18.797 5.492 7.863 1 94.62 116 GLY B N 1
ATOM 3208 C CA . GLY B 1 116 ? -19.953 4.719 8.297 1 94.62 116 GLY B CA 1
ATOM 3209 C C . GLY B 1 116 ? -19.594 3.318 8.758 1 94.62 116 GLY B C 1
ATOM 3210 O O . GLY B 1 116 ? -18.516 2.814 8.445 1 94.62 116 GLY B O 1
ATOM 3211 N N . ASP B 1 117 ? -20.516 2.656 9.391 1 92.75 117 ASP B N 1
ATOM 3212 C CA . ASP B 1 117 ? -20.312 1.335 9.977 1 92.75 117 ASP B CA 1
ATOM 3213 C C . ASP B 1 117 ? -20.062 0.286 8.891 1 92.75 117 ASP B C 1
ATOM 3215 O O . ASP B 1 117 ? -19.234 -0.61 9.07 1 92.75 117 ASP B O 1
ATOM 3219 N N . GLU B 1 118 ? -20.75 0.431 7.855 1 89.19 118 GLU B N 1
ATOM 3220 C CA . GLU B 1 118 ? -20.594 -0.546 6.781 1 89.19 118 GLU B CA 1
ATOM 3221 C C . GLU B 1 118 ? -19.203 -0.46 6.16 1 89.19 118 GLU B C 1
ATOM 3223 O O . GLU B 1 118 ? -18.547 -1.482 5.934 1 89.19 118 GLU B O 1
ATOM 3228 N N . GLU B 1 119 ? -18.797 0.751 5.891 1 91.38 119 GLU B N 1
ATOM 3229 C CA . GLU B 1 119 ? -17.453 0.955 5.359 1 91.38 119 GLU B CA 1
ATOM 3230 C C . GLU B 1 119 ? -16.391 0.467 6.34 1 91.38 119 GLU B C 1
ATOM 3232 O O . GLU B 1 119 ? -15.422 -0.182 5.941 1 91.38 119 GLU B O 1
ATOM 3237 N N . ARG B 1 120 ? -16.594 0.779 7.543 1 93.38 120 ARG B N 1
ATOM 3238 C CA . ARG B 1 120 ? -15.688 0.36 8.602 1 93.38 120 ARG B CA 1
ATOM 3239 C C . ARG B 1 120 ? -15.57 -1.16 8.656 1 93.38 120 ARG B C 1
ATOM 3241 O O . ARG B 1 120 ? -14.461 -1.7 8.695 1 93.38 120 ARG B O 1
ATOM 3248 N N . ALA B 1 121 ? -16.672 -1.818 8.617 1 90.12 121 ALA B N 1
ATOM 3249 C CA . ALA B 1 121 ? -16.688 -3.279 8.633 1 90.12 121 ALA B CA 1
ATOM 3250 C C . ALA B 1 121 ? -15.961 -3.852 7.418 1 90.12 121 ALA B C 1
ATOM 3252 O O . ALA B 1 121 ? -15.172 -4.793 7.547 1 90.12 121 ALA B O 1
ATOM 3253 N N . GLN B 1 122 ? -16.203 -3.242 6.34 1 88.31 122 GLN B N 1
ATOM 3254 C CA . GLN B 1 122 ? -15.562 -3.701 5.113 1 88.31 122 GLN B CA 1
ATOM 3255 C C . GLN B 1 122 ? -14.047 -3.508 5.184 1 88.31 122 GLN B C 1
ATOM 3257 O O . GLN B 1 122 ? -13.289 -4.379 4.758 1 88.31 122 GLN B O 1
ATOM 3262 N N . ASP B 1 123 ? -13.641 -2.352 5.66 1 92.25 123 ASP B N 1
ATOM 3263 C CA . ASP B 1 123 ? -12.211 -2.09 5.809 1 92.25 123 ASP B CA 1
ATOM 3264 C C . ASP B 1 123 ? -11.555 -3.119 6.727 1 92.25 123 ASP B C 1
ATOM 3266 O O . ASP B 1 123 ? -10.484 -3.643 6.414 1 92.25 123 ASP B O 1
ATOM 3270 N N . ILE B 1 124 ? -12.211 -3.424 7.785 1 91.75 124 ILE B N 1
ATOM 3271 C CA . ILE B 1 124 ? -11.688 -4.363 8.766 1 91.75 124 ILE B CA 1
ATOM 3272 C C . ILE B 1 124 ? -11.586 -5.758 8.148 1 91.75 124 ILE B C 1
ATOM 3274 O O . ILE B 1 124 ? -10.562 -6.43 8.281 1 91.75 124 ILE B O 1
ATOM 3278 N N . ILE B 1 125 ? -12.555 -6.145 7.434 1 85.69 125 ILE B N 1
ATOM 3279 C CA . ILE B 1 125 ? -12.547 -7.445 6.773 1 85.69 125 ILE B CA 1
ATOM 3280 C C . ILE B 1 125 ? -11.398 -7.508 5.77 1 85.69 125 ILE B C 1
ATOM 3282 O O . ILE B 1 125 ? -10.656 -8.492 5.723 1 85.69 125 ILE B O 1
ATOM 3286 N N . ASN B 1 126 ? -11.273 -6.477 5.043 1 86.75 126 ASN B N 1
ATOM 3287 C CA . ASN B 1 126 ? -10.219 -6.434 4.039 1 86.75 126 ASN B CA 1
ATOM 3288 C C . ASN B 1 126 ? -8.836 -6.555 4.68 1 86.75 126 ASN B C 1
ATOM 3290 O O . ASN B 1 126 ? -7.98 -7.285 4.176 1 86.75 126 ASN B O 1
ATOM 3294 N N . ILE B 1 127 ? -8.625 -5.863 5.742 1 90 127 ILE B N 1
ATOM 3295 C CA . ILE B 1 127 ? -7.34 -5.883 6.43 1 90 127 ILE B CA 1
ATOM 3296 C C . ILE B 1 127 ? -7.094 -7.27 7.023 1 90 127 ILE B C 1
ATOM 3298 O O . ILE B 1 127 ? -5.992 -7.816 6.902 1 90 127 ILE B O 1
ATOM 3302 N N . LEU B 1 128 ? -8.094 -7.82 7.617 1 85.06 128 LEU B N 1
ATOM 3303 C CA . LEU B 1 128 ? -7.965 -9.148 8.211 1 85.06 128 LEU B CA 1
ATOM 3304 C C . LEU B 1 128 ? -7.664 -10.195 7.145 1 85.06 128 LEU B C 1
ATOM 3306 O O . LEU B 1 128 ? -6.871 -11.109 7.379 1 85.06 128 LEU B O 1
ATOM 3310 N N . MET B 1 129 ? -8.219 -10.039 6.027 1 80.12 129 MET B N 1
ATOM 3311 C CA . MET B 1 129 ? -7.945 -10.969 4.934 1 80.12 129 MET B CA 1
ATOM 3312 C C . MET B 1 129 ? -6.508 -10.836 4.453 1 80.12 129 MET B C 1
ATOM 3314 O O . MET B 1 129 ? -5.844 -11.836 4.18 1 80.12 129 MET B O 1
ATOM 3318 N N . LYS B 1 130 ? -6.074 -9.672 4.336 1 83.62 130 LYS B N 1
ATOM 3319 C CA . LYS B 1 130 ? -4.684 -9.445 3.953 1 83.62 130 LYS B CA 1
ATOM 3320 C C . LYS B 1 130 ? -3.729 -10.047 4.98 1 83.62 130 LYS B C 1
ATOM 3322 O O . LYS B 1 130 ? -2.699 -10.625 4.621 1 83.62 130 LYS B O 1
ATOM 3327 N N . LEU B 1 131 ? -4.078 -9.906 6.25 1 84.75 131 LEU B N 1
ATOM 3328 C CA . LEU B 1 131 ? -3.271 -10.484 7.316 1 84.75 131 LEU B CA 1
ATOM 3329 C C . LEU B 1 131 ? -3.279 -12.008 7.238 1 84.75 131 LEU B C 1
ATOM 3331 O O . LEU B 1 131 ? -2.236 -12.648 7.398 1 84.75 131 LEU B O 1
ATOM 3335 N N . LYS B 1 132 ? -4.352 -12.484 6.918 1 77.44 132 LYS B N 1
ATOM 3336 C CA . LYS B 1 132 ? -4.477 -13.93 6.781 1 77.44 132 LYS B CA 1
ATOM 3337 C C . LYS B 1 132 ? -3.615 -14.445 5.633 1 77.44 132 LYS B C 1
ATOM 3339 O O . LYS B 1 132 ? -2.928 -15.461 5.773 1 77.44 132 LYS B O 1
ATOM 3344 N N . TRP B 1 133 ? -3.65 -13.734 4.617 1 73.56 133 TRP B N 1
ATOM 3345 C CA . TRP B 1 133 ? -2.885 -14.117 3.436 1 73.56 133 TRP B CA 1
ATOM 3346 C C . TRP B 1 133 ? -1.387 -14.055 3.711 1 73.56 133 TRP B C 1
ATOM 3348 O O . TRP B 1 133 ? -0.594 -14.703 3.027 1 73.56 133 TRP B O 1
ATOM 3358 N N . LYS B 1 134 ? -1.025 -13.344 4.699 1 74.69 134 LYS B N 1
ATOM 3359 C CA . LYS B 1 134 ? 0.386 -13.203 5.047 1 74.69 134 LYS B CA 1
ATOM 3360 C C . LYS B 1 134 ? 0.771 -14.164 6.168 1 74.69 134 LYS B C 1
ATOM 3362 O O . LYS B 1 134 ? 1.885 -14.102 6.691 1 74.69 134 LYS B O 1
ATOM 3367 N N . GLY B 1 135 ? -0.205 -15.086 6.566 1 64.62 135 GLY B N 1
ATOM 3368 C CA . GLY B 1 135 ? 0.113 -16.172 7.484 1 64.62 135 GLY B CA 1
ATOM 3369 C C . GLY B 1 135 ? -0.355 -15.906 8.906 1 64.62 135 GLY B C 1
ATOM 3370 O O . GLY B 1 135 ? 0.018 -16.625 9.828 1 64.62 135 GLY B O 1
ATOM 3371 N N . PHE B 1 136 ? -0.945 -14.891 9.117 1 63.16 136 PHE B N 1
ATOM 3372 C CA . PHE B 1 136 ? -1.386 -14.617 10.484 1 63.16 136 PHE B CA 1
ATOM 3373 C C . PHE B 1 136 ? -2.787 -15.172 10.719 1 63.16 136 PHE B C 1
ATOM 3375 O O . PHE B 1 136 ? -3.672 -15.008 9.875 1 63.16 136 PHE B O 1
ATOM 3382 N N . SER B 1 137 ? -2.764 -16.422 11.547 1 54.28 137 SER B N 1
ATOM 3383 C CA . SER B 1 137 ? -3.955 -17.219 11.812 1 54.28 137 SER B CA 1
ATOM 3384 C C . SER B 1 137 ? -4.98 -16.438 12.617 1 54.28 137 SER B C 1
ATOM 3386 O O . SER B 1 137 ? -4.625 -15.742 13.57 1 54.28 137 SER B O 1
ATOM 3388 N N . ILE B 1 138 ? -6.07 -16.078 12.023 1 51.06 138 ILE B N 1
ATOM 3389 C CA . ILE B 1 138 ? -7.203 -15.539 12.773 1 51.06 138 ILE B CA 1
ATOM 3390 C C . ILE B 1 138 ? -8.117 -16.688 13.211 1 51.06 138 ILE B C 1
ATOM 3392 O O . ILE B 1 138 ? -8.852 -17.25 12.391 1 51.06 138 ILE B O 1
ATOM 3396 N N . GLU B 1 139 ? -7.645 -17.688 14.047 1 46.09 139 GLU B N 1
ATOM 3397 C CA . GLU B 1 139 ? -8.336 -18.906 14.453 1 46.09 139 GLU B CA 1
ATOM 3398 C C . GLU B 1 139 ? -9.805 -18.625 14.758 1 46.09 139 GLU B C 1
ATOM 3400 O O . GLU B 1 139 ? -10.68 -19.453 14.469 1 46.09 139 GLU B O 1
ATOM 3405 N N . LYS B 1 140 ? -9.969 -17.656 15.695 1 42.5 140 LYS B N 1
ATOM 3406 C CA . LYS B 1 140 ? -11.289 -17.609 16.328 1 42.5 140 LYS B CA 1
ATOM 3407 C C . LYS B 1 140 ? -12.359 -17.203 15.32 1 42.5 140 LYS B C 1
ATOM 3409 O O . LYS B 1 140 ? -13.555 -17.234 15.625 1 42.5 140 LYS B O 1
ATOM 3414 N N . TYR B 1 141 ? -12.055 -16.312 14.539 1 36.84 141 TYR B N 1
ATOM 3415 C CA . TYR B 1 141 ? -13.188 -16.016 13.68 1 36.84 141 TYR B CA 1
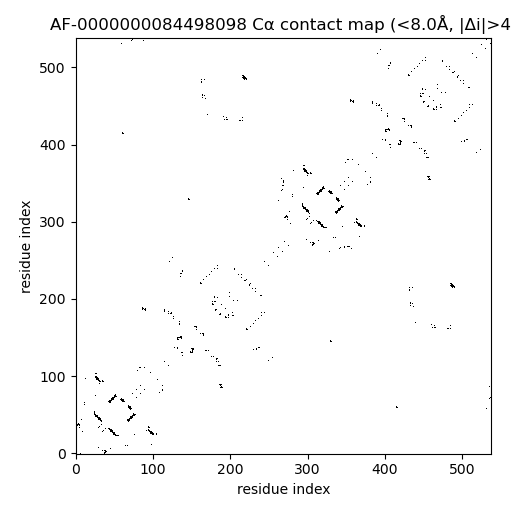ATOM 3416 C C . TYR B 1 141 ? -13.469 -17.172 12.719 1 36.84 141 TYR B C 1
ATOM 3418 O O . TYR B 1 141 ? -12.578 -17.609 12 1 36.84 141 TYR B O 1
ATOM 3426 N N . GLU B 1 142 ? -14.188 -18.062 13.266 1 36.19 142 GLU B N 1
ATOM 3427 C CA . GLU B 1 142 ? -14.789 -19.062 12.383 1 36.19 142 GLU B CA 1
ATOM 3428 C C . GLU B 1 142 ? -15.07 -18.469 11 1 36.19 142 GLU B C 1
ATOM 3430 O O . GLU B 1 142 ? -16.062 -17.766 10.805 1 36.19 142 GLU B O 1
ATOM 3435 N N . ILE B 1 143 ? -14.047 -17.859 10.508 1 38.75 143 ILE B N 1
ATOM 3436 C CA . ILE B 1 143 ? -14.367 -17.719 9.094 1 38.75 143 ILE B CA 1
ATOM 3437 C C . ILE B 1 143 ? -14.969 -19.031 8.578 1 38.75 143 ILE B C 1
ATOM 34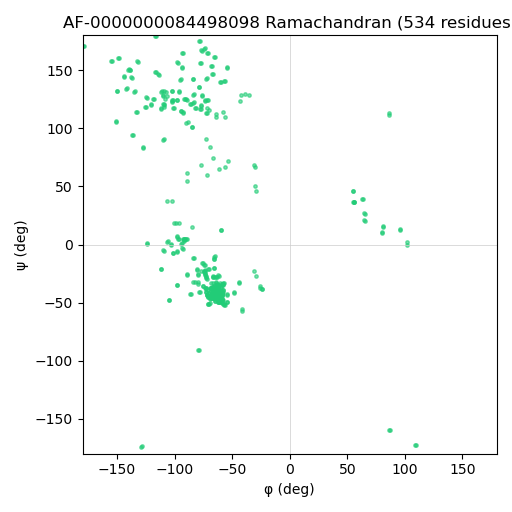39 O O . ILE B 1 143 ? -14.555 -20.125 8.984 1 38.75 143 ILE B O 1
ATOM 3443 N N . PRO B 1 144 ? -16.031 -19 8.07 1 36.5 144 PRO B N 1
ATOM 3444 C CA . PRO B 1 144 ? -16.641 -20.266 7.676 1 36.5 144 PRO B CA 1
ATOM 3445 C C . PRO B 1 144 ? -15.625 -21.281 7.172 1 36.5 144 PRO B C 1
ATOM 3447 O O . PRO B 1 144 ? -14.586 -20.906 6.617 1 36.5 144 PRO B O 1
ATOM 3450 N N . LYS B 1 145 ? -15.703 -22.484 7.754 1 38.34 145 LYS B N 1
ATOM 3451 C CA . LYS B 1 145 ? -14.906 -23.703 7.598 1 38.34 145 LYS B CA 1
ATOM 3452 C C . LYS B 1 145 ? -14.266 -23.766 6.215 1 38.34 145 LYS B C 1
ATOM 3454 O O . LYS B 1 145 ? -13.156 -24.281 6.062 1 38.34 145 LYS B O 1
ATOM 3459 N N . ASN B 1 146 ? -14.961 -23.312 5.312 1 36.41 146 ASN B N 1
ATOM 3460 C CA . ASN B 1 146 ? -14.477 -23.547 3.957 1 36.41 146 ASN B CA 1
ATOM 3461 C C . ASN B 1 146 ? -13.281 -22.656 3.633 1 36.41 146 ASN B C 1
ATOM 3463 O O . ASN B 1 146 ? -12.672 -22.781 2.57 1 36.41 146 ASN B O 1
ATOM 3467 N N . TYR B 1 147 ? -13.211 -21.625 4.375 1 35.47 147 TYR B N 1
ATOM 3468 C CA . TYR B 1 147 ? -12.062 -20.812 4 1 35.47 147 TYR B CA 1
ATOM 3469 C C . TYR B 1 147 ? -10.953 -20.938 5.035 1 35.47 147 TYR B C 1
ATOM 3471 O O . TYR B 1 147 ? -10.836 -20.094 5.93 1 35.47 147 TYR B O 1
ATOM 3479 N N . GLU B 1 148 ? -10.766 -22.094 5.566 1 38.28 148 GLU B N 1
ATOM 3480 C CA . GLU B 1 148 ? -9.602 -22.156 6.441 1 38.28 148 GLU B CA 1
ATOM 3481 C C . GLU B 1 148 ? -8.344 -21.672 5.727 1 38.28 148 GLU B C 1
ATOM 3483 O O . GLU B 1 148 ? -7.785 -22.375 4.891 1 38.28 148 GLU B O 1
ATOM 3488 N N . PHE B 1 149 ? -8.289 -20.438 5.52 1 38.75 149 PHE B N 1
ATOM 3489 C CA . PHE B 1 149 ? -7.047 -19.953 4.926 1 38.75 149 PHE B CA 1
ATOM 3490 C C . PHE B 1 149 ? -5.859 -20.234 5.84 1 38.75 149 PHE B C 1
ATOM 3492 O O . PHE B 1 149 ? -5.797 -19.719 6.957 1 38.75 149 PHE B O 1
ATOM 3499 N N . LYS B 1 150 ? -5.508 -21.438 6.094 1 42.84 150 LYS B N 1
ATOM 3500 C CA . LYS B 1 150 ? -4.309 -21.703 6.879 1 42.84 150 LYS B CA 1
ATOM 3501 C C . LYS B 1 150 ? -3.045 -21.391 6.078 1 42.84 150 LYS B C 1
ATOM 3503 O O . LYS B 1 150 ? -2.678 -22.156 5.176 1 42.84 150 LYS B O 1
ATOM 3508 N N . LEU B 1 151 ? -2.855 -20.141 5.633 1 47.38 151 LEU B N 1
ATOM 3509 C CA . LEU B 1 151 ? -1.505 -20.078 5.086 1 47.38 151 LEU B CA 1
ATOM 3510 C C . LEU B 1 151 ? -0.462 -20.156 6.195 1 47.38 151 LEU B C 1
ATOM 3512 O O . LEU B 1 151 ? -0.583 -19.484 7.219 1 47.38 151 LEU B O 1
ATOM 3516 N N . PRO B 1 152 ? 0.294 -21.109 6.242 1 47.06 152 PRO B N 1
ATOM 3517 C CA . PRO B 1 152 ? 1.354 -21.156 7.254 1 47.06 152 PRO B CA 1
ATOM 3518 C C . PRO B 1 152 ? 2.277 -19.938 7.199 1 47.06 152 PRO B C 1
ATOM 3520 O O . PRO B 1 152 ? 2.695 -19.531 6.113 1 47.06 152 PRO B O 1
ATOM 3523 N N . PRO B 1 153 ? 2.295 -19.016 8.125 1 46.88 153 PRO B N 1
ATOM 3524 C CA . PRO B 1 153 ? 3.352 -18 8.227 1 46.88 153 PRO B CA 1
ATOM 3525 C C . PRO B 1 153 ? 4.691 -18.5 7.695 1 46.88 153 PRO B C 1
ATOM 3527 O O . PRO B 1 153 ? 5.539 -17.688 7.301 1 46.88 153 PRO B O 1
ATOM 3530 N N . ASP B 1 154 ? 4.832 -19.875 7.793 1 53.06 154 ASP B N 1
ATOM 3531 C CA . ASP B 1 154 ? 6.137 -20.516 7.648 1 53.06 154 ASP B CA 1
ATOM 3532 C C . ASP B 1 154 ? 6.469 -20.766 6.18 1 53.06 154 ASP B C 1
ATOM 3534 O O . ASP B 1 154 ? 7.457 -21.438 5.867 1 53.06 154 ASP B O 1
ATOM 3538 N N . LEU B 1 155 ? 5.664 -20.062 5.281 1 61.03 155 LEU B N 1
ATOM 3539 C CA . LEU B 1 155 ? 5.828 -20.547 3.912 1 61.03 155 LEU B CA 1
ATOM 3540 C C . LEU B 1 155 ? 7.152 -20.062 3.326 1 61.03 155 LEU B C 1
ATOM 3542 O O . LEU B 1 155 ? 7.895 -20.859 2.742 1 61.03 155 LEU B O 1
ATOM 3546 N N . MET B 1 156 ? 7.48 -18.828 3.74 1 71.38 156 MET B N 1
ATOM 3547 C CA . MET B 1 156 ? 8.625 -18.359 2.973 1 71.38 156 MET B CA 1
ATOM 3548 C C . MET B 1 156 ? 9.922 -18.953 3.5 1 71.38 156 MET B C 1
ATOM 3550 O O . MET B 1 156 ? 10.812 -19.297 2.721 1 71.38 156 MET B O 1
ATOM 3554 N N . TYR B 1 157 ? 9.898 -19.172 4.848 1 72.06 157 TYR B N 1
ATOM 3555 C CA . TYR B 1 157 ? 11.117 -19.781 5.375 1 72.06 157 TYR B CA 1
ATOM 3556 C C . TYR B 1 157 ? 11.203 -21.25 4.977 1 72.06 157 TYR B C 1
ATOM 3558 O O . TYR B 1 157 ? 12.305 -21.766 4.754 1 72.06 157 TYR B O 1
ATOM 3566 N N . LYS B 1 158 ? 10.094 -21.812 4.82 1 72.94 158 LYS B N 1
ATOM 3567 C CA . LYS B 1 158 ? 10.109 -23.203 4.355 1 72.94 158 LYS B CA 1
ATOM 3568 C C . LYS B 1 158 ? 10.547 -23.281 2.898 1 72.94 158 LYS B C 1
ATOM 3570 O O . LYS B 1 158 ? 11.07 -24.312 2.461 1 72.94 158 LYS B O 1
ATOM 3575 N N . ARG B 1 159 ? 10.398 -22.188 2.268 1 74.81 159 ARG B N 1
ATOM 3576 C CA . ARG B 1 159 ? 10.812 -22.109 0.872 1 74.81 159 ARG B CA 1
ATOM 3577 C C . ARG B 1 159 ? 12.258 -21.625 0.759 1 74.81 159 ARG B C 1
ATOM 3579 O O . ARG B 1 159 ? 12.727 -21.312 -0.338 1 74.81 159 ARG B O 1
ATOM 3586 N N . GLY B 1 160 ? 12.828 -21.453 1.907 1 78.19 160 GLY B N 1
ATOM 3587 C CA . GLY B 1 160 ? 14.258 -21.172 1.929 1 78.19 160 GLY B CA 1
ATOM 3588 C C . GLY B 1 160 ? 14.578 -19.688 2.012 1 78.19 160 GLY B C 1
ATOM 3589 O O . GLY B 1 160 ? 15.719 -19.281 1.78 1 78.19 160 GLY B O 1
ATOM 3590 N N . CYS B 1 161 ? 13.617 -18.953 2.303 1 87.38 161 CYS B N 1
ATOM 3591 C CA . CYS B 1 161 ? 13.867 -17.516 2.408 1 87.38 161 CYS B CA 1
ATOM 3592 C C . CYS B 1 161 ? 13.375 -16.969 3.742 1 87.38 161 CYS B C 1
ATOM 3594 O O . CYS B 1 161 ? 12.281 -16.391 3.816 1 87.38 161 CYS B O 1
ATOM 3596 N N . LEU B 1 162 ? 14.211 -17.125 4.707 1 88.75 162 LEU B N 1
ATOM 3597 C CA . LEU B 1 162 ? 13.852 -16.672 6.047 1 88.75 162 LEU B CA 1
ATOM 3598 C C . LEU B 1 162 ? 13.703 -15.148 6.082 1 88.75 162 LEU B C 1
ATOM 3600 O O . LEU B 1 162 ? 12.812 -14.633 6.75 1 88.75 162 LEU B O 1
ATOM 3604 N N . GLU B 1 163 ? 14.531 -14.445 5.367 1 92.31 163 GLU B N 1
ATOM 3605 C CA . GLU B 1 163 ? 14.453 -12.992 5.289 1 92.31 163 GLU B CA 1
ATOM 3606 C C . GLU B 1 163 ? 13.102 -12.531 4.762 1 92.31 163 GLU B C 1
ATOM 3608 O O . GLU B 1 163 ? 12.57 -11.508 5.203 1 92.31 163 GLU B O 1
ATOM 3613 N N . CYS B 1 164 ? 12.5 -13.289 3.871 1 90.56 164 CYS B N 1
ATOM 3614 C CA . CYS B 1 164 ? 11.188 -12.969 3.32 1 90.56 164 CYS B CA 1
ATOM 3615 C C . CYS B 1 164 ? 10.125 -12.977 4.41 1 90.56 164 CYS B C 1
ATOM 3617 O O . CYS B 1 164 ? 9.211 -12.148 4.398 1 90.56 164 CYS B O 1
ATOM 3619 N N . SER B 1 165 ? 10.297 -13.883 5.309 1 87.94 165 SER B N 1
ATOM 3620 C CA . SER B 1 165 ? 9.336 -13.969 6.402 1 87.94 165 SER B CA 1
ATOM 3621 C C . SER B 1 165 ? 9.406 -12.734 7.293 1 87.94 165 SER B C 1
ATOM 3623 O O . SER B 1 165 ? 8.375 -12.242 7.77 1 87.94 165 SER B O 1
ATOM 3625 N N . TYR B 1 166 ? 10.602 -12.242 7.488 1 90.88 166 TYR B N 1
ATOM 3626 C CA . TYR B 1 166 ? 10.766 -11.031 8.289 1 90.88 166 TYR B CA 1
ATOM 3627 C C . TYR B 1 166 ? 10.18 -9.82 7.57 1 90.88 166 TYR B C 1
ATOM 3629 O O . TYR B 1 166 ? 9.562 -8.953 8.203 1 90.88 166 TYR B O 1
ATOM 3637 N N . ILE B 1 167 ? 10.336 -9.773 6.273 1 91.25 167 ILE B N 1
ATOM 3638 C CA . ILE B 1 167 ? 9.773 -8.68 5.488 1 91.25 167 ILE B CA 1
ATOM 3639 C C . ILE B 1 167 ? 8.25 -8.75 5.535 1 91.25 167 ILE B C 1
ATOM 3641 O O . ILE B 1 167 ? 7.578 -7.723 5.668 1 91.25 167 ILE B O 1
ATOM 3645 N N . LEU B 1 168 ? 7.727 -9.93 5.441 1 88.62 168 LEU B N 1
ATOM 3646 C CA . LEU B 1 168 ? 6.281 -10.117 5.52 1 88.62 168 LEU B CA 1
ATOM 3647 C C . LEU B 1 168 ? 5.75 -9.703 6.887 1 88.62 168 LEU B C 1
ATOM 3649 O O . LEU B 1 168 ? 4.656 -9.141 6.992 1 88.62 168 LEU B O 1
ATOM 3653 N N . LEU B 1 169 ? 6.52 -10.047 7.887 1 89.62 169 LEU B N 1
ATOM 3654 C CA . LEU B 1 169 ? 6.145 -9.625 9.227 1 89.62 169 LEU B CA 1
ATOM 3655 C C . LEU B 1 169 ? 6.074 -8.109 9.32 1 89.62 169 LEU B C 1
ATOM 3657 O O . LEU B 1 169 ? 5.133 -7.559 9.898 1 89.62 169 LEU B O 1
ATOM 3661 N N . ASN B 1 170 ? 7.027 -7.434 8.75 1 91.62 170 ASN B N 1
ATOM 3662 C CA . ASN B 1 170 ? 7.02 -5.973 8.75 1 91.62 170 ASN B CA 1
ATOM 3663 C C . ASN B 1 170 ? 5.773 -5.422 8.07 1 91.62 170 ASN B C 1
ATOM 3665 O O . ASN B 1 170 ? 5.16 -4.473 8.555 1 91.62 170 ASN B O 1
ATOM 3669 N N . GLU B 1 171 ? 5.402 -5.988 6.98 1 90.88 171 GLU B N 1
ATOM 3670 C CA . GLU B 1 171 ? 4.188 -5.578 6.281 1 90.88 171 GLU B CA 1
ATOM 3671 C C . GLU B 1 171 ? 2.949 -5.82 7.137 1 90.88 171 GLU B C 1
ATOM 3673 O O . GLU B 1 171 ? 2.008 -5.023 7.113 1 90.88 171 GLU B O 1
ATOM 3678 N N . SER B 1 172 ? 2.998 -6.875 7.801 1 90.75 172 SER B N 1
ATOM 3679 C CA . SER B 1 172 ? 1.862 -7.23 8.648 1 90.75 172 SER B CA 1
ATOM 3680 C C . SER B 1 172 ? 1.724 -6.262 9.82 1 90.75 172 SER B C 1
ATOM 3682 O O . SER B 1 172 ? 0.611 -5.984 10.273 1 90.75 172 SER B O 1
ATOM 3684 N N . ILE B 1 173 ? 2.838 -5.77 10.289 1 94.06 173 ILE B N 1
ATOM 3685 C CA . ILE B 1 173 ? 2.793 -4.754 11.336 1 94.06 173 ILE B CA 1
ATOM 3686 C C . ILE B 1 173 ? 2.031 -3.529 10.836 1 94.06 173 ILE B C 1
ATOM 3688 O O . ILE B 1 173 ? 1.178 -2.988 11.547 1 94.06 173 ILE B O 1
ATOM 3692 N N . ASP B 1 174 ? 2.273 -3.172 9.633 1 94.62 174 ASP B N 1
ATOM 3693 C CA . ASP B 1 174 ? 1.564 -2.031 9.062 1 94.62 174 ASP B CA 1
ATOM 3694 C C . ASP B 1 174 ? 0.07 -2.318 8.938 1 94.62 174 ASP B C 1
ATOM 3696 O O . ASP B 1 174 ? -0.759 -1.445 9.195 1 94.62 174 ASP B O 1
ATOM 3700 N N . LEU B 1 175 ? -0.26 -3.459 8.469 1 93.75 175 LEU B N 1
ATOM 3701 C CA . LEU B 1 175 ? -1.664 -3.846 8.383 1 93.75 175 LEU B CA 1
ATOM 3702 C C . LEU B 1 175 ? -2.332 -3.797 9.75 1 93.75 175 LEU B C 1
ATOM 3704 O O . LEU B 1 175 ? -3.477 -3.354 9.867 1 93.75 175 LEU B O 1
ATOM 3708 N N . PHE B 1 176 ? -1.576 -4.258 10.719 1 94.75 176 PHE B N 1
ATOM 3709 C CA . PHE B 1 176 ? -2.123 -4.219 12.07 1 94.75 176 PHE B CA 1
ATOM 3710 C C . PHE B 1 176 ? -2.346 -2.783 12.523 1 94.75 176 PHE B C 1
ATOM 3712 O O . PHE B 1 176 ? -3.359 -2.477 13.156 1 94.75 176 PHE B O 1
ATOM 3719 N N . LEU B 1 177 ? -1.431 -1.914 12.211 1 97.94 177 LEU B N 1
ATOM 3720 C CA . LEU B 1 177 ? -1.614 -0.503 12.531 1 97.94 177 LEU B CA 1
ATOM 3721 C C . LEU B 1 177 ? -2.875 0.045 11.875 1 97.94 177 LEU B C 1
ATOM 3723 O O . LEU B 1 177 ? -3.639 0.784 12.5 1 97.94 177 LEU B O 1
ATOM 3727 N N . GLN B 1 178 ? -3.084 -0.313 10.625 1 97.94 178 GLN B N 1
ATOM 3728 C CA . GLN B 1 178 ? -4.293 0.117 9.938 1 97.94 178 GLN B CA 1
ATOM 3729 C C . GLN B 1 178 ? -5.543 -0.408 10.633 1 97.94 178 GLN B C 1
ATOM 3731 O O . GLN B 1 178 ? -6.531 0.315 10.773 1 97.94 178 GLN B O 1
ATOM 3736 N N . LEU B 1 179 ? -5.461 -1.61 11.07 1 96.25 179 LEU B N 1
ATOM 3737 C CA . LEU B 1 179 ? -6.574 -2.234 11.773 1 96.25 179 LEU B CA 1
ATOM 3738 C C . LEU B 1 179 ? -6.938 -1.444 13.023 1 96.25 179 LEU B C 1
ATOM 3740 O O . LEU B 1 179 ? -8.117 -1.254 13.328 1 96.25 179 LEU B O 1
ATOM 3744 N N . LEU B 1 180 ? -5.941 -0.991 13.742 1 98.31 180 LEU B N 1
ATOM 3745 C CA . LEU B 1 180 ? -6.16 -0.23 14.969 1 98.31 180 LEU B CA 1
ATOM 3746 C C . LEU B 1 180 ? -7 1.014 14.688 1 98.31 180 LEU B C 1
ATOM 3748 O O . LEU B 1 180 ? -7.887 1.356 15.469 1 98.31 180 LEU B O 1
ATOM 3752 N N . TYR B 1 181 ? -6.758 1.66 13.57 1 98.31 181 TYR B N 1
ATOM 3753 C CA . TYR B 1 181 ? -7.52 2.859 13.242 1 98.31 181 TYR B CA 1
ATOM 3754 C C . TYR B 1 181 ? -8.977 2.518 12.945 1 98.31 181 TYR B C 1
ATOM 3756 O O . TYR B 1 181 ? -9.891 3.174 13.445 1 98.31 181 TYR B O 1
ATOM 3764 N N . CYS B 1 182 ? -9.133 1.499 12.172 1 97.44 182 CYS B N 1
ATOM 3765 C CA . CYS B 1 182 ? -10.492 1.088 11.859 1 97.44 182 CYS B CA 1
ATOM 3766 C C . CYS B 1 182 ? -11.25 0.695 13.117 1 97.44 182 CYS B C 1
ATOM 3768 O O . CYS B 1 182 ? -12.414 1.07 13.289 1 97.44 182 CYS B O 1
ATOM 3770 N N . LEU B 1 183 ? -10.578 0.033 13.977 1 96.69 183 LEU B N 1
ATOM 3771 C CA . LEU B 1 183 ? -11.203 -0.406 15.219 1 96.69 183 LEU B CA 1
ATOM 3772 C C . LEU B 1 183 ? -11.625 0.789 16.062 1 96.69 183 LEU B C 1
ATOM 3774 O O . LEU B 1 183 ? -12.648 0.736 16.75 1 96.69 183 LEU B O 1
ATOM 3778 N N . ASN B 1 184 ? -10.898 1.803 16.047 1 97.44 184 ASN B N 1
ATOM 3779 C CA . ASN B 1 184 ? -11.164 3.004 16.828 1 97.44 184 ASN B CA 1
ATOM 3780 C C . ASN B 1 184 ? -12.039 3.988 16.062 1 97.44 184 ASN B C 1
ATOM 3782 O O . ASN B 1 184 ? -12.195 5.141 16.469 1 97.44 184 ASN B O 1
ATOM 3786 N N . HIS B 1 185 ? -12.516 3.588 14.844 1 96.62 185 HIS B N 1
ATOM 3787 C CA . HIS B 1 185 ? -13.391 4.391 13.992 1 96.62 185 HIS B CA 1
ATOM 3788 C C . HIS B 1 185 ? -12.703 5.672 13.547 1 96.62 185 HIS B C 1
ATOM 3790 O O . HIS B 1 185 ? -13.289 6.754 13.594 1 96.62 185 HIS B O 1
ATOM 3796 N N . GLU B 1 186 ? -11.453 5.527 13.25 1 97 186 GLU B N 1
ATOM 3797 C CA . GLU B 1 186 ? -10.625 6.617 12.742 1 97 186 GLU B CA 1
ATOM 3798 C C . GLU B 1 186 ? -10.133 6.316 11.328 1 97 186 GLU B C 1
ATOM 3800 O O . GLU B 1 186 ? -9.945 5.156 10.961 1 97 186 GLU B O 1
ATOM 3805 N N . PHE B 1 187 ? -9.969 7.348 10.555 1 96.81 187 PHE B N 1
ATOM 3806 C CA . PHE B 1 187 ? -9.336 7.184 9.25 1 96.81 187 PHE B CA 1
ATOM 3807 C C . PHE B 1 187 ? -7.871 6.793 9.398 1 96.81 187 PHE B C 1
ATOM 3809 O O . PHE B 1 187 ? -7.195 7.242 10.336 1 96.81 187 PHE B O 1
ATOM 3816 N N . ILE B 1 188 ? -7.387 6.016 8.508 1 96.75 188 ILE B N 1
ATOM 3817 C CA . ILE B 1 188 ? -5.992 5.59 8.484 1 96.75 188 ILE B CA 1
ATOM 3818 C C . ILE B 1 188 ? -5.121 6.723 7.945 1 96.75 188 ILE B C 1
ATOM 3820 O O . ILE B 1 188 ? -5.309 7.18 6.816 1 96.75 188 ILE B O 1
ATOM 3824 N N . PRO B 1 189 ? -4.16 7.219 8.742 1 92.81 189 PRO B N 1
ATOM 3825 C CA . PRO B 1 189 ? -3.293 8.289 8.242 1 92.81 189 PRO B CA 1
ATOM 3826 C C . PRO B 1 189 ? -2.201 7.773 7.305 1 92.81 189 PRO B C 1
ATOM 3828 O O . PRO B 1 189 ? -2.09 6.566 7.086 1 92.81 189 PRO B O 1
ATOM 3831 N N . ASP B 1 190 ? -1.481 8.703 6.773 1 86.81 190 ASP B N 1
ATOM 3832 C CA . ASP B 1 190 ? -0.289 8.336 6.016 1 86.81 190 ASP B CA 1
ATOM 3833 C C . ASP B 1 190 ? 0.649 7.469 6.852 1 86.81 190 ASP B C 1
ATOM 3835 O O . ASP B 1 190 ? 0.745 7.645 8.07 1 86.81 190 ASP B O 1
ATOM 3839 N N . THR B 1 191 ? 1.374 6.699 6.191 1 87.38 191 THR B N 1
ATOM 3840 C CA . THR B 1 191 ? 2.215 5.703 6.848 1 87.38 191 THR B CA 1
ATOM 3841 C C . THR B 1 191 ? 3.174 6.367 7.832 1 87.38 191 THR B C 1
ATOM 3843 O O . THR B 1 191 ? 3.463 5.816 8.898 1 87.38 191 THR B O 1
ATOM 3846 N N . LYS B 1 192 ? 3.572 7.508 7.508 1 83.31 192 LYS B N 1
ATOM 3847 C CA . LYS B 1 192 ? 4.535 8.227 8.344 1 83.31 192 LYS B CA 1
ATOM 3848 C C . LYS B 1 192 ? 3.969 8.484 9.734 1 83.31 192 LYS B C 1
ATOM 3850 O O . LYS B 1 192 ? 4.715 8.5 10.719 1 83.31 192 LYS B O 1
ATOM 3855 N N . TRP B 1 193 ? 2.713 8.562 9.828 1 86.62 193 TRP B N 1
ATOM 3856 C CA . TRP B 1 193 ? 2.084 8.984 11.078 1 86.62 193 TRP B CA 1
ATOM 3857 C C . TRP B 1 193 ? 1.371 7.816 11.75 1 86.62 193 TRP B C 1
ATOM 3859 O O . TRP B 1 193 ? 0.874 7.949 12.875 1 86.62 193 TRP B O 1
ATOM 3869 N N . ARG B 1 194 ? 1.313 6.711 11.133 1 92.62 194 ARG B N 1
ATOM 3870 C CA . ARG B 1 194 ? 0.449 5.625 11.586 1 92.62 194 ARG B CA 1
ATOM 3871 C C . ARG B 1 194 ? 0.844 5.16 12.984 1 92.62 194 ARG B C 1
ATOM 3873 O O . ARG B 1 194 ? 0.006 5.105 13.891 1 92.62 194 ARG B O 1
ATOM 3880 N N . LEU B 1 195 ? 2.129 4.895 13.188 1 94.62 195 LEU B N 1
ATOM 3881 C CA . LEU B 1 195 ? 2.523 4.441 14.516 1 94.62 195 LEU B CA 1
ATOM 3882 C C . LEU B 1 195 ? 2.445 5.582 15.523 1 94.62 195 LEU B C 1
ATOM 3884 O O . LEU B 1 195 ? 1.896 5.414 16.609 1 94.62 195 LEU B O 1
ATOM 3888 N N . TYR B 1 196 ? 2.895 6.695 15.164 1 90.62 196 TYR B N 1
ATOM 3889 C CA . TYR B 1 196 ? 2.936 7.855 16.047 1 90.62 196 TYR B CA 1
ATOM 3890 C C . TYR B 1 196 ? 1.544 8.188 16.578 1 90.62 196 TYR B C 1
ATOM 3892 O O . TYR B 1 196 ? 1.339 8.297 17.781 1 90.62 196 TYR B O 1
ATOM 3900 N N . ASN B 1 197 ? 0.625 8.305 15.656 1 91.62 197 ASN B N 1
ATOM 3901 C CA . ASN B 1 197 ? -0.732 8.688 16.031 1 91.62 197 ASN B CA 1
ATOM 3902 C C . ASN B 1 197 ? -1.467 7.535 16.719 1 91.62 197 ASN B C 1
ATOM 3904 O O . ASN B 1 197 ? -2.42 7.762 17.469 1 91.62 197 ASN B O 1
ATOM 3908 N N . SER B 1 198 ? -1.035 6.352 16.469 1 96.75 198 SER B N 1
ATOM 3909 C CA . SER B 1 198 ? -1.732 5.203 17.031 1 96.75 198 SER B CA 1
ATOM 3910 C C . SER B 1 198 ? -1.662 5.207 18.547 1 96.75 198 SER B C 1
ATOM 3912 O O . SER B 1 198 ? -2.566 4.703 19.219 1 96.75 198 SER B O 1
ATOM 3914 N N . TYR B 1 199 ? -0.642 5.789 19.094 1 95.25 199 TYR B N 1
ATOM 3915 C CA . TYR B 1 199 ? -0.468 5.805 20.547 1 95.25 199 TYR B CA 1
ATOM 3916 C C . TYR B 1 199 ? -1.568 6.617 21.219 1 95.25 199 TYR B C 1
ATOM 3918 O O . TYR B 1 199 ? -1.769 6.52 22.422 1 95.25 199 TYR B O 1
ATOM 3926 N N . LYS B 1 200 ? -2.342 7.395 20.422 1 93.31 200 LYS B N 1
ATOM 3927 C CA . LYS B 1 200 ? -3.379 8.258 20.984 1 93.31 200 LYS B CA 1
ATOM 3928 C C . LYS B 1 200 ? -4.766 7.656 20.781 1 93.31 200 LYS B C 1
ATOM 3930 O O . LYS B 1 200 ? -5.773 8.25 21.172 1 93.31 200 LYS B O 1
ATOM 3935 N N . LEU B 1 201 ? -4.844 6.531 20.172 1 97.06 201 LEU B N 1
ATOM 3936 C CA . LEU B 1 201 ? -6.137 5.895 19.953 1 97.06 201 LEU B CA 1
ATOM 3937 C C . LEU B 1 201 ? -6.762 5.445 21.266 1 97.06 201 LEU B C 1
ATOM 3939 O O . LEU B 1 201 ? -6.051 5.172 22.234 1 97.06 201 LEU B O 1
ATOM 3943 N N . ILE B 1 202 ? -8.031 5.371 21.266 1 96.94 202 ILE B N 1
ATOM 3944 C CA . ILE B 1 202 ? -8.781 5.082 22.484 1 96.94 202 ILE B CA 1
ATOM 3945 C C . ILE B 1 202 ? -8.562 3.623 22.875 1 96.94 202 ILE B C 1
ATOM 3947 O O . ILE B 1 202 ? -8.234 3.332 24.031 1 96.94 202 ILE B O 1
ATOM 3951 N N . TRP B 1 203 ? -8.75 2.76 22 1 97.62 203 TRP B N 1
ATOM 3952 C CA . TRP B 1 203 ? -8.5 1.354 22.312 1 97.62 203 TRP B CA 1
ATOM 3953 C C . TRP B 1 203 ? -7.172 0.897 21.719 1 97.62 203 TRP B C 1
ATOM 3955 O O . TRP B 1 203 ? -6.891 1.135 20.547 1 97.62 203 TRP B O 1
ATOM 3965 N N . LEU B 1 204 ? -6.41 0.245 22.531 1 98.38 204 LEU B N 1
ATOM 3966 C CA . LEU B 1 204 ? -5.148 -0.377 22.141 1 98.38 204 LEU B CA 1
ATOM 3967 C C . LEU B 1 204 ? -4.988 -1.741 22.797 1 98.38 204 LEU B C 1
ATOM 3969 O O . LEU B 1 204 ? -5.5 -1.966 23.906 1 98.38 204 LEU B O 1
ATOM 3973 N N . PRO B 1 205 ? -4.27 -2.666 22.141 1 97.62 205 PRO B N 1
ATOM 3974 C CA . PRO B 1 205 ? -3.994 -3.934 22.828 1 97.62 205 PRO B CA 1
ATOM 3975 C C . PRO B 1 205 ? -3.102 -3.766 24.047 1 97.62 205 PRO B C 1
ATOM 3977 O O . PRO B 1 205 ? -2.426 -2.744 24.188 1 97.62 205 PRO B O 1
ATOM 3980 N N . GLU B 1 206 ? -3.146 -4.754 24.875 1 97.31 206 GLU B N 1
ATOM 3981 C CA . GLU B 1 206 ? -2.326 -4.742 26.094 1 97.31 206 GLU B CA 1
ATOM 3982 C C . GLU B 1 206 ? -0.84 -4.668 25.75 1 97.31 206 GLU B C 1
ATOM 3984 O O . GLU B 1 206 ? -0.381 -5.316 24.797 1 97.31 206 GLU B O 1
ATOM 3989 N N . ASN B 1 207 ? -0.09 -3.85 26.547 1 97.5 207 ASN B N 1
ATOM 3990 C CA . ASN B 1 207 ? 1.355 -3.711 26.406 1 97.5 207 ASN B CA 1
ATOM 3991 C C . ASN B 1 207 ? 1.744 -3.289 24.984 1 97.5 207 ASN B C 1
ATOM 3993 O O . ASN B 1 207 ? 2.748 -3.756 24.453 1 97.5 207 ASN B O 1
ATOM 3997 N N . TYR B 1 208 ? 0.901 -2.455 24.422 1 98 208 TYR B N 1
ATOM 3998 C CA . TYR B 1 208 ? 1.022 -2.072 23.016 1 98 208 TYR B CA 1
ATOM 3999 C C . TYR B 1 208 ? 2.4 -1.486 22.734 1 98 208 TYR B C 1
ATOM 4001 O O . TYR B 1 208 ? 3.105 -1.955 21.828 1 98 208 TYR B O 1
ATOM 4009 N N . LYS B 1 209 ? 2.857 -0.511 23.484 1 96.38 209 LYS B N 1
ATOM 4010 C CA . LYS B 1 209 ? 4.137 0.151 23.234 1 96.38 209 LYS B CA 1
ATOM 4011 C C . LYS B 1 209 ? 5.297 -0.835 23.344 1 96.38 209 LYS B C 1
ATOM 4013 O O . LYS B 1 209 ? 6.191 -0.847 22.5 1 96.38 209 LYS B O 1
ATOM 4018 N N . GLU B 1 210 ? 5.277 -1.666 24.328 1 97.06 210 GLU B N 1
ATOM 4019 C CA . GLU B 1 210 ? 6.316 -2.672 24.531 1 97.06 210 GLU B CA 1
ATOM 4020 C C . GLU B 1 210 ? 6.324 -3.689 23.391 1 97.06 210 GLU B C 1
ATOM 4022 O O . GLU B 1 210 ? 7.391 -4.105 22.938 1 97.06 210 GLU B O 1
ATOM 4027 N N . ASN B 1 211 ? 5.184 -4.086 23 1 97.81 211 ASN B N 1
ATOM 4028 C CA . ASN B 1 211 ? 5.074 -5.074 21.938 1 97.81 211 ASN B CA 1
ATOM 4029 C C . ASN B 1 211 ? 5.57 -4.516 20.609 1 97.81 211 ASN B C 1
ATOM 4031 O O . ASN B 1 211 ? 6.188 -5.234 19.812 1 97.81 211 ASN B O 1
ATOM 4035 N N . ILE B 1 212 ? 5.289 -3.213 20.359 1 97.44 212 ILE B N 1
ATOM 4036 C CA . ILE B 1 212 ? 5.82 -2.574 19.156 1 97.44 212 ILE B CA 1
ATOM 4037 C C . ILE B 1 212 ? 7.344 -2.633 19.172 1 97.44 212 ILE B C 1
ATOM 4039 O O . ILE B 1 212 ? 7.969 -2.959 18.156 1 97.44 212 ILE B O 1
ATOM 4043 N N . THR B 1 213 ? 7.906 -2.379 20.297 1 96.12 213 THR B N 1
ATOM 4044 C CA . THR B 1 213 ? 9.359 -2.422 20.438 1 96.12 213 THR B CA 1
ATOM 4045 C C . THR B 1 213 ? 9.891 -3.826 20.156 1 96.12 213 THR B C 1
ATOM 4047 O O . THR B 1 213 ? 10.883 -3.99 19.453 1 96.12 213 THR B O 1
ATOM 4050 N N . LYS B 1 214 ? 9.242 -4.824 20.656 1 96.44 214 LYS B N 1
ATOM 4051 C CA . LYS B 1 214 ? 9.633 -6.215 20.422 1 96.44 214 LYS B CA 1
ATOM 4052 C C . LYS B 1 214 ? 9.555 -6.57 18.953 1 96.44 214 LYS B C 1
ATOM 4054 O O . LYS B 1 214 ? 10.391 -7.324 18.438 1 96.44 214 LYS B O 1
ATOM 4059 N N . LEU B 1 215 ? 8.602 -6.016 18.25 1 96 215 LEU B N 1
ATOM 4060 C CA . LEU B 1 215 ? 8.398 -6.324 16.844 1 96 215 LEU B CA 1
ATOM 4061 C C . LEU B 1 215 ? 9.484 -5.691 15.984 1 96 215 LEU B C 1
ATOM 4063 O O . LEU B 1 215 ? 9.82 -6.215 14.922 1 96 215 LEU B O 1
ATOM 4067 N N . ILE B 1 216 ? 10.016 -4.598 16.484 1 95.19 216 ILE B N 1
ATOM 4068 C CA . ILE B 1 216 ? 11.031 -3.881 15.727 1 95.19 216 ILE B CA 1
ATOM 4069 C C . ILE B 1 216 ? 12.398 -4.531 15.945 1 95.19 216 ILE B C 1
ATOM 4071 O O . ILE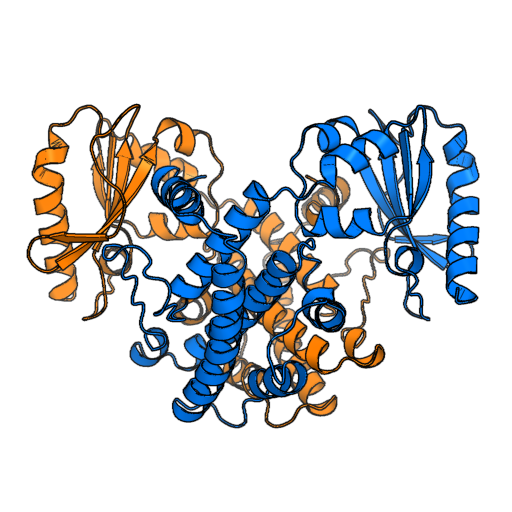 B 1 216 ? 13.211 -4.609 15.023 1 95.19 216 ILE B O 1
ATOM 4075 N N . LYS B 1 217 ? 12.586 -5.059 17.109 1 94.75 217 LYS B N 1
ATOM 4076 C CA . LYS B 1 217 ? 13.875 -5.633 17.484 1 94.75 217 LYS B CA 1
ATOM 4077 C C . LYS B 1 217 ? 14.078 -7 16.828 1 94.75 217 LYS B C 1
ATOM 4079 O O . LYS B 1 217 ? 13.18 -7.844 16.859 1 94.75 217 LYS B O 1
ATOM 4084 N N . THR B 1 218 ? 15.18 -7.168 16.172 1 94.06 218 THR B N 1
ATOM 4085 C CA . THR B 1 218 ? 15.617 -8.438 15.617 1 94.06 218 THR B CA 1
ATOM 4086 C C . THR B 1 218 ? 17.094 -8.664 15.883 1 94.06 218 THR B C 1
ATOM 4088 O O . THR B 1 218 ? 17.938 -8.336 15.047 1 94.06 218 THR B O 1
ATOM 4091 N N . THR B 1 219 ? 17.391 -9.312 16.891 1 91.69 219 THR B N 1
ATOM 4092 C CA . THR B 1 219 ? 18.781 -9.484 17.312 1 91.69 219 THR B CA 1
ATOM 4093 C C . THR B 1 219 ? 19.516 -10.453 16.375 1 91.69 219 THR B C 1
ATOM 4095 O O . THR B 1 219 ? 20.688 -10.266 16.062 1 91.69 219 THR B O 1
ATOM 4098 N N . GLU B 1 220 ? 18.812 -11.445 15.984 1 92.56 220 GLU B N 1
ATOM 4099 C CA . GLU B 1 220 ? 19.312 -12.445 15.047 1 92.56 220 GLU B CA 1
ATOM 4100 C C . GLU B 1 220 ? 18.203 -12.922 14.102 1 92.56 220 GLU B C 1
ATOM 4102 O O . GLU B 1 220 ? 17.047 -13.023 14.5 1 92.56 220 GLU B O 1
ATOM 4107 N N . ILE B 1 221 ? 18.672 -13.164 12.938 1 92.81 221 ILE B N 1
ATOM 4108 C CA . ILE B 1 221 ? 17.734 -13.727 11.977 1 92.81 221 ILE B CA 1
ATOM 4109 C C . ILE B 1 221 ? 17.672 -15.242 12.133 1 92.81 221 ILE B C 1
ATOM 4111 O O . ILE B 1 221 ? 18.594 -15.953 11.734 1 92.81 221 ILE B O 1
ATOM 4115 N N . SER B 1 222 ? 16.672 -15.633 12.758 1 90.88 222 SER B N 1
ATOM 4116 C CA . SER B 1 222 ? 16.438 -17.047 13.008 1 90.88 222 SER B CA 1
ATOM 4117 C C . SER B 1 222 ? 14.945 -17.375 13.062 1 90.88 222 SER B C 1
ATOM 4119 O O . SER B 1 222 ? 14.125 -16.469 13.234 1 90.88 222 SER B O 1
ATOM 4121 N N . ILE B 1 223 ? 14.664 -18.578 12.898 1 87.69 223 ILE B N 1
ATOM 4122 C CA . ILE B 1 223 ? 13.273 -19.016 12.961 1 87.69 223 ILE B CA 1
ATOM 4123 C C . ILE B 1 223 ? 12.711 -18.75 14.352 1 87.69 223 ILE B C 1
ATOM 4125 O O . ILE B 1 223 ? 11.562 -18.328 14.5 1 87.69 223 ILE B O 1
ATOM 4129 N N . ASP B 1 224 ? 13.508 -18.953 15.352 1 88 224 ASP B N 1
ATOM 4130 C CA . ASP B 1 224 ? 13.078 -18.75 16.734 1 88 224 ASP B CA 1
ATOM 4131 C C . ASP B 1 224 ? 12.68 -17.297 16.969 1 88 224 ASP B C 1
ATOM 4133 O O . ASP B 1 224 ? 11.602 -17.016 17.516 1 88 224 ASP B O 1
ATOM 4137 N N . ASN B 1 225 ? 13.523 -16.422 16.562 1 90.62 225 ASN B N 1
ATOM 4138 C CA . ASN B 1 225 ? 13.227 -15.008 16.719 1 90.62 225 ASN B CA 1
ATOM 4139 C C . ASN B 1 225 ? 12 -14.594 15.914 1 90.62 225 ASN B C 1
ATOM 4141 O O . ASN B 1 225 ? 11.203 -13.773 16.359 1 90.62 225 ASN B O 1
ATOM 4145 N N . LEU B 1 226 ? 11.875 -15.148 14.742 1 89.94 226 LEU B N 1
ATOM 4146 C CA . LEU B 1 226 ? 10.703 -14.875 13.914 1 89.94 226 LEU B CA 1
ATOM 4147 C C . LEU B 1 226 ? 9.422 -15.289 14.641 1 89.94 226 LEU B C 1
ATOM 4149 O O . LEU B 1 226 ? 8.469 -14.508 14.711 1 89.94 226 LEU B O 1
ATOM 4153 N N . MET B 1 227 ? 9.461 -16.469 15.18 1 86.06 227 MET B N 1
ATOM 4154 C CA . MET B 1 227 ? 8.266 -17 15.828 1 86.06 227 MET B CA 1
ATOM 4155 C C . MET B 1 227 ? 7.906 -16.188 17.062 1 86.06 227 MET B C 1
ATOM 4157 O O . MET B 1 227 ? 6.727 -16 17.375 1 86.06 227 MET B O 1
ATOM 4161 N N . ILE B 1 228 ? 8.883 -15.75 17.766 1 89.25 228 ILE B N 1
ATOM 4162 C CA . ILE B 1 228 ? 8.641 -14.883 18.906 1 89.25 228 ILE B CA 1
ATOM 4163 C C . ILE B 1 228 ? 7.898 -13.625 18.453 1 89.25 228 ILE B C 1
ATOM 4165 O O . ILE B 1 228 ? 6.887 -13.25 19.047 1 89.25 228 ILE B O 1
ATOM 4169 N N . LYS B 1 229 ? 8.344 -13.016 17.422 1 90.88 229 LYS B N 1
ATOM 4170 C CA . LYS B 1 229 ? 7.73 -11.789 16.906 1 90.88 229 LYS B CA 1
ATOM 4171 C C . LYS B 1 229 ? 6.336 -12.062 16.359 1 90.88 229 LYS B C 1
ATOM 4173 O O . LYS B 1 229 ? 5.414 -11.273 16.562 1 90.88 229 LYS B O 1
ATOM 4178 N N . VAL B 1 230 ? 6.195 -13.164 15.648 1 87.69 230 VAL B N 1
ATOM 4179 C CA . VAL B 1 230 ? 4.898 -13.562 15.109 1 87.69 230 VAL B CA 1
ATOM 4180 C C . VAL B 1 230 ? 3.902 -13.742 16.25 1 87.69 230 VAL B C 1
ATOM 4182 O O . VAL B 1 230 ? 2.754 -13.305 16.172 1 87.69 230 VAL B O 1
ATOM 4185 N N . ASN B 1 231 ? 4.391 -14.344 17.281 1 88 231 ASN B N 1
ATOM 4186 C CA . ASN B 1 231 ? 3.52 -14.562 18.438 1 88 231 ASN B CA 1
ATOM 4187 C C . ASN B 1 231 ? 3.111 -13.242 19.078 1 88 231 ASN B C 1
ATOM 4189 O O . ASN B 1 231 ? 1.976 -13.102 19.547 1 88 231 ASN B O 1
ATOM 4193 N N . VAL B 1 232 ? 4.012 -12.328 19.172 1 92.5 232 VAL B N 1
ATOM 4194 C CA . VAL B 1 232 ? 3.709 -11.008 19.734 1 92.5 232 VAL B CA 1
ATOM 4195 C C . VAL B 1 232 ? 2.617 -10.344 18.891 1 92.5 232 VAL B C 1
ATOM 4197 O O . VAL B 1 232 ? 1.616 -9.867 19.438 1 92.5 232 VAL B O 1
ATOM 4200 N N . LEU B 1 233 ? 2.756 -10.344 17.578 1 92.5 233 LEU B N 1
ATOM 4201 C CA . LEU B 1 233 ? 1.771 -9.711 16.703 1 92.5 233 LEU B CA 1
ATOM 4202 C C . LEU B 1 233 ? 0.435 -10.445 16.781 1 92.5 233 LEU B C 1
ATOM 4204 O O . LEU B 1 233 ? -0.62 -9.805 16.859 1 92.5 233 LEU B O 1
ATOM 4208 N N . ASN B 1 234 ? 0.52 -11.734 16.812 1 88.25 234 ASN B N 1
ATOM 4209 C CA . ASN B 1 234 ? -0.697 -12.531 16.891 1 88.25 234 ASN B CA 1
ATOM 4210 C C . ASN B 1 234 ? -1.478 -12.258 18.172 1 88.25 234 ASN B C 1
ATOM 4212 O O . ASN B 1 234 ? -2.709 -12.273 18.172 1 88.25 234 ASN B O 1
ATOM 4216 N N . SER B 1 235 ? -0.759 -12.094 19.203 1 90.62 235 SER B N 1
ATOM 4217 C CA . SER B 1 235 ? -1.438 -11.797 20.453 1 90.62 235 SER B CA 1
ATOM 4218 C C . SER B 1 235 ? -2.217 -10.484 20.359 1 90.62 235 SER B C 1
ATOM 4220 O O . SER B 1 235 ? -3.35 -10.398 20.844 1 90.62 235 SER B O 1
ATOM 4222 N N . MET B 1 236 ? -1.679 -9.484 19.781 1 94.12 236 MET B N 1
ATOM 4223 C CA . MET B 1 236 ? -2.361 -8.203 19.625 1 94.12 236 MET B CA 1
ATOM 4224 C C . MET B 1 236 ? -3.527 -8.32 18.656 1 94.12 236 MET B C 1
ATOM 4226 O O . MET B 1 236 ? -4.594 -7.746 18.875 1 94.12 236 MET B O 1
ATOM 4230 N N . ILE B 1 237 ? -3.346 -9.125 17.594 1 90.56 237 ILE B N 1
ATOM 4231 C CA . ILE B 1 237 ? -4.41 -9.359 16.625 1 90.56 237 ILE B CA 1
ATOM 4232 C C . ILE B 1 237 ? -5.574 -10.086 17.297 1 90.56 237 ILE B C 1
ATOM 4234 O O . ILE B 1 237 ? -6.738 -9.766 17.047 1 90.56 237 ILE B O 1
ATOM 4238 N N . SER B 1 238 ? -5.191 -11.008 18.109 1 87.56 238 SER B N 1
ATOM 4239 C CA . SER B 1 238 ? -6.227 -11.75 18.828 1 87.56 238 SER B CA 1
ATOM 4240 C C . SER B 1 238 ? -7.059 -10.82 19.703 1 87.56 238 SER B C 1
ATOM 4242 O O . SER B 1 238 ? -8.281 -10.961 19.781 1 87.56 238 SER B O 1
ATOM 4244 N N . GLU B 1 239 ? -6.465 -9.914 20.406 1 92.44 239 GLU B N 1
ATOM 4245 C CA . GLU B 1 239 ? -7.195 -8.938 21.203 1 92.44 239 GLU B CA 1
ATOM 4246 C C . GLU B 1 239 ? -8.102 -8.078 20.328 1 92.44 239 GLU B C 1
ATOM 4248 O O . GLU B 1 239 ? -9.227 -7.762 20.719 1 92.44 239 GLU B O 1
ATOM 4253 N N . ALA B 1 240 ? -7.602 -7.691 19.172 1 91.94 240 ALA B N 1
ATOM 4254 C CA . ALA B 1 240 ? -8.406 -6.918 18.219 1 91.94 240 ALA B CA 1
ATOM 4255 C C . ALA B 1 240 ? -9.648 -7.688 17.797 1 91.94 240 ALA B C 1
ATOM 4257 O O . ALA B 1 240 ? -10.742 -7.125 17.734 1 91.94 240 ALA B O 1
ATOM 4258 N N . ILE B 1 241 ? -9.43 -8.922 17.547 1 87.38 241 ILE B N 1
ATOM 4259 C CA . ILE B 1 241 ? -10.531 -9.773 17.109 1 87.38 241 ILE B CA 1
ATOM 4260 C C . ILE B 1 241 ? -11.578 -9.883 18.219 1 87.38 241 ILE B C 1
ATOM 4262 O O . ILE B 1 241 ? -12.773 -9.906 17.953 1 87.38 241 ILE B O 1
ATOM 4266 N N . GLU B 1 242 ? -11.117 -9.961 19.391 1 87.44 242 GLU B N 1
ATOM 4267 C CA . GLU B 1 242 ? -12.039 -9.992 20.531 1 87.44 242 GLU B CA 1
ATOM 4268 C C . GLU B 1 242 ? -12.898 -8.734 20.562 1 87.44 242 GLU B C 1
ATOM 4270 O O . GLU B 1 242 ? -14.109 -8.805 20.812 1 87.44 242 GLU B O 1
ATOM 4275 N N . VAL B 1 243 ? -12.297 -7.617 20.328 1 90.94 243 VAL B N 1
ATOM 4276 C CA . VAL B 1 243 ? -13.031 -6.355 20.297 1 90.94 243 VAL B CA 1
ATOM 4277 C C . VAL B 1 243 ? -14.047 -6.371 19.156 1 90.94 243 VAL B C 1
ATOM 4279 O O . VAL B 1 243 ? -15.195 -5.965 19.344 1 90.94 243 VAL B O 1
ATOM 4282 N N . ILE B 1 244 ? -13.641 -6.832 18.016 1 89.06 244 ILE B N 1
ATOM 4283 C CA . ILE B 1 244 ? -14.5 -6.898 16.828 1 89.06 244 ILE B CA 1
ATOM 4284 C C . ILE B 1 244 ? -15.727 -7.754 17.141 1 89.06 244 ILE B C 1
ATOM 4286 O O . ILE B 1 244 ? -16.859 -7.379 16.797 1 89.06 244 ILE B O 1
ATOM 4290 N N . SER B 1 245 ? -15.461 -8.82 17.781 1 84.75 245 SER B N 1
ATOM 4291 C CA . SER B 1 245 ? -16.531 -9.742 18.125 1 84.75 245 SER B CA 1
ATOM 4292 C C . SER B 1 245 ? -17.453 -9.148 19.188 1 84.75 245 SER B C 1
ATOM 4294 O O . SER B 1 245 ? -18.688 -9.195 19.047 1 84.75 245 SER B O 1
ATOM 4296 N N . HIS B 1 246 ? -16.922 -8.602 20.188 1 88.25 246 HIS B N 1
ATOM 4297 C CA . HIS B 1 246 ? -17.672 -8.055 21.297 1 88.25 246 HIS B CA 1
ATOM 4298 C C . HIS B 1 246 ? -18.562 -6.902 20.844 1 88.25 246 HIS B C 1
ATOM 4300 O O . HIS B 1 246 ? -19.703 -6.77 21.312 1 88.25 246 HIS B O 1
ATOM 4306 N N . GLU B 1 247 ? -18.062 -6.133 19.875 1 88.94 247 GLU B N 1
ATOM 4307 C CA . GLU B 1 247 ? -18.797 -4.965 19.406 1 88.94 247 GLU B CA 1
ATOM 4308 C C . GLU B 1 247 ? -19.688 -5.312 18.203 1 88.94 247 GLU B C 1
ATOM 4310 O O . GLU B 1 247 ? -20.391 -4.449 17.672 1 88.94 247 GLU B O 1
ATOM 4315 N N . ASN B 1 248 ? -19.609 -6.523 17.734 1 85.81 248 ASN B N 1
ATOM 4316 C CA . ASN B 1 248 ? -20.391 -6.992 16.594 1 85.81 248 ASN B CA 1
ATOM 4317 C C . ASN B 1 248 ? -20.188 -6.102 15.375 1 85.81 248 ASN B C 1
ATOM 4319 O O . ASN B 1 248 ? -21.156 -5.672 14.75 1 85.81 248 ASN B O 1
ATOM 4323 N N . ILE B 1 249 ? -18.969 -5.832 15.164 1 85.88 249 ILE B N 1
ATOM 4324 C CA . ILE B 1 249 ? -18.656 -4.93 14.062 1 85.88 249 ILE B CA 1
ATOM 4325 C C . ILE B 1 249 ? -18.891 -5.633 12.727 1 85.88 249 ILE B C 1
ATOM 4327 O O . ILE B 1 249 ? -19.391 -5.027 11.781 1 85.88 249 ILE B O 1
ATOM 4331 N N . ILE B 1 250 ? -18.422 -6.91 12.703 1 80.38 250 ILE B N 1
ATOM 4332 C CA . ILE B 1 250 ? -18.609 -7.711 11.5 1 80.38 250 ILE B CA 1
ATOM 4333 C C . ILE B 1 250 ? -19.781 -8.68 11.695 1 80.38 250 ILE B C 1
ATOM 4335 O O . ILE B 1 250 ? -19.734 -9.523 12.594 1 80.38 250 ILE B O 1
ATOM 4339 N N . THR B 1 251 ? -20.703 -8.484 10.93 1 73.12 251 THR B N 1
ATOM 4340 C CA . THR B 1 251 ? -21.844 -9.391 10.961 1 73.12 251 THR B CA 1
ATOM 4341 C C . THR B 1 251 ? -21.734 -10.453 9.883 1 73.12 251 THR B C 1
ATOM 4343 O O . THR B 1 251 ? -20.906 -10.328 8.969 1 73.12 251 THR B O 1
ATOM 4346 N N . SER B 1 252 ? -22.453 -11.617 10.148 1 62.47 252 SER B N 1
ATOM 4347 C CA . SER B 1 252 ? -22.484 -12.664 9.125 1 62.47 252 SER B CA 1
ATOM 4348 C C . SER B 1 252 ? -22.812 -12.086 7.758 1 62.47 252 SER B C 1
ATOM 4350 O O . SER B 1 252 ? -22.219 -12.484 6.75 1 62.47 252 SER B O 1
ATOM 4352 N N . LYS B 1 253 ? -23.641 -11.289 7.758 1 61.69 253 LYS B N 1
ATOM 4353 C CA . LYS B 1 253 ? -24.062 -10.664 6.508 1 61.69 253 LYS B CA 1
ATOM 4354 C C . LYS B 1 253 ? -22.922 -9.867 5.879 1 61.69 253 LYS B C 1
ATOM 4356 O O . LYS B 1 253 ? -22.672 -9.977 4.676 1 61.69 253 LYS B O 1
ATOM 4361 N N . THR B 1 254 ? -22.25 -9.227 6.688 1 64.06 254 THR B N 1
ATOM 4362 C CA . THR B 1 254 ? -21.172 -8.383 6.184 1 64.06 254 THR B CA 1
ATOM 4363 C C . THR B 1 254 ? -20.047 -9.227 5.621 1 64.06 254 THR B C 1
ATOM 4365 O O . THR B 1 254 ? -19.453 -8.883 4.594 1 64.06 254 THR B O 1
ATOM 4368 N N . TYR B 1 255 ? -19.828 -10.234 6.281 1 64.88 255 TYR B N 1
ATOM 4369 C CA . TYR B 1 255 ? -18.781 -11.141 5.832 1 64.88 255 TYR B CA 1
ATOM 4370 C C . TYR B 1 255 ? -19.156 -11.805 4.516 1 64.88 255 TYR B C 1
ATOM 4372 O O . TYR B 1 255 ? -18.344 -11.891 3.596 1 64.88 255 TYR B O 1
ATOM 4380 N N . LEU B 1 256 ? -20.391 -12.266 4.488 1 56.22 256 LEU B N 1
ATOM 4381 C CA . LEU B 1 256 ? -20.875 -12.906 3.271 1 56.22 256 LEU B CA 1
ATOM 4382 C C . LEU B 1 256 ? -20.875 -11.922 2.104 1 56.22 256 LEU B C 1
ATOM 4384 O O . LEU B 1 256 ? -20.5 -12.289 0.983 1 56.22 256 LEU B O 1
ATOM 4388 N N . ASP B 1 257 ? -21.266 -10.852 2.363 1 59.22 257 ASP B N 1
ATOM 4389 C CA . ASP B 1 257 ? -21.266 -9.812 1.337 1 59.22 257 ASP B CA 1
ATOM 4390 C C . ASP B 1 257 ? -19.859 -9.562 0.804 1 59.22 257 ASP B C 1
ATOM 4392 O O . ASP B 1 257 ? -19.672 -9.367 -0.398 1 59.22 257 ASP B O 1
ATOM 4396 N N . PHE B 1 258 ? -18.984 -9.703 1.689 1 59.09 258 PHE B N 1
ATOM 4397 C CA . PHE B 1 258 ? -17.594 -9.492 1.309 1 59.09 258 PHE B CA 1
ATOM 4398 C C . PHE B 1 258 ? -17.109 -10.617 0.415 1 59.09 258 PHE B C 1
ATOM 4400 O O . PHE B 1 258 ? -16.469 -10.375 -0.611 1 59.09 258 PHE B O 1
ATOM 4407 N N . ILE B 1 259 ? -17.422 -11.805 0.804 1 56.88 259 ILE B N 1
ATOM 4408 C CA . ILE B 1 259 ? -16.969 -12.977 0.061 1 56.88 259 ILE B CA 1
ATOM 4409 C C . ILE B 1 259 ? -17.609 -12.984 -1.328 1 56.88 259 ILE B C 1
ATOM 4411 O O . ILE B 1 259 ? -16.938 -13.266 -2.322 1 56.88 259 ILE B O 1
ATOM 4415 N N . TYR B 1 260 ? -18.953 -12.781 -1.275 1 50.88 260 TYR B N 1
ATOM 4416 C CA . TYR B 1 260 ? -19.703 -12.859 -2.527 1 50.88 260 TYR B CA 1
ATOM 4417 C C . TYR B 1 260 ? -19.375 -11.68 -3.432 1 50.88 260 TYR B C 1
ATOM 4419 O O . TYR B 1 260 ? -19.359 -11.812 -4.656 1 50.88 260 TYR B O 1
ATOM 4427 N N . GLU B 1 261 ? -19.469 -10.555 -2.852 1 51.06 261 GLU B N 1
ATOM 4428 C CA . GLU B 1 261 ? -19.203 -9.383 -3.689 1 51.06 261 GLU B CA 1
ATOM 4429 C C . GLU B 1 261 ? -17.797 -9.422 -4.254 1 51.06 261 GLU B C 1
ATOM 4431 O O . GLU B 1 261 ? -17.469 -8.672 -5.176 1 51.06 261 GLU B O 1
ATOM 4436 N N . GLY B 1 262 ? -17.094 -10.719 -4.102 1 46.09 262 GLY B N 1
ATOM 4437 C CA . GLY B 1 262 ? -15.805 -10.961 -4.711 1 46.09 262 GLY B CA 1
ATOM 4438 C C . GLY B 1 262 ? -14.641 -10.5 -3.848 1 46.09 262 GLY B C 1
ATOM 4439 O O . GLY B 1 262 ? -14.789 -9.586 -3.035 1 46.09 262 GLY B O 1
ATOM 4440 N N . ASP B 1 263 ? -13.891 -11.344 -3.379 1 48.47 263 ASP B N 1
ATOM 4441 C CA . ASP B 1 263 ? -12.602 -10.953 -2.814 1 48.47 263 ASP B CA 1
ATOM 4442 C C . ASP B 1 263 ? -12.039 -9.727 -3.525 1 48.47 263 ASP B C 1
ATOM 4444 O O . ASP B 1 263 ? -11.445 -9.844 -4.602 1 48.47 263 ASP B O 1
ATOM 4448 N N . GLU B 1 264 ? -12.633 -8.68 -3.361 1 45.88 264 GLU B N 1
ATOM 4449 C CA . GLU B 1 264 ? -12.266 -7.391 -3.939 1 45.88 264 GLU B CA 1
ATOM 4450 C C . GLU B 1 264 ? -10.773 -7.328 -4.246 1 45.88 264 GLU B C 1
ATOM 4452 O O . GLU B 1 264 ? -10.367 -6.738 -5.25 1 45.88 264 GLU B O 1
ATOM 4457 N N . TYR B 1 265 ? -10.031 -7.852 -3.473 1 44.34 265 TYR B N 1
ATOM 4458 C CA . TYR B 1 265 ? -8.594 -7.633 -3.6 1 44.34 265 TYR B CA 1
ATOM 4459 C C . TYR B 1 265 ? -8.031 -8.391 -4.797 1 44.34 265 TYR B C 1
ATOM 4461 O O . TYR B 1 265 ? -7.027 -7.973 -5.383 1 44.34 265 TYR B O 1
ATOM 4469 N N . ARG B 1 266 ? -8.836 -9.547 -5.09 1 51.31 266 ARG B N 1
ATOM 4470 C CA . ARG B 1 266 ? -8.227 -10.367 -6.129 1 51.31 266 ARG B CA 1
ATOM 4471 C C . ARG B 1 266 ? -9.039 -10.328 -7.414 1 51.31 266 ARG B C 1
ATOM 4473 O O . ARG B 1 266 ? -8.516 -10.57 -8.5 1 51.31 266 ARG B O 1
ATOM 4480 N N . THR B 1 267 ? -10.344 -9.953 -7.207 1 47.16 267 THR B N 1
ATOM 4481 C CA . THR B 1 267 ? -11.148 -10.211 -8.398 1 47.16 267 THR B CA 1
ATOM 4482 C C . THR B 1 267 ? -11.836 -8.93 -8.867 1 47.16 267 THR B C 1
ATOM 4484 O O . THR B 1 267 ? -12.742 -8.977 -9.703 1 47.16 267 THR B O 1
ATOM 4487 N N . LYS B 1 268 ? -11.57 -7.844 -8.141 1 54.97 268 LYS B N 1
ATOM 4488 C CA . LYS B 1 268 ? -12.094 -6.59 -8.68 1 54.97 268 LYS B CA 1
ATOM 4489 C C . LYS B 1 268 ? -10.969 -5.711 -9.219 1 54.97 268 LYS B C 1
ATOM 4491 O O . LYS B 1 268 ? -9.922 -5.57 -8.578 1 54.97 268 LYS B O 1
ATOM 4496 N N . PRO B 1 269 ? -11.117 -5.316 -10.492 1 47.66 269 PRO B N 1
ATOM 4497 C CA . PRO B 1 269 ? -10.078 -4.434 -11.023 1 47.66 269 PRO B CA 1
ATOM 4498 C C . PRO B 1 269 ? -9.938 -3.135 -10.234 1 47.66 269 PRO B C 1
ATOM 4500 O O . PRO B 1 269 ? -10.883 -2.715 -9.562 1 47.66 269 PRO B O 1
#

Solvent-accessible surface area (backbone atoms only — not comparable to full-atom values): 29772 Å² total; per-residue (Å²): 128,58,72,59,31,54,47,48,51,51,51,53,53,62,65,44,55,70,50,72,75,37,83,42,45,38,27,31,30,35,24,58,42,46,41,64,75,35,64,58,99,82,55,56,43,33,36,41,35,28,24,56,86,60,76,89,75,73,69,44,64,43,78,55,95,89,34,51,32,34,37,41,58,33,49,39,65,61,55,69,72,38,70,76,52,43,40,56,38,35,48,54,69,40,34,39,82,74,42,56,50,91,50,48,50,59,52,50,48,63,62,64,64,61,82,48,67,67,57,42,32,49,53,46,51,52,44,52,49,54,36,28,74,66,17,47,79,68,72,82,58,73,51,62,78,72,58,66,72,75,42,61,57,53,52,40,40,73,70,70,32,56,67,44,37,56,52,48,48,52,52,44,51,53,47,50,52,45,45,47,25,44,74,59,74,40,60,36,51,50,76,85,43,38,64,65,56,52,77,72,48,87,67,73,49,83,64,45,71,62,48,53,51,52,60,60,48,24,73,55,96,44,71,67,54,49,50,54,36,50,49,54,53,46,53,43,50,50,50,50,50,49,49,38,58,77,66,55,55,67,43,73,64,54,51,47,46,42,58,68,75,32,53,50,87,79,46,46,106,128,58,72,59,30,54,49,48,52,50,53,52,53,61,66,44,55,71,48,72,74,36,82,41,44,37,26,31,30,35,25,57,43,44,40,64,74,34,64,58,99,82,54,56,41,32,35,43,35,28,25,56,87,61,75,90,76,72,68,44,65,43,79,56,96,89,34,50,32,35,36,40,57,33,50,40,66,61,54,69,73,37,71,74,52,44,39,56,38,35,47,53,70,41,34,39,81,74,40,56,50,90,49,48,49,60,52,48,48,62,64,64,64,61,81,48,67,66,58,42,32,49,52,45,50,52,44,51,50,53,37,26,72,66,19,47,76,68,72,81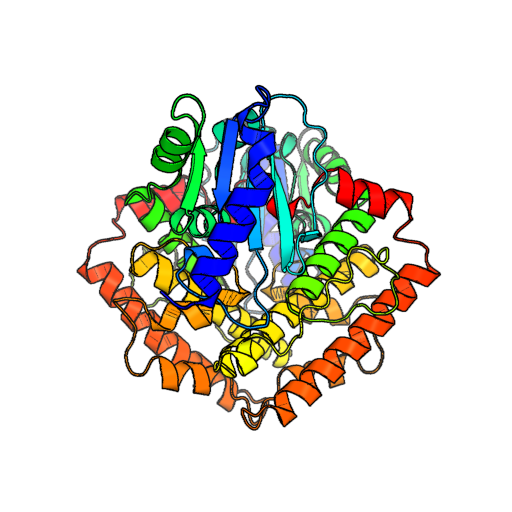,59,70,49,60,79,73,56,67,69,74,42,60,53,55,51,39,41,72,70,72,32,54,69,43,36,55,53,48,48,53,52,44,51,52,47,49,52,45,43,47,24,44,75,59,76,38,60,36,52,50,75,84,43,38,63,65,56,50,77,69,47,86,65,74,50,84,63,46,72,61,49,51,50,51,61,61,48,23,75,54,94,44,69,68,52,48,50,53,39,50,49,54,52,46,53,44,49,50,49,49,48,50,50,38,58,75,67,54,54,66,41,74,65,56,51,48,47,42,56,68,75,34,52,50,88,78,46,45,109

pLDDT: mean 84.26, std 16.09, range [35.12, 98.38]

Sequence (538 aa):
MSQLINKHIEIAKKFIEDLRKDKDIVGVVLLGGAARGYADEYSDIDLGIFYNYNTNLVPGERIFKNFDLDIMLFEYNSWLNAKWSHEQRQAFKEGILLLDHDNKIYNLLQSKLIYGDEERAQDIINILMKLKWKGFSIEKYEIPKNYEFKLPPDLMYKRGCLECSYILLNESIDLFLQLLYCLNHEFIPDTKWRLYNSYKLIWLPENYKENITKLIKTTEISIDNLMIKVNVLNSMISEAIEVISHENIITSKTYLDFIYEGDEYRTKPMSQLINKHIEIAKKFIEDLRKDKDIVGVVLLGGAARGYADEYSDIDLGIFYNYNTNLVPGERIFKNFDLDIMLFEYNSWLNAKWSHEQRQAFKEGILLLDHDNKIYNLLQSKLIYGDEERAQDIINILMKLKWKGFSIEKYEIPKNYEFKLPPDLMYKRGCLECSYILLNESIDLFLQLLYCLNHEFIPDTKWRLYNSYKLIWLPENYKENITKLIKTTEISIDNLMIKVNVLNSMISEAIEVISHENIITSKTYLDFIYEGDEYRTKP

Organism: NCBI:txid312540